Protein AF-A0A8T5GNG1-F1 (afdb_monomer_lite)

Radius of gyration: 28.02 Å; chains: 1; bounding box: 76×47×87 Å

pLDDT: mean 89.81, std 11.14, range [40.69, 98.62]

Foldseek 3Di:
DDPPPCPPPWAEEEEEDQCQDPDVLVLLQLVQRLVVTVAYEYEHEAPVLCVQVVHDRRDHSVVSQVVVCPRPSHVYYDYQPDPYNARLVVCLVPVGQEYEEAEDDDDLVSHPNSVSCVVSNYHYHYHGRHYDPDDSSVVVVVVVLVPDPLPLVLAQEEEEEPDQWQDDHLAAGDLLSLVLVLVSVVVRHAYEYFYLAADVSVCVRYVVNHQAWYWYCYNLQQWIKTAHSVRDIDTPHHNFDDPVRVVQLVVLVVVLCVVVVQEECDDPCQQWPRRRQKIKGQSHGPPPDPVCLCVPQVPCVSVVVSQVSSCVRVPPQQWDWADDDSGMIMIGGPPRANLVSVVVVCVSVVNQQANYEYEDAQCDVRGRCVSNVVRHHYDHARGSVRNSVCSVVSPD

Structure (mmCIF, N/CA/C/O backbone):
data_AF-A0A8T5GNG1-F1
#
_entry.id   AF-A0A8T5GNG1-F1
#
loop_
_atom_site.group_PDB
_atom_site.id
_atom_site.type_symbol
_atom_site.label_atom_id
_atom_site.label_alt_id
_atom_site.label_comp_id
_atom_site.label_asym_id
_atom_site.label_entity_id
_atom_site.label_seq_id
_atom_site.pdbx_PDB_ins_code
_atom_site.Cartn_x
_atom_site.Cartn_y
_atom_site.Cartn_z
_atom_site.occupancy
_atom_site.B_iso_or_equiv
_atom_site.auth_seq_id
_atom_site.auth_comp_id
_atom_site.auth_asym_id
_atom_site.auth_atom_id
_atom_site.pdbx_PDB_model_num
ATOM 1 N N . MET A 1 1 ? -49.382 -18.055 60.111 1.00 43.19 1 MET A N 1
ATOM 2 C CA . MET A 1 1 ? -48.794 -16.971 59.304 1.00 43.19 1 MET A CA 1
ATOM 3 C C . MET A 1 1 ? -47.416 -17.428 58.875 1.00 43.19 1 MET A C 1
ATOM 5 O O . MET A 1 1 ? -46.516 -17.427 59.697 1.00 43.19 1 MET A O 1
ATOM 9 N N . TYR A 1 2 ? -47.279 -17.885 57.637 1.00 41.66 2 TYR A N 1
ATOM 10 C CA . TYR A 1 2 ? -45.984 -17.965 56.970 1.00 41.66 2 TYR A CA 1
ATOM 11 C C . TYR A 1 2 ? -46.151 -17.095 55.729 1.00 41.66 2 TYR A C 1
ATOM 13 O O . TYR A 1 2 ? -46.885 -17.469 54.818 1.00 41.66 2 TYR A O 1
ATOM 21 N N . GLN A 1 3 ? -45.624 -15.872 55.786 1.00 40.69 3 GLN A N 1
ATOM 22 C CA . GLN A 1 3 ? -45.449 -15.057 54.592 1.00 40.69 3 GLN A CA 1
ATOM 23 C C . GLN A 1 3 ? -44.258 -15.657 53.851 1.00 40.69 3 GLN A C 1
ATOM 25 O O . GLN A 1 3 ? -43.125 -15.579 54.317 1.00 40.69 3 GLN A O 1
ATOM 30 N N . ASP A 1 4 ? -44.566 -16.352 52.764 1.00 43.88 4 ASP A N 1
ATOM 31 C CA . ASP A 1 4 ? -43.626 -16.677 51.705 1.00 43.88 4 ASP A CA 1
ATOM 32 C C . ASP A 1 4 ? -43.352 -15.370 50.954 1.00 43.88 4 ASP A C 1
ATOM 34 O O . ASP A 1 4 ? -44.198 -14.891 50.201 1.00 43.88 4 ASP A O 1
ATOM 38 N N . ASP A 1 5 ? -42.230 -14.732 51.280 1.00 49.31 5 ASP A N 1
ATOM 39 C CA . ASP A 1 5 ? -41.791 -13.456 50.701 1.00 49.31 5 ASP A CA 1
ATOM 40 C C . ASP A 1 5 ? -40.685 -13.706 49.659 1.00 49.31 5 ASP A C 1
ATOM 42 O O . ASP A 1 5 ? -39.670 -13.015 49.600 1.00 49.31 5 ASP A O 1
ATOM 46 N N . SER A 1 6 ? -40.855 -14.752 48.843 1.00 53.44 6 SER A N 1
ATOM 47 C CA . SER A 1 6 ? -40.030 -15.003 47.661 1.00 53.44 6 SER A CA 1
ATOM 48 C C . SER A 1 6 ? -40.644 -14.319 46.436 1.00 53.44 6 SER A C 1
ATOM 50 O O . SER A 1 6 ? -41.082 -14.950 45.478 1.00 53.44 6 SER A O 1
ATOM 52 N N . SER A 1 7 ? -40.691 -12.982 46.443 1.00 59.19 7 SER A N 1
ATOM 53 C CA . SER A 1 7 ? -40.802 -12.269 45.169 1.00 59.19 7 SER A CA 1
ATOM 54 C C . SER A 1 7 ? -39.497 -12.511 44.408 1.00 59.19 7 SER A C 1
ATOM 56 O O . SER A 1 7 ? -38.461 -11.980 44.818 1.00 59.19 7 SER A O 1
ATOM 58 N N . ASP A 1 8 ? -39.522 -13.327 43.352 1.00 66.19 8 ASP A N 1
ATOM 59 C CA . ASP A 1 8 ? -38.368 -13.535 42.472 1.00 66.19 8 ASP A CA 1
ATOM 60 C C . ASP A 1 8 ? -37.821 -12.167 42.038 1.00 66.19 8 ASP A C 1
ATOM 62 O O . ASP A 1 8 ? -38.473 -11.401 41.319 1.00 66.19 8 ASP A O 1
ATOM 66 N N . LYS A 1 9 ? -36.640 -11.813 42.557 1.00 82.88 9 LYS A N 1
ATOM 67 C CA . LYS A 1 9 ? -35.984 -10.545 42.244 1.00 82.88 9 LYS A CA 1
ATOM 68 C C . LYS A 1 9 ? -35.646 -10.563 40.754 1.00 82.88 9 LYS A C 1
ATOM 70 O O . LYS A 1 9 ? -34.845 -11.384 40.318 1.00 82.88 9 LYS A O 1
ATOM 75 N N . LEU A 1 10 ? -36.244 -9.648 39.992 1.00 91.31 10 LEU A N 1
ATOM 76 C CA . LEU A 1 10 ? -35.956 -9.492 38.566 1.00 91.31 10 LEU A CA 1
ATOM 77 C C . LEU A 1 10 ? -34.468 -9.190 38.364 1.00 91.31 10 LEU A C 1
ATOM 79 O O . LEU A 1 10 ? -33.957 -8.220 38.925 1.00 91.31 10 LEU A O 1
ATOM 83 N N . THR A 1 11 ? -33.806 -9.992 37.536 1.00 97.00 11 THR A N 1
ATOM 84 C CA . THR A 1 11 ? -32.397 -9.819 37.180 1.00 97.00 11 THR A CA 1
ATOM 85 C C . THR A 1 11 ? -32.273 -8.767 36.086 1.00 97.00 11 THR A C 1
ATOM 87 O O . THR A 1 11 ? -32.852 -8.889 35.003 1.00 97.00 11 THR A O 1
ATOM 90 N N . THR A 1 12 ? -31.503 -7.722 36.354 1.00 97.62 12 THR A N 1
ATOM 91 C CA . THR A 1 12 ? -31.274 -6.605 35.437 1.00 97.62 12 THR A CA 1
ATOM 92 C C . THR A 1 12 ? -29.891 -6.695 34.797 1.00 97.62 12 THR A C 1
ATOM 94 O O . THR A 1 12 ? -28.875 -6.869 35.465 1.00 97.62 12 THR A O 1
ATOM 97 N N . VAL A 1 13 ? -29.847 -6.566 33.475 1.00 98.06 13 VAL A N 1
ATOM 98 C CA . VAL A 1 13 ? -28.631 -6.630 32.663 1.00 98.06 13 VAL A CA 1
ATOM 99 C C . VAL A 1 13 ? -28.397 -5.267 32.031 1.00 98.06 13 VAL A C 1
ATOM 101 O O . VAL A 1 13 ? -29.314 -4.690 31.451 1.00 98.06 13 VAL A O 1
ATOM 104 N N . ALA A 1 14 ? -27.167 -4.772 32.083 1.00 98.00 14 ALA A N 1
ATOM 105 C CA . ALA A 1 14 ? -26.735 -3.593 31.355 1.00 98.00 14 ALA A CA 1
ATOM 106 C C . ALA A 1 14 ? -25.731 -3.951 30.258 1.00 98.00 14 ALA A C 1
ATOM 108 O O . ALA A 1 14 ? -24.844 -4.781 30.449 1.00 98.00 14 ALA A O 1
ATOM 109 N N . VAL A 1 15 ? -25.829 -3.266 29.124 1.00 96.94 15 VAL A N 1
ATOM 110 C CA . VAL A 1 15 ? -24.783 -3.213 28.089 1.00 96.94 15 VAL A CA 1
ATOM 111 C C . VAL A 1 15 ? -24.506 -1.757 27.754 1.00 96.94 15 VAL A C 1
ATOM 113 O O . VAL A 1 15 ? -25.406 -0.929 27.865 1.00 96.94 15 VAL A O 1
ATOM 116 N N . SER A 1 16 ? -23.299 -1.427 27.297 1.00 95.56 16 SER A N 1
ATOM 117 C CA . SER A 1 16 ? -22.976 -0.065 26.863 1.00 95.56 16 SER A CA 1
ATOM 118 C C . SER A 1 16 ? -22.380 -0.007 25.461 1.00 95.56 16 SER A C 1
ATOM 120 O O . SER A 1 16 ? -21.770 -0.965 24.973 1.00 95.56 16 SER A O 1
ATOM 122 N N . GLY A 1 17 ? -22.562 1.127 24.783 1.00 93.75 17 GLY A N 1
ATOM 123 C CA . GLY A 1 17 ? -21.948 1.346 23.482 1.00 93.75 17 GLY A CA 1
ATOM 124 C C . GLY A 1 17 ? -22.246 2.692 22.829 1.00 93.75 17 GLY A C 1
ATOM 125 O O . GLY A 1 17 ? -23.158 3.431 23.186 1.00 93.75 17 GLY A O 1
ATOM 126 N N . TYR A 1 18 ? -21.451 2.990 21.800 1.00 93.38 18 TYR A N 1
ATOM 127 C CA . TYR A 1 18 ? -21.569 4.226 21.027 1.00 93.38 18 TYR A CA 1
ATOM 128 C C . TYR A 1 18 ? -22.695 4.174 19.997 1.00 93.38 18 TYR A C 1
ATOM 130 O O . TYR A 1 18 ? -23.260 5.208 19.679 1.00 93.38 18 TYR A O 1
ATOM 138 N N . PHE A 1 19 ? -23.002 3.004 19.427 1.00 93.69 19 PHE A N 1
ATOM 139 C CA . PHE A 1 19 ? -24.138 2.823 18.507 1.00 93.69 19 PHE A CA 1
ATOM 140 C C . PHE A 1 19 ? -24.232 3.874 17.372 1.00 93.69 19 PHE A C 1
ATOM 142 O O . PHE A 1 19 ? -25.314 4.263 16.950 1.00 93.69 19 PHE A O 1
ATOM 149 N N . ASN A 1 20 ? -23.084 4.337 16.862 1.00 90.06 20 ASN A N 1
ATOM 150 C CA . ASN A 1 20 ? -22.978 5.504 15.978 1.00 90.06 20 ASN A CA 1
ATOM 151 C C . ASN A 1 20 ? -22.206 5.159 14.682 1.00 90.06 20 ASN A C 1
ATOM 153 O O . ASN A 1 20 ? -21.011 5.463 14.602 1.00 90.06 20 ASN A O 1
ATOM 157 N N . PRO A 1 21 ? -22.821 4.492 13.674 1.00 91.81 21 PRO A N 1
ATOM 158 C CA . PRO A 1 21 ? -24.201 3.975 13.612 1.00 91.81 21 PRO A CA 1
ATOM 159 C C . PRO A 1 21 ? -24.409 2.585 14.238 1.00 91.81 21 PRO A C 1
ATOM 161 O O . PRO A 1 21 ? -23.453 1.836 14.470 1.00 91.81 21 PRO A O 1
ATOM 164 N N . ILE A 1 22 ? -25.676 2.203 14.427 1.00 91.75 22 ILE A N 1
ATOM 165 C CA . ILE A 1 22 ? -26.100 0.830 14.746 1.00 91.75 22 ILE A CA 1
ATOM 166 C C . ILE A 1 22 ? -25.855 -0.105 13.548 1.00 91.75 22 ILE A C 1
ATOM 168 O O . ILE A 1 22 ? -25.936 0.302 12.392 1.00 91.75 22 ILE A O 1
ATOM 172 N N . HIS A 1 23 ? -25.545 -1.376 13.819 1.00 88.19 23 HIS A N 1
ATOM 173 C CA . HIS A 1 23 ? -25.357 -2.422 12.812 1.00 88.19 23 HIS A CA 1
ATOM 174 C C . HIS A 1 23 ? -25.691 -3.804 13.393 1.00 88.19 23 HIS A C 1
ATOM 176 O O . HIS A 1 23 ? -25.910 -3.933 14.598 1.00 88.19 23 HIS A O 1
ATOM 182 N N . HIS A 1 24 ? -25.679 -4.853 12.561 1.00 85.69 24 HIS A N 1
ATOM 183 C CA . HIS A 1 24 ? -26.128 -6.200 12.953 1.00 85.69 24 HIS A CA 1
ATOM 184 C C . HIS A 1 24 ? -25.401 -6.765 14.189 1.00 85.69 24 HIS A C 1
ATOM 186 O O . HIS A 1 24 ? -26.030 -7.401 15.025 1.00 85.69 24 HIS A O 1
ATOM 192 N N . GLY A 1 25 ? -24.102 -6.482 14.350 1.00 85.62 25 GLY A N 1
ATOM 193 C CA . GLY A 1 25 ? -23.351 -6.847 15.561 1.00 85.62 25 GLY A CA 1
ATOM 194 C C . GLY A 1 25 ? -23.973 -6.342 16.876 1.00 85.62 25 GLY A C 1
ATOM 195 O O . GLY A 1 25 ? -24.001 -7.085 17.850 1.00 85.62 25 GLY A O 1
ATOM 196 N N . HIS A 1 26 ? -24.548 -5.133 16.905 1.00 92.12 26 HIS A N 1
ATOM 197 C CA . HIS A 1 26 ? -25.252 -4.638 18.097 1.00 92.12 26 HIS A CA 1
ATOM 198 C C . HIS A 1 26 ? -26.556 -5.404 18.349 1.00 92.12 26 HIS A C 1
ATOM 200 O O . HIS A 1 26 ? -26.882 -5.695 19.492 1.00 92.12 26 HIS A O 1
ATOM 206 N N . ILE A 1 27 ? -27.263 -5.812 17.290 1.00 92.19 27 ILE A N 1
ATOM 207 C CA . ILE A 1 27 ? -28.463 -6.653 17.422 1.00 92.19 27 ILE A CA 1
ATOM 208 C C . ILE A 1 27 ? -28.105 -8.006 18.052 1.00 92.19 27 ILE A C 1
ATOM 210 O O . ILE A 1 27 ? -28.831 -8.491 18.917 1.00 92.19 27 ILE A O 1
ATOM 214 N N . GLY A 1 28 ? -26.968 -8.590 17.657 1.00 90.50 28 GLY A N 1
ATOM 215 C CA . GLY A 1 28 ? -26.419 -9.795 18.281 1.00 90.50 28 GLY A CA 1
ATOM 216 C C . GLY A 1 28 ? -26.091 -9.591 19.762 1.00 90.50 28 GLY A C 1
ATOM 217 O O . GLY A 1 28 ? -26.516 -10.392 20.590 1.00 90.50 28 GLY A O 1
ATOM 218 N N . LEU A 1 29 ? -25.407 -8.493 20.105 1.00 92.62 29 LEU A N 1
ATOM 219 C CA . LEU A 1 29 ? -25.110 -8.118 21.494 1.00 92.62 29 LEU A CA 1
ATOM 220 C C . LEU A 1 29 ? -26.384 -8.026 22.344 1.00 92.62 29 LEU A C 1
ATOM 222 O O . LEU A 1 29 ? -26.458 -8.673 23.383 1.00 92.62 29 LEU A O 1
ATOM 226 N N . PHE A 1 30 ? -27.396 -7.283 21.892 1.00 96.12 30 PHE A N 1
ATOM 227 C CA . PHE A 1 30 ? -28.645 -7.107 22.641 1.00 96.12 30 PHE A CA 1
ATOM 228 C C . PHE A 1 30 ? -29.404 -8.423 22.810 1.00 96.12 30 PHE A C 1
ATOM 230 O O . PHE A 1 30 ? -29.872 -8.735 23.901 1.00 96.12 30 PHE A O 1
ATOM 237 N N . LYS A 1 31 ? -29.480 -9.232 21.747 1.00 95.06 31 LYS A N 1
ATOM 238 C CA . LYS A 1 31 ? -30.143 -10.539 21.782 1.00 95.06 31 LYS A CA 1
ATOM 239 C C . LYS A 1 31 ? -29.508 -11.485 22.797 1.00 95.06 31 LYS A C 1
ATOM 241 O O . LYS A 1 31 ? -30.234 -12.192 23.485 1.00 95.06 31 LYS A O 1
ATOM 246 N N . GLU A 1 32 ? -28.180 -11.544 22.851 1.00 95.06 32 GLU A N 1
ATOM 247 C CA . GLU A 1 32 ? -27.478 -12.433 23.778 1.00 95.06 32 GLU A CA 1
ATOM 248 C C . GLU A 1 32 ? -27.486 -11.880 25.208 1.00 95.06 32 GLU A C 1
ATOM 250 O O . GLU A 1 32 ? -27.726 -12.643 26.137 1.00 95.06 32 GLU A O 1
ATOM 255 N N . ALA A 1 33 ? -27.334 -10.564 25.394 1.00 96.06 33 ALA A N 1
ATOM 256 C CA . ALA A 1 33 ? -27.414 -9.936 26.714 1.00 96.06 33 ALA A CA 1
ATOM 257 C C . ALA A 1 33 ? -28.795 -10.116 27.364 1.00 96.06 33 ALA A C 1
ATOM 259 O O . ALA A 1 33 ? -28.880 -10.448 28.542 1.00 96.06 33 ALA A O 1
ATOM 260 N N . LYS A 1 34 ? -29.880 -9.995 26.588 1.00 96.56 34 LYS A N 1
ATOM 261 C CA . LYS A 1 34 ? -31.254 -10.214 27.069 1.00 96.56 34 LYS A CA 1
ATOM 262 C C . LYS A 1 34 ? -31.506 -11.640 27.581 1.00 96.56 34 LYS A C 1
ATOM 264 O O . LYS A 1 34 ? -32.462 -11.851 28.308 1.00 96.56 34 LYS A O 1
ATOM 269 N N . LYS A 1 35 ? -30.678 -12.630 27.227 1.00 96.25 35 LYS A N 1
ATOM 270 C CA . LYS A 1 35 ? -30.808 -13.998 27.765 1.00 96.25 35 LYS A CA 1
ATOM 271 C C . LYS A 1 35 ? -30.238 -14.149 29.176 1.00 96.25 35 LYS A C 1
ATOM 273 O O . LYS A 1 35 ? -30.466 -15.185 29.789 1.00 96.25 35 LYS A O 1
ATOM 278 N N . LEU A 1 36 ? -29.466 -13.171 29.652 1.00 96.31 36 LEU A N 1
ATOM 279 C CA . LEU A 1 36 ? -28.772 -13.233 30.940 1.00 96.31 36 LEU A CA 1
ATOM 280 C C . LEU A 1 36 ? -29.650 -12.762 32.110 1.00 96.31 36 LEU A C 1
ATOM 282 O O . LEU A 1 36 ? -29.272 -12.965 33.256 1.00 96.31 36 LEU A O 1
ATOM 286 N N . GLY A 1 37 ? -30.803 -12.146 31.841 1.00 95.44 37 GLY A N 1
ATOM 287 C CA . GLY A 1 37 ? -31.708 -11.659 32.877 1.00 95.44 37 GLY A CA 1
ATOM 288 C C . GLY A 1 37 ? -33.068 -11.241 32.328 1.00 95.44 37 GLY A C 1
ATOM 289 O O . GLY A 1 37 ? -33.338 -11.331 31.131 1.00 95.44 37 GLY A O 1
ATOM 290 N N . ASP A 1 38 ? -33.931 -10.763 33.215 1.00 97.06 38 ASP A N 1
ATOM 291 C CA . ASP A 1 38 ? -35.323 -10.437 32.914 1.00 97.06 38 ASP A CA 1
ATOM 292 C C . ASP A 1 38 ? -35.476 -9.093 32.201 1.00 97.06 38 ASP A C 1
ATOM 294 O O . ASP A 1 38 ? -36.393 -8.923 31.393 1.00 97.06 38 ASP A O 1
ATOM 298 N N . LYS A 1 39 ? -34.573 -8.138 32.459 1.00 97.44 39 LYS A N 1
ATOM 299 C CA . LYS A 1 39 ? -34.570 -6.799 31.847 1.00 97.44 39 LYS A CA 1
ATOM 300 C C . LYS A 1 39 ? -33.194 -6.428 31.304 1.00 97.44 39 LYS A C 1
ATOM 302 O O . LYS A 1 39 ? -32.193 -6.632 31.979 1.00 97.44 39 LYS A O 1
ATOM 307 N N . LEU A 1 40 ? -33.156 -5.834 30.116 1.00 98.31 40 LEU A N 1
ATOM 308 C CA . LEU A 1 40 ? -31.976 -5.282 29.466 1.00 98.31 40 LEU A CA 1
ATOM 309 C C . LEU A 1 40 ? -32.079 -3.753 29.399 1.00 98.31 40 LEU A C 1
ATOM 311 O O . LEU A 1 40 ? -32.907 -3.212 28.662 1.00 98.31 40 LEU A O 1
ATOM 315 N N . CYS A 1 41 ? -31.182 -3.082 30.118 1.00 98.31 41 CYS A N 1
ATOM 316 C CA . CYS A 1 41 ? -30.912 -1.655 30.007 1.00 98.31 41 CYS A CA 1
ATOM 317 C C . CYS A 1 41 ? -29.718 -1.427 29.064 1.00 98.31 41 CYS A C 1
ATOM 319 O O . CYS A 1 41 ? -28.645 -2.010 29.238 1.00 98.31 41 CYS A O 1
ATOM 321 N N . VAL A 1 42 ? -29.875 -0.582 28.049 1.00 98.44 42 VAL A N 1
ATOM 322 C CA . VAL A 1 42 ? -28.785 -0.210 27.139 1.00 98.44 42 VAL A CA 1
ATOM 323 C C . VAL A 1 42 ? -28.303 1.200 27.451 1.00 98.44 42 VAL A C 1
ATOM 325 O O . VAL A 1 42 ? -29.034 2.173 27.287 1.00 98.44 42 VAL A O 1
ATOM 328 N N . ILE A 1 43 ? -27.035 1.320 27.830 1.00 98.38 43 ILE A N 1
ATOM 329 C CA . ILE A 1 43 ? -26.374 2.602 28.039 1.00 98.38 43 ILE A CA 1
ATOM 330 C C . ILE A 1 43 ? -25.770 3.090 26.720 1.00 98.38 43 ILE A C 1
ATOM 332 O O . ILE A 1 43 ? -24.931 2.431 26.100 1.00 98.38 43 ILE A O 1
ATOM 336 N N . ILE A 1 44 ? -26.185 4.271 26.290 1.00 97.75 44 ILE A N 1
ATOM 337 C CA . ILE A 1 44 ? -25.768 4.902 25.045 1.00 97.75 44 ILE A CA 1
ATOM 338 C C . ILE A 1 44 ? -24.732 5.961 25.378 1.00 97.75 44 ILE A C 1
ATOM 340 O O . ILE A 1 44 ? -25.031 6.928 26.075 1.00 97.75 44 ILE A O 1
ATOM 344 N N . ASN A 1 45 ? -23.515 5.807 24.855 1.00 96.44 45 ASN A N 1
ATOM 345 C CA . ASN A 1 45 ? -22.490 6.830 25.035 1.00 96.44 45 ASN A CA 1
ATOM 346 C C . ASN A 1 45 ? -22.960 8.171 24.452 1.00 96.44 45 ASN A C 1
ATOM 348 O O . ASN A 1 45 ? -23.438 8.210 23.313 1.00 96.44 45 ASN A O 1
ATOM 352 N N . SER A 1 46 ? -22.779 9.264 25.188 1.00 96.56 46 SER A N 1
ATOM 353 C CA . SER A 1 46 ? -23.210 10.600 24.761 1.00 96.56 46 SER A CA 1
ATOM 354 C C . SER A 1 46 ? -22.408 11.122 23.561 1.00 96.56 46 SER A C 1
ATOM 356 O O . SER A 1 46 ? -21.341 10.607 23.211 1.00 96.56 46 SER A O 1
ATOM 358 N N . ASP A 1 47 ? -22.904 12.163 22.901 1.00 94.62 47 ASP A N 1
ATOM 359 C CA . ASP A 1 47 ? -22.202 12.856 21.815 1.00 94.62 47 ASP A CA 1
ATOM 360 C C . ASP A 1 47 ? -20.884 13.492 22.286 1.00 94.62 47 ASP A C 1
ATOM 362 O O . ASP A 1 47 ? -19.905 13.577 21.532 1.00 94.62 47 ASP A O 1
ATOM 366 N N . MET A 1 48 ? -20.820 13.877 23.560 1.00 94.31 48 MET A N 1
ATOM 367 C CA . MET A 1 48 ? -19.581 14.295 24.208 1.00 94.31 48 MET A CA 1
ATOM 368 C C . MET A 1 48 ? -18.573 13.141 24.247 1.00 94.31 48 MET A C 1
ATOM 370 O O . MET A 1 48 ? -17.431 13.308 23.822 1.00 94.31 48 MET A O 1
ATOM 374 N N . GLN A 1 49 ? -18.994 11.941 24.650 1.00 93.94 49 GLN A N 1
ATOM 375 C CA . GLN A 1 49 ? -18.121 10.764 24.650 1.00 93.94 49 GLN A CA 1
ATOM 376 C C . GLN A 1 49 ? -17.703 10.347 23.233 1.00 93.94 49 GLN A C 1
ATOM 378 O O . GLN A 1 49 ? -16.551 9.961 23.016 1.00 93.94 49 GLN A O 1
ATOM 383 N N . VAL A 1 50 ? -18.596 10.463 22.239 1.00 89.94 50 VAL A N 1
ATOM 384 C CA . VAL A 1 50 ? -18.257 10.277 20.811 1.00 89.94 50 VAL A CA 1
ATOM 385 C C . VAL A 1 50 ? -17.098 11.199 20.413 1.00 89.94 50 VAL A C 1
ATOM 387 O O . VAL A 1 50 ? -16.158 10.746 19.749 1.00 89.94 50 VAL A O 1
ATOM 390 N N . SER A 1 51 ? -17.144 12.455 20.867 1.00 88.88 51 SER A N 1
ATOM 391 C CA . SER A 1 51 ? -16.119 13.473 20.614 1.00 88.88 51 SER A CA 1
ATOM 392 C C . SER A 1 51 ? -14.802 13.160 21.332 1.00 88.88 51 SER A C 1
ATOM 394 O O . SER A 1 51 ? -13.752 13.193 20.694 1.00 88.88 51 SER A O 1
ATOM 396 N N . ILE A 1 52 ? -14.846 12.762 22.610 1.00 88.12 52 ILE A N 1
ATOM 397 C CA . ILE A 1 52 ? -13.666 12.336 23.393 1.00 88.12 52 ILE A CA 1
ATOM 398 C C . ILE A 1 52 ? -12.952 11.158 22.717 1.00 88.12 52 ILE A C 1
ATOM 400 O O . ILE A 1 52 ? -11.728 11.140 22.605 1.00 88.12 52 ILE A O 1
ATOM 404 N N . LYS A 1 53 ? -13.711 10.187 22.197 1.00 84.56 53 LYS A N 1
ATOM 405 C CA . LYS A 1 53 ? -13.166 9.039 21.458 1.00 84.56 53 LYS A CA 1
ATOM 406 C C . LYS A 1 53 ? -12.541 9.423 20.107 1.00 84.56 53 LYS A C 1
ATOM 408 O O . LYS A 1 53 ? -11.870 8.594 19.491 1.00 84.56 53 LYS A O 1
ATOM 413 N N . GLY A 1 54 ? -12.793 10.632 19.603 1.00 82.12 54 GLY A N 1
ATOM 414 C CA . GLY A 1 54 ? -12.398 11.054 18.258 1.00 82.12 54 GLY A CA 1
ATOM 415 C C . GLY A 1 54 ? -13.152 10.308 17.151 1.00 82.12 54 GLY A C 1
ATOM 416 O O . GLY A 1 54 ? -12.660 10.194 16.027 1.00 82.12 54 GLY A O 1
ATOM 417 N N . SER A 1 55 ? -14.329 9.750 17.456 1.00 78.56 55 SER A N 1
ATOM 418 C CA . SER A 1 55 ? -15.171 9.108 16.446 1.00 78.56 55 SER A CA 1
ATOM 419 C C . SER A 1 55 ? -15.968 10.167 15.690 1.00 78.56 55 SER A C 1
ATOM 421 O O . SER A 1 55 ? -16.428 11.147 16.263 1.00 78.56 55 SER A O 1
ATOM 423 N N . GLN A 1 56 ? -16.187 9.955 14.393 1.00 80.06 56 GLN A N 1
ATOM 424 C CA . GLN A 1 56 ? -17.038 10.844 13.603 1.00 80.06 56 GLN A CA 1
ATOM 425 C C . GLN A 1 56 ? -18.479 10.802 14.134 1.00 80.06 56 GLN A C 1
ATOM 427 O O . GLN A 1 56 ? -19.061 9.719 14.233 1.00 80.06 56 GLN A O 1
ATOM 432 N N . LYS A 1 57 ? -19.057 11.969 14.445 1.00 85.44 57 LYS A N 1
ATOM 433 C CA 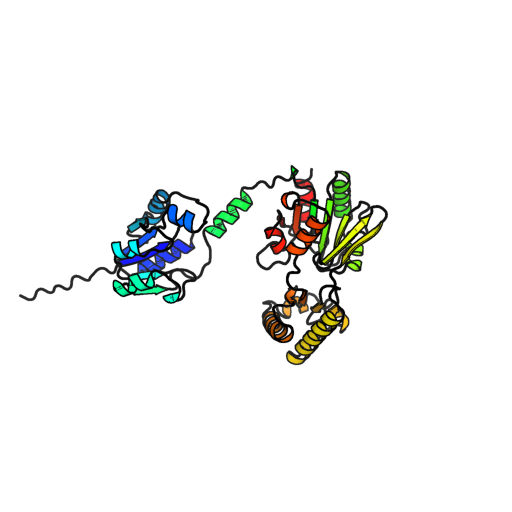. LYS A 1 57 ? -20.486 12.099 14.756 1.00 85.44 57 LYS A CA 1
ATOM 434 C C . LYS A 1 57 ? -21.298 11.713 13.517 1.00 85.44 57 LYS A C 1
ATOM 436 O O . LYS A 1 57 ? -21.034 12.220 12.427 1.00 85.44 57 LYS A O 1
ATOM 441 N N . PHE A 1 58 ? -22.221 10.769 13.679 1.00 87.44 58 PHE A N 1
ATOM 442 C CA . PHE A 1 58 ? -23.097 10.297 12.605 1.00 87.44 58 PHE A CA 1
ATOM 443 C C . PHE A 1 58 ? -24.565 10.582 12.922 1.00 87.44 58 PHE A C 1
ATOM 445 O O . PHE A 1 58 ? -25.285 11.019 12.034 1.00 87.44 58 PHE A O 1
ATOM 452 N N . MET A 1 59 ? -24.982 10.378 14.171 1.00 89.81 59 MET A N 1
ATOM 453 C CA . MET A 1 59 ? -26.366 10.538 14.614 1.00 89.81 59 MET A CA 1
ATOM 454 C C . MET A 1 59 ? -26.409 11.132 16.022 1.00 89.81 59 MET A C 1
ATOM 456 O O . MET A 1 59 ? -25.561 10.790 16.851 1.00 89.81 59 MET A O 1
ATOM 460 N N . ASP A 1 60 ? -27.385 12.008 16.268 1.00 95.25 60 ASP A N 1
ATOM 461 C CA . ASP A 1 60 ? -27.616 12.621 17.580 1.00 95.25 60 ASP A CA 1
ATOM 462 C C . ASP A 1 60 ? -27.905 11.557 18.646 1.00 95.25 60 ASP A C 1
ATOM 464 O O . ASP A 1 60 ? -28.535 10.536 18.368 1.00 95.25 60 ASP A O 1
ATOM 468 N N . GLU A 1 61 ? -27.440 11.771 19.873 1.00 96.88 61 GLU A N 1
ATOM 469 C CA . GLU A 1 61 ? -27.633 10.825 20.977 1.00 96.88 61 GLU A CA 1
ATOM 470 C C . GLU A 1 61 ? -29.103 10.512 21.286 1.00 96.88 61 GLU A C 1
ATOM 472 O O . GLU A 1 61 ? -29.415 9.360 21.595 1.00 96.88 61 GLU A O 1
ATOM 477 N N . ASN A 1 62 ? -30.018 11.476 21.132 1.00 97.12 62 ASN A N 1
ATOM 478 C CA . ASN A 1 62 ? -31.446 11.245 21.368 1.00 97.12 62 ASN A CA 1
ATOM 479 C C . ASN A 1 62 ? -32.076 10.413 20.249 1.00 97.12 62 ASN A C 1
ATOM 481 O O . ASN A 1 62 ? -32.945 9.578 20.498 1.00 97.12 62 ASN A O 1
ATOM 485 N N . GLU A 1 63 ? -31.604 10.592 19.016 1.00 96.81 63 GLU A N 1
ATOM 486 C CA . GLU A 1 63 ? -32.022 9.771 17.882 1.00 96.81 63 GLU A CA 1
ATOM 487 C C . GLU A 1 63 ? -31.476 8.342 18.016 1.00 96.81 63 GLU A C 1
ATOM 489 O O . GLU A 1 63 ? -32.222 7.373 17.863 1.00 96.81 63 GLU A O 1
ATOM 494 N N . ARG A 1 64 ? -30.204 8.193 18.421 1.00 97.00 64 ARG A N 1
ATOM 495 C CA . ARG A 1 64 ? -29.621 6.886 18.769 1.00 97.00 64 ARG A CA 1
ATOM 496 C C . ARG A 1 64 ? -30.440 6.201 19.859 1.00 97.00 64 ARG A C 1
ATOM 498 O O . ARG A 1 64 ? -30.736 5.016 19.721 1.00 97.00 64 ARG A O 1
ATOM 505 N N . LYS A 1 65 ? -30.847 6.941 20.896 1.00 97.94 65 LYS A N 1
ATOM 506 C CA . LYS A 1 65 ? -31.724 6.449 21.963 1.00 97.94 65 LYS A CA 1
ATOM 507 C C . LYS A 1 65 ? -33.049 5.926 21.434 1.00 97.94 65 LYS A C 1
ATOM 509 O O . LYS A 1 65 ? -33.334 4.750 21.641 1.00 97.94 65 LYS A O 1
ATOM 514 N N . ALA A 1 66 ? -33.790 6.734 20.684 1.00 97.38 66 ALA A N 1
ATOM 515 C CA . ALA A 1 66 ? -35.084 6.329 20.140 1.00 97.38 66 ALA A CA 1
ATOM 516 C C . ALA A 1 66 ? -34.995 5.043 19.290 1.00 97.38 66 ALA A C 1
ATOM 518 O O . ALA A 1 66 ? -35.860 4.166 19.374 1.00 97.38 66 ALA A O 1
ATOM 519 N N . ILE A 1 67 ? -33.927 4.892 18.496 1.00 97.56 67 ILE A N 1
ATOM 520 C CA . ILE A 1 67 ? -33.715 3.683 17.690 1.00 97.56 67 ILE A CA 1
ATOM 521 C C . ILE A 1 67 ? -33.389 2.479 18.575 1.00 97.56 67 ILE A C 1
ATOM 523 O O . ILE A 1 67 ? -33.961 1.411 18.364 1.00 97.56 67 ILE A O 1
ATOM 527 N N . VAL A 1 68 ? -32.480 2.625 19.545 1.00 97.88 68 VAL A N 1
ATOM 528 C CA . VAL A 1 68 ? -32.099 1.533 20.455 1.00 97.88 68 VAL A CA 1
ATOM 529 C C . VAL A 1 68 ? -33.297 1.054 21.276 1.00 97.88 68 VAL A C 1
ATOM 531 O O . VAL A 1 68 ? -33.519 -0.152 21.343 1.00 97.88 68 VAL A O 1
ATOM 534 N N . GLU A 1 69 ? -34.096 1.970 21.829 1.00 97.06 69 GLU A N 1
ATOM 535 C CA . GLU A 1 69 ? -35.315 1.646 22.591 1.00 97.06 69 GLU A CA 1
ATOM 536 C C . GLU A 1 69 ? -36.357 0.900 21.750 1.00 97.06 69 GLU A C 1
ATOM 538 O O . GLU A 1 69 ? -37.118 0.091 22.269 1.00 97.06 69 GLU A O 1
ATOM 543 N N . SER A 1 70 ? -36.375 1.120 20.433 1.00 97.50 70 SER A N 1
ATOM 544 C CA . SER A 1 70 ? -37.298 0.436 19.520 1.00 97.50 70 SER A CA 1
ATOM 545 C C . SER A 1 70 ? -36.870 -1.001 19.182 1.00 97.50 70 SER A C 1
ATOM 547 O O . SER A 1 70 ? -37.609 -1.740 18.522 1.00 97.50 70 SER A O 1
ATOM 549 N N . ILE A 1 71 ? -35.667 -1.429 19.581 1.00 97.69 71 ILE A N 1
ATOM 550 C CA . ILE A 1 71 ? -35.178 -2.780 19.301 1.00 97.69 71 ILE A CA 1
ATOM 551 C C . ILE A 1 71 ? -35.813 -3.756 20.287 1.00 97.69 71 ILE A C 1
ATOM 553 O O . ILE A 1 71 ? -35.575 -3.686 21.483 1.00 97.69 71 ILE A O 1
ATOM 557 N N . ARG A 1 72 ? -36.516 -4.766 19.760 1.00 97.06 72 ARG A N 1
ATOM 558 C CA . ARG A 1 72 ? -37.310 -5.767 20.507 1.00 97.06 72 ARG A CA 1
ATOM 559 C C . ARG A 1 72 ? -36.663 -6.470 21.715 1.00 97.06 72 ARG A C 1
ATOM 561 O O . ARG A 1 72 ? -37.359 -7.208 22.402 1.00 97.06 72 ARG A O 1
ATOM 568 N N . TYR A 1 73 ? -35.343 -6.396 21.870 1.00 97.25 73 TYR A N 1
ATOM 569 C CA . TYR A 1 73 ? -34.595 -7.038 22.957 1.00 97.25 73 TYR A CA 1
ATOM 570 C C . TYR A 1 73 ? -34.293 -6.081 24.114 1.00 97.25 73 TYR A C 1
ATOM 572 O O . TYR A 1 73 ? -33.869 -6.542 25.166 1.00 97.25 73 TYR A O 1
ATOM 580 N N . VAL A 1 74 ? -34.457 -4.778 23.891 1.00 98.12 74 VAL A N 1
ATOM 581 C CA . VAL A 1 74 ? -34.127 -3.700 24.820 1.00 98.12 74 VAL A CA 1
ATOM 582 C C . VAL A 1 74 ? -35.394 -3.318 25.575 1.00 98.12 74 VAL A C 1
ATOM 584 O O . VAL A 1 74 ? -36.407 -3.027 24.946 1.00 98.12 74 VAL A O 1
ATOM 587 N N . ASP A 1 75 ? -35.346 -3.336 26.906 1.00 98.31 75 ASP A N 1
ATOM 588 C CA . ASP A 1 75 ? -36.473 -2.894 27.739 1.00 98.31 75 ASP A CA 1
ATOM 589 C C . ASP A 1 75 ? -36.363 -1.405 28.079 1.00 98.31 75 ASP A C 1
ATOM 591 O O . ASP A 1 75 ? -37.375 -0.729 28.238 1.00 98.31 75 ASP A O 1
ATOM 595 N N . GLU A 1 76 ? -35.136 -0.893 28.180 1.00 97.62 76 GLU A N 1
ATOM 596 C CA . GLU A 1 76 ? -34.848 0.508 28.476 1.00 97.62 76 GLU A CA 1
ATOM 597 C C . GLU A 1 76 ? -33.540 0.931 27.803 1.00 97.62 76 GLU A C 1
ATOM 599 O O . GLU A 1 76 ? -32.587 0.149 27.746 1.00 97.62 76 GLU A O 1
ATOM 604 N N . ALA A 1 77 ? -33.457 2.176 27.330 1.00 98.12 77 ALA A N 1
ATOM 605 C CA . ALA A 1 77 ? -32.179 2.771 26.969 1.00 98.12 77 ALA A CA 1
ATOM 606 C C . ALA A 1 77 ? -31.981 4.130 27.640 1.00 98.12 77 ALA A C 1
ATOM 608 O O . ALA A 1 77 ? -32.887 4.959 27.736 1.00 98.12 77 ALA A O 1
ATOM 609 N N . ILE A 1 78 ? -30.755 4.387 28.075 1.00 97.94 78 ILE A N 1
ATOM 610 C CA . ILE A 1 78 ? -30.383 5.625 28.753 1.00 97.94 78 ILE A CA 1
ATOM 611 C C . ILE A 1 78 ? -29.152 6.231 28.097 1.00 97.94 78 ILE A C 1
ATOM 613 O O . ILE A 1 78 ? -28.283 5.517 27.604 1.00 97.94 78 ILE A O 1
ATOM 617 N N . ILE A 1 79 ? -29.073 7.558 28.082 1.00 98.25 79 ILE A N 1
ATOM 618 C CA . ILE A 1 79 ? -27.863 8.261 27.653 1.00 98.25 79 ILE A CA 1
ATOM 619 C C . ILE A 1 79 ? -26.918 8.319 28.855 1.00 98.25 79 ILE A C 1
ATOM 621 O O . ILE A 1 79 ? -27.345 8.621 29.969 1.00 98.25 79 ILE A O 1
ATOM 625 N N . SER A 1 80 ? -25.649 7.989 28.629 1.00 98.00 80 SER A N 1
ATOM 626 C CA . SER A 1 80 ? -24.608 8.014 29.655 1.00 98.00 80 SER A CA 1
ATOM 627 C C . SER A 1 80 ? -24.429 9.425 30.216 1.00 98.00 80 SER A C 1
ATOM 629 O O . SER A 1 80 ? -24.337 10.397 29.463 1.00 98.00 80 SER A O 1
ATOM 631 N N . ILE A 1 81 ? -24.339 9.516 31.543 1.00 97.31 81 ILE A N 1
ATOM 632 C CA . ILE A 1 81 ? -24.085 10.763 32.283 1.00 97.31 81 ILE A CA 1
ATOM 633 C C . ILE A 1 81 ? -22.585 11.012 32.517 1.00 97.31 81 ILE A C 1
ATOM 635 O O . ILE A 1 81 ? -22.206 11.899 33.281 1.00 97.31 81 ILE A O 1
ATOM 639 N N . ASP A 1 82 ? -21.721 10.188 31.923 1.00 96.38 82 ASP A N 1
ATOM 640 C CA . ASP A 1 82 ? -20.289 10.201 32.192 1.00 96.38 82 ASP A CA 1
ATOM 641 C C . ASP A 1 82 ? -19.562 11.359 31.477 1.00 96.38 82 ASP A C 1
ATOM 643 O O . ASP A 1 82 ? -19.710 11.582 30.276 1.00 96.38 82 ASP A O 1
ATOM 647 N N . GLU A 1 83 ? -18.732 12.044 32.275 1.00 93.94 83 GLU A N 1
ATOM 648 C CA . GLU A 1 83 ? -17.702 13.066 31.977 1.00 93.94 83 GLU A CA 1
ATOM 649 C C . GLU A 1 83 ? -16.595 12.648 30.993 1.00 93.94 83 GLU A C 1
ATOM 651 O O . GLU A 1 83 ? -15.873 13.475 30.435 1.00 93.94 83 GLU A O 1
ATOM 656 N N . ASP A 1 84 ? -16.382 11.339 30.867 1.00 90.69 84 ASP A N 1
ATOM 657 C CA . ASP A 1 84 ? -15.161 10.735 30.341 1.00 90.69 84 ASP A CA 1
ATOM 658 C C . ASP A 1 84 ? -15.462 9.530 29.433 1.00 90.69 84 ASP A C 1
ATOM 660 O O . ASP A 1 84 ? -16.594 9.303 29.023 1.00 90.69 84 ASP A O 1
ATOM 664 N N . GLY A 1 85 ? -14.445 8.753 29.052 1.00 86.88 85 GLY A N 1
ATOM 665 C CA . GLY A 1 85 ? -14.622 7.581 28.186 1.00 86.88 85 GLY A CA 1
ATOM 666 C C . GLY A 1 85 ? -15.228 6.339 28.861 1.00 86.88 85 GLY A C 1
ATOM 667 O O . GLY A 1 85 ? -15.358 5.318 28.181 1.00 86.88 85 GLY A O 1
ATOM 668 N N . THR A 1 86 ? -15.540 6.396 30.159 1.00 92.56 86 THR A N 1
ATOM 669 C CA . THR A 1 86 ? -16.014 5.270 30.982 1.00 92.56 86 THR A CA 1
ATOM 670 C C . THR A 1 86 ? -17.531 5.288 31.144 1.00 92.56 86 THR A C 1
ATOM 672 O O . THR A 1 86 ? -18.205 6.186 30.640 1.00 92.56 86 THR A O 1
ATOM 675 N N . GLN A 1 87 ? -18.088 4.268 31.797 1.00 95.44 87 GLN A N 1
ATOM 676 C CA . GLN A 1 87 ? -19.508 4.169 32.160 1.00 95.44 87 GLN A CA 1
ATOM 677 C C . GLN A 1 87 ? -19.730 4.089 33.678 1.00 95.44 87 GLN A C 1
ATOM 679 O O . GLN A 1 87 ? -20.772 3.614 34.130 1.00 95.44 87 GLN A O 1
ATOM 684 N N . CYS A 1 88 ? -18.738 4.505 34.466 1.00 95.00 88 CYS A N 1
ATOM 685 C CA . CYS A 1 88 ? -18.718 4.346 35.916 1.00 95.00 88 CYS A CA 1
ATOM 686 C C . CYS A 1 88 ? -19.903 5.044 36.597 1.00 95.00 88 CYS A C 1
ATOM 688 O O . CYS A 1 88 ? -20.676 4.382 37.287 1.00 95.00 88 CYS A O 1
ATOM 690 N N . LYS A 1 89 ? -20.111 6.345 36.348 1.00 96.38 89 LYS A N 1
ATOM 691 C CA . LYS A 1 89 ? -21.190 7.121 36.983 1.00 96.38 89 LYS A CA 1
ATOM 692 C C . LYS A 1 89 ? -22.560 6.595 36.572 1.00 96.38 89 LYS A C 1
ATOM 694 O O . LYS A 1 89 ? -23.478 6.524 37.387 1.00 96.38 89 LYS A O 1
ATOM 699 N N . THR A 1 90 ? -22.706 6.205 35.305 1.00 97.50 90 THR A N 1
ATOM 700 C CA . THR A 1 90 ? -23.974 5.649 34.827 1.00 97.50 90 THR A CA 1
ATOM 701 C C . THR A 1 90 ? -24.270 4.297 35.482 1.00 97.50 90 THR A C 1
ATOM 703 O O . THR A 1 90 ? -25.389 4.086 35.940 1.00 97.50 90 THR A O 1
ATOM 706 N N . LEU A 1 91 ? -23.282 3.402 35.602 1.00 97.00 91 LEU A N 1
ATOM 707 C CA . LEU A 1 91 ? -23.448 2.113 36.285 1.00 97.00 91 LEU A CA 1
ATOM 708 C C . LEU A 1 91 ? -23.753 2.275 37.781 1.00 97.00 91 LEU A C 1
ATOM 710 O O . LEU A 1 91 ? -24.597 1.549 38.300 1.00 97.00 91 LEU A O 1
ATOM 714 N N . GLU A 1 92 ? -23.142 3.249 38.461 1.00 95.75 92 GLU A N 1
ATOM 715 C CA . GLU A 1 92 ? -23.472 3.592 39.855 1.00 95.75 92 GLU A CA 1
ATOM 716 C C . GLU A 1 92 ? -24.915 4.084 40.020 1.00 95.75 92 GLU A C 1
ATOM 718 O O . GLU A 1 92 ? -25.535 3.844 41.058 1.00 95.75 92 GLU A O 1
ATOM 723 N N . MET A 1 93 ? -25.455 4.770 39.009 1.00 96.00 93 MET A N 1
ATOM 724 C CA . MET A 1 93 ? -26.830 5.263 39.009 1.00 96.00 93 MET A CA 1
ATOM 725 C C . MET A 1 93 ? -27.840 4.125 38.824 1.00 96.00 93 MET A C 1
ATOM 727 O O . MET A 1 93 ? -28.821 4.067 39.565 1.00 96.00 93 MET A O 1
ATOM 731 N N . ILE A 1 94 ? -27.615 3.230 37.854 1.00 95.75 94 ILE A N 1
ATOM 732 C CA . ILE A 1 94 ? -28.588 2.175 37.516 1.00 95.75 94 ILE A CA 1
ATOM 733 C C . ILE A 1 94 ? -28.423 0.875 38.307 1.00 95.75 94 ILE A C 1
ATOM 735 O O . ILE A 1 94 ? -29.403 0.157 38.472 1.00 95.75 94 ILE A O 1
ATOM 739 N N . LYS A 1 95 ? -27.213 0.573 38.797 1.00 95.69 95 LYS A N 1
ATOM 740 C CA . LYS A 1 95 ? -26.873 -0.617 39.603 1.00 95.69 95 LYS A CA 1
ATOM 741 C C . LYS A 1 95 ? -27.495 -1.927 39.080 1.00 95.69 95 LYS A C 1
ATOM 743 O O . LYS A 1 95 ? -28.255 -2.563 39.813 1.00 95.69 95 LYS A O 1
ATOM 748 N N . PRO A 1 96 ? -27.205 -2.325 37.828 1.00 97.06 96 PRO A N 1
ATOM 749 C CA . PRO A 1 96 ? -27.687 -3.587 37.281 1.00 97.06 96 PRO A CA 1
ATOM 750 C C . PRO A 1 96 ? -27.095 -4.769 38.056 1.00 97.06 96 PRO A C 1
ATOM 752 O O . PRO A 1 96 ? -26.021 -4.649 38.639 1.00 97.06 96 PRO A O 1
ATOM 755 N N . ASP A 1 97 ? -27.739 -5.931 38.006 1.00 97.69 97 ASP A N 1
ATOM 756 C CA . ASP A 1 97 ? -27.158 -7.160 38.557 1.00 97.69 97 ASP A CA 1
ATOM 757 C C . ASP A 1 97 ? -25.996 -7.661 37.672 1.00 97.69 97 ASP A C 1
ATOM 759 O O . ASP A 1 97 ? -25.005 -8.181 38.182 1.00 97.69 97 ASP A O 1
ATOM 763 N N . ILE A 1 98 ? -26.083 -7.455 36.348 1.00 97.06 98 ILE A N 1
ATOM 764 C CA . ILE A 1 98 ? -25.081 -7.901 35.366 1.00 97.06 98 ILE A CA 1
ATOM 765 C C . ILE A 1 98 ? -24.661 -6.750 34.443 1.00 97.06 98 ILE A C 1
ATOM 767 O O . ILE A 1 98 ? -25.507 -6.082 33.854 1.00 97.06 98 ILE A O 1
ATOM 771 N N . PHE A 1 99 ? -23.359 -6.576 34.209 1.00 96.31 99 PHE A N 1
ATOM 772 C CA . PHE A 1 99 ? -22.807 -5.741 33.141 1.00 96.31 99 PHE A CA 1
ATOM 773 C C . PHE A 1 99 ? -22.179 -6.605 32.034 1.00 96.31 99 PHE A C 1
ATOM 775 O O . PHE A 1 99 ? -21.061 -7.121 32.141 1.00 96.31 99 PHE A O 1
ATOM 782 N N . ALA A 1 100 ? -22.919 -6.767 30.939 1.00 94.06 100 ALA A N 1
ATOM 783 C CA . ALA A 1 100 ? -22.547 -7.589 29.798 1.00 94.06 100 ALA A CA 1
ATOM 784 C C . ALA A 1 100 ? -21.694 -6.803 28.782 1.00 94.06 100 ALA A C 1
ATOM 786 O O . ALA A 1 100 ? -22.092 -5.775 28.234 1.00 94.06 100 ALA A O 1
ATOM 787 N N . ASN A 1 101 ? -20.508 -7.328 28.483 1.00 88.31 101 ASN A N 1
ATOM 788 C CA . ASN A 1 101 ? -19.506 -6.723 27.615 1.00 88.31 101 ASN A CA 1
ATOM 789 C C . ASN A 1 101 ? -19.341 -7.528 26.318 1.00 88.31 101 ASN A C 1
ATOM 791 O O . ASN A 1 101 ? -19.020 -8.720 26.327 1.00 88.31 101 ASN A O 1
ATOM 795 N N . GLY A 1 102 ? -19.521 -6.855 25.179 1.00 79.06 102 GLY A N 1
ATOM 796 C CA . GLY A 1 102 ? -19.280 -7.432 23.854 1.00 79.06 102 GLY A CA 1
ATOM 797 C C . GLY A 1 102 ? -17.887 -7.142 23.280 1.00 79.06 102 GLY A C 1
ATOM 798 O O . GLY A 1 102 ? -17.148 -6.279 23.758 1.00 79.06 102 GLY A O 1
ATOM 799 N N . GLY A 1 103 ? -17.549 -7.820 22.179 1.00 69.31 103 GLY A N 1
ATOM 800 C CA . GLY A 1 103 ? -16.358 -7.523 21.372 1.00 69.31 103 GLY A CA 1
ATOM 801 C C . GLY A 1 103 ? -15.030 -8.065 21.926 1.00 69.31 103 GLY A C 1
ATOM 802 O O . GLY A 1 103 ? -14.952 -9.222 22.320 1.00 69.31 103 GLY A O 1
ATOM 803 N N . ASP A 1 104 ? -13.968 -7.243 21.878 1.00 59.47 104 ASP A N 1
ATOM 804 C CA . ASP A 1 104 ? -12.567 -7.656 22.133 1.00 59.47 104 ASP A CA 1
ATOM 805 C C . ASP A 1 104 ? -12.138 -7.557 23.608 1.00 59.47 104 ASP A C 1
ATOM 807 O O . ASP A 1 104 ? -10.978 -7.820 23.917 1.00 59.47 104 ASP A O 1
ATOM 811 N N . ARG A 1 105 ? -13.035 -7.133 24.506 1.00 66.00 105 ARG A N 1
ATOM 812 C CA . ARG A 1 105 ? -12.757 -7.025 25.946 1.00 66.00 105 ARG A CA 1
ATOM 813 C C . ARG A 1 105 ? -12.781 -8.426 26.542 1.00 66.00 105 ARG A C 1
ATOM 815 O O . ARG A 1 105 ? -13.800 -9.108 26.421 1.00 66.00 105 ARG A O 1
ATOM 822 N N . LYS A 1 106 ? -11.659 -8.873 27.108 1.00 60.84 106 LYS A N 1
ATOM 823 C CA . LYS A 1 106 ? -11.478 -10.281 27.495 1.00 60.84 106 LYS A CA 1
ATOM 824 C C . LYS A 1 106 ? -11.399 -10.488 28.997 1.00 60.84 106 LYS A C 1
ATOM 826 O O . LYS A 1 106 ? -11.619 -11.614 29.434 1.00 60.84 106 LYS A O 1
ATOM 831 N N . ASN A 1 107 ? -11.081 -9.454 29.770 1.00 66.75 107 ASN A N 1
ATOM 832 C CA . ASN A 1 107 ? -10.953 -9.566 31.217 1.00 66.75 107 ASN A CA 1
ATOM 833 C C . ASN A 1 107 ? -11.303 -8.240 31.938 1.00 66.75 107 ASN A C 1
ATOM 835 O O . ASN A 1 107 ? -11.399 -7.194 31.294 1.00 66.75 107 ASN A O 1
ATOM 839 N N . PRO A 1 108 ? -11.503 -8.280 33.270 1.00 62.94 108 PRO A N 1
ATOM 840 C CA . PRO A 1 108 ? -11.753 -7.096 34.096 1.00 62.94 108 PRO A CA 1
ATOM 841 C C . PRO A 1 108 ? -10.642 -6.035 34.083 1.00 62.94 108 PRO A C 1
ATOM 843 O O . PRO A 1 108 ? -10.953 -4.855 34.225 1.00 62.94 108 PRO A O 1
ATOM 846 N N . ASP A 1 109 ? -9.379 -6.426 33.881 1.00 67.19 109 ASP A N 1
ATOM 847 C CA . ASP A 1 109 ? -8.242 -5.491 33.827 1.00 67.19 109 ASP A CA 1
ATOM 848 C C . ASP A 1 109 ? -8.289 -4.598 32.571 1.00 67.19 109 ASP A C 1
ATOM 850 O O . ASP A 1 109 ? -7.685 -3.526 32.535 1.00 67.19 109 ASP A O 1
ATOM 854 N N . ASP A 1 110 ? -9.048 -5.010 31.548 1.00 63.03 110 ASP A N 1
ATOM 855 C CA . ASP A 1 110 ? -9.241 -4.265 30.302 1.00 63.03 110 ASP A CA 1
ATOM 856 C C . ASP A 1 110 ? -10.297 -3.143 30.415 1.00 63.03 110 ASP A C 1
ATOM 858 O O . ASP A 1 110 ? -10.466 -2.377 29.456 1.00 63.03 110 ASP A O 1
ATOM 862 N N . ILE A 1 111 ? -11.056 -3.055 31.522 1.00 75.06 111 ILE A N 1
ATOM 863 C CA . ILE A 1 111 ? -12.191 -2.127 31.649 1.00 75.06 111 ILE A CA 1
ATOM 864 C C . ILE A 1 111 ? -12.132 -1.244 32.911 1.00 75.06 111 ILE A C 1
ATOM 866 O O . ILE A 1 111 ? -12.087 -1.759 34.032 1.00 75.06 111 ILE A O 1
ATOM 870 N N . PRO A 1 112 ? -12.192 0.096 32.759 1.00 83.06 112 PRO A N 1
ATOM 871 C CA . PRO A 1 112 ? -12.248 1.037 33.884 1.00 83.06 112 PRO A CA 1
ATOM 872 C C . PRO A 1 112 ? -13.409 0.787 34.859 1.00 83.06 112 PRO A C 1
ATOM 874 O O . PRO A 1 112 ? -13.299 1.087 36.045 1.00 83.06 112 PRO A O 1
ATOM 877 N N . GLU A 1 113 ? -14.510 0.209 34.374 1.00 89.00 113 GLU A N 1
ATOM 878 C CA . GLU A 1 113 ? -15.733 -0.040 35.141 1.00 89.00 113 GLU A CA 1
ATOM 879 C C . GLU A 1 113 ? -15.603 -1.167 36.185 1.00 89.00 113 GLU A C 1
ATOM 881 O O . GLU A 1 113 ? -16.486 -1.324 37.030 1.00 89.00 113 GLU A O 1
ATOM 886 N N . SER A 1 114 ? -14.516 -1.947 36.165 1.00 88.12 114 SER A N 1
ATOM 887 C CA . SER A 1 114 ? -14.320 -3.113 37.043 1.00 88.12 114 SER A CA 1
ATOM 888 C C . SER A 1 114 ? -14.382 -2.783 38.538 1.00 88.12 114 SER A C 1
ATOM 890 O O . SER A 1 114 ? -14.953 -3.545 39.324 1.00 88.12 114 SER A O 1
ATOM 892 N N . THR A 1 115 ? -13.845 -1.625 38.932 1.00 89.75 115 THR A N 1
ATOM 893 C CA . THR A 1 115 ? -13.852 -1.167 40.331 1.00 89.75 115 THR A CA 1
ATOM 894 C C . THR A 1 115 ? -15.275 -0.877 40.803 1.00 89.75 115 THR A C 1
ATOM 896 O O . THR A 1 115 ? -15.689 -1.384 41.845 1.00 89.75 115 THR A O 1
ATOM 899 N N . VAL A 1 116 ? -16.045 -0.135 40.002 1.00 92.44 116 VAL A N 1
ATOM 900 C CA . VAL A 1 116 ? -17.452 0.195 40.278 1.00 92.44 116 VAL A CA 1
ATOM 901 C C . VAL A 1 116 ? -18.302 -1.069 40.329 1.00 92.44 116 VAL A C 1
ATOM 903 O O . VAL A 1 116 ? -19.082 -1.255 41.262 1.00 92.44 116 VAL A O 1
ATOM 906 N N . CYS A 1 117 ? -18.105 -1.981 39.373 1.00 92.75 117 CYS A N 1
ATOM 907 C CA . CYS A 1 117 ? -18.841 -3.240 39.344 1.00 92.75 117 CYS A CA 1
ATOM 908 C C . CYS A 1 117 ? -18.592 -4.059 40.616 1.00 92.75 117 CYS A C 1
ATOM 910 O O . CYS A 1 117 ? -19.536 -4.523 41.248 1.00 92.75 117 CYS A O 1
ATOM 912 N N . THR A 1 118 ? -17.337 -4.151 41.062 1.00 91.69 118 THR A N 1
ATOM 913 C CA . THR A 1 118 ? -16.979 -4.873 42.293 1.00 91.69 118 THR A CA 1
ATOM 914 C C . THR A 1 118 ? -17.585 -4.221 43.538 1.00 91.69 118 THR A C 1
ATOM 916 O O . THR A 1 118 ? -18.144 -4.914 44.385 1.00 91.69 118 THR A O 1
ATOM 919 N N . GLN A 1 119 ? -17.512 -2.890 43.651 1.00 91.94 119 GLN A N 1
ATOM 920 C CA . GLN A 1 119 ? -18.052 -2.142 44.794 1.00 91.94 119 GLN A CA 1
ATOM 921 C C . GLN A 1 119 ? -19.574 -2.270 44.929 1.00 91.94 119 GLN A C 1
ATOM 923 O O . GLN A 1 119 ? -20.095 -2.238 46.044 1.00 91.94 119 GLN A O 1
ATOM 928 N N . HIS A 1 120 ? -20.279 -2.430 43.809 1.00 92.81 120 HIS A N 1
ATOM 929 C CA . HIS A 1 120 ? -21.737 -2.524 43.774 1.00 92.81 120 HIS A CA 1
ATOM 930 C C . HIS A 1 120 ? -22.277 -3.946 43.588 1.00 92.81 120 HIS A C 1
ATOM 932 O O . HIS A 1 120 ? -23.491 -4.115 43.522 1.00 92.81 120 HIS A O 1
ATOM 938 N N . GLY A 1 121 ? -21.410 -4.963 43.551 1.00 93.38 121 GLY A N 1
ATOM 939 C CA . GLY A 1 121 ? -21.823 -6.358 43.373 1.00 93.38 121 GLY A CA 1
ATOM 940 C C . GLY A 1 121 ? -22.407 -6.659 41.988 1.00 93.38 121 GLY A C 1
ATOM 941 O O . GLY A 1 121 ? -23.254 -7.536 41.872 1.00 93.38 121 GLY A O 1
ATOM 942 N N . ILE A 1 122 ? -21.972 -5.926 40.961 1.00 96.19 122 ILE A N 1
ATOM 943 C CA . ILE A 1 122 ? -22.386 -6.100 39.565 1.00 96.19 122 ILE A CA 1
ATOM 944 C C . ILE A 1 122 ? -21.516 -7.189 38.930 1.00 96.19 122 ILE A C 1
ATOM 946 O O . ILE A 1 122 ? -20.292 -7.044 38.837 1.00 96.19 122 ILE A O 1
ATOM 950 N N . GLU A 1 123 ? -22.132 -8.270 38.459 1.00 95.31 123 GLU A N 1
ATOM 951 C CA . GLU A 1 123 ? -21.422 -9.346 37.768 1.00 95.31 123 GLU A CA 1
ATOM 952 C C . GLU A 1 123 ? -21.027 -8.911 36.351 1.00 95.31 123 GLU A C 1
ATOM 954 O O . GLU A 1 123 ? -21.854 -8.450 35.567 1.00 95.31 123 GLU A O 1
ATOM 959 N N . MET A 1 124 ? -19.758 -9.076 35.978 1.00 92.50 124 MET A N 1
ATOM 960 C CA . MET A 1 124 ? -19.287 -8.749 34.630 1.00 92.50 124 MET A CA 1
ATOM 961 C C . MET A 1 124 ? -19.186 -10.003 33.768 1.00 92.50 124 MET A C 1
ATOM 963 O O . MET A 1 124 ? -18.432 -10.921 34.086 1.00 92.50 124 MET A O 1
ATOM 967 N N . ILE A 1 125 ? -19.881 -10.006 32.630 1.00 91.44 125 ILE A N 1
ATOM 968 C CA . ILE A 1 125 ? -19.857 -11.117 31.669 1.00 91.44 125 ILE A CA 1
ATOM 969 C C . ILE A 1 125 ? -19.274 -10.626 30.344 1.00 91.44 125 ILE A C 1
ATOM 971 O O . ILE A 1 125 ? -19.710 -9.611 29.806 1.00 91.44 125 ILE A O 1
ATOM 975 N N . PHE A 1 126 ? -18.297 -11.348 29.794 1.00 88.94 126 PHE A N 1
ATOM 976 C CA . PHE A 1 126 ? -17.582 -10.975 28.567 1.00 88.94 126 PHE A CA 1
ATOM 977 C C . PHE A 1 126 ? -17.927 -11.891 27.387 1.00 88.94 126 PHE A C 1
ATOM 979 O O . PHE A 1 126 ? -18.434 -12.997 27.557 1.00 88.94 126 PHE A O 1
ATOM 986 N N . GLY A 1 127 ? -17.606 -11.445 26.169 1.00 82.94 127 GLY A N 1
ATOM 987 C CA . GLY A 1 127 ? -17.774 -12.245 24.950 1.00 82.94 127 GLY A CA 1
ATOM 988 C C . GLY A 1 127 ? -19.210 -12.302 24.419 1.00 82.94 127 GLY A C 1
ATOM 989 O O . GLY A 1 127 ? -19.535 -13.167 23.605 1.00 82.94 127 GLY A O 1
ATOM 990 N N . ILE A 1 128 ? -20.071 -11.378 24.848 1.00 86.00 128 ILE A N 1
ATOM 991 C CA . ILE A 1 128 ? -21.478 -11.345 24.439 1.00 86.00 128 ILE A CA 1
ATOM 992 C C . ILE A 1 128 ? -21.623 -10.806 23.005 1.00 86.00 128 ILE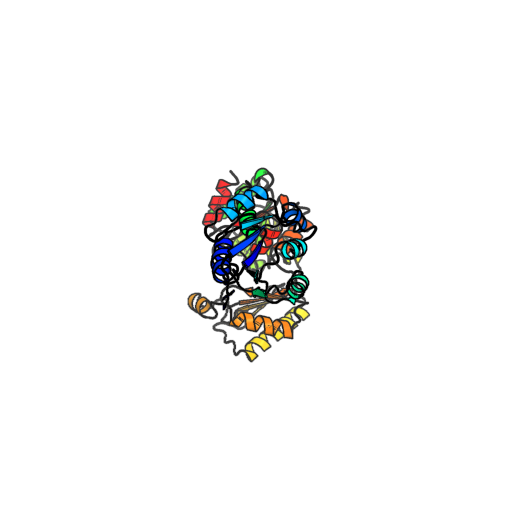 A C 1
ATOM 994 O O . ILE A 1 128 ? -20.982 -9.828 22.617 1.00 86.00 128 ILE A O 1
ATOM 998 N N . GLY A 1 129 ? -22.491 -11.438 22.207 1.00 71.75 129 GLY A N 1
ATOM 999 C CA . GLY A 1 129 ? -22.845 -10.986 20.853 1.00 71.75 129 GLY A CA 1
ATOM 1000 C C . GLY A 1 129 ? -22.026 -11.586 19.704 1.00 71.75 129 GLY A C 1
ATOM 1001 O O . GLY A 1 129 ? -22.238 -11.199 18.554 1.00 71.75 129 GLY A O 1
ATOM 1002 N N . GLY A 1 130 ? -21.136 -12.545 19.985 1.00 65.88 130 GLY A N 1
ATOM 1003 C CA . GLY A 1 130 ? -20.238 -13.130 18.985 1.00 65.88 130 GLY A CA 1
ATOM 1004 C C . GLY A 1 130 ? -19.128 -12.158 18.565 1.00 65.88 130 GLY A C 1
ATOM 1005 O O . GLY A 1 130 ? -19.220 -10.951 18.775 1.00 65.88 130 GLY A O 1
ATOM 1006 N N . GLY A 1 131 ? -18.026 -12.677 18.015 1.00 62.44 131 GLY A N 1
ATOM 1007 C CA . GLY A 1 131 ? -16.858 -11.863 17.648 1.00 62.44 131 GLY A CA 1
ATOM 1008 C C . GLY A 1 131 ? -17.180 -10.679 16.717 1.00 62.44 131 GLY A C 1
ATOM 1009 O O . GLY A 1 131 ? -18.242 -10.608 16.098 1.00 62.44 131 GLY A O 1
ATOM 1010 N N . LYS A 1 132 ? -16.242 -9.730 16.582 1.00 59.09 132 LYS A N 1
ATOM 1011 C CA . LYS A 1 132 ? -16.442 -8.516 15.770 1.00 59.09 132 LYS A CA 1
ATOM 1012 C C . LYS A 1 132 ? -16.535 -8.814 14.268 1.00 59.09 132 LYS A C 1
ATOM 1014 O O . LYS A 1 132 ? -15.544 -8.744 13.549 1.00 59.09 132 LYS A O 1
ATOM 1019 N N . MET A 1 133 ? -17.749 -9.060 13.781 1.00 60.97 133 MET A N 1
ATOM 1020 C CA . MET A 1 133 ? -18.040 -9.160 12.344 1.00 60.97 133 MET A CA 1
ATOM 1021 C C . MET A 1 133 ? -18.086 -7.788 11.646 1.00 60.97 133 MET A C 1
ATOM 1023 O O . MET A 1 133 ? -17.775 -7.686 10.463 1.00 60.97 133 MET A O 1
ATOM 1027 N N . GLN A 1 134 ? -18.455 -6.716 12.359 1.00 68.19 134 GLN A N 1
ATOM 1028 C CA . GLN A 1 134 ? -18.596 -5.363 11.802 1.00 68.19 134 GLN A CA 1
ATOM 1029 C C . GLN A 1 134 ? -18.382 -4.290 12.881 1.00 68.19 134 GLN A C 1
ATOM 1031 O O . GLN A 1 134 ? -18.599 -4.553 14.062 1.00 68.19 134 GLN A O 1
ATOM 1036 N N . SER A 1 135 ? -17.965 -3.080 12.481 1.00 77.88 135 SER A N 1
ATOM 1037 C CA . SER A 1 135 ? -17.874 -1.915 13.375 1.00 77.88 135 SER A CA 1
ATOM 1038 C C . SER A 1 135 ? -18.429 -0.639 12.738 1.00 77.88 135 SER A C 1
ATOM 1040 O O . SER A 1 135 ? -18.322 -0.432 11.525 1.00 77.88 135 SER A O 1
ATOM 1042 N N . SER A 1 136 ? -18.966 0.257 13.567 1.00 80.25 136 SER A N 1
ATOM 1043 C CA . SER A 1 136 ? -19.488 1.567 13.157 1.00 80.25 136 SER A CA 1
ATOM 1044 C C . SER A 1 136 ? -18.443 2.435 12.445 1.00 80.25 136 SER A C 1
ATOM 1046 O O . SER A 1 136 ? -18.714 3.004 11.391 1.00 80.25 136 SER A O 1
ATOM 1048 N N . SER A 1 137 ? -17.205 2.480 12.949 1.00 76.50 137 SER A N 1
ATOM 1049 C CA . SER A 1 137 ? -16.117 3.246 12.321 1.00 76.50 137 SER A CA 1
ATOM 1050 C C . SER A 1 137 ? -15.746 2.713 10.934 1.00 76.50 137 SER A C 1
ATOM 1052 O O . SER A 1 137 ? -15.357 3.486 10.058 1.00 76.50 137 SER A O 1
ATOM 1054 N N . TRP A 1 138 ? -15.872 1.400 10.712 1.00 73.38 138 TRP A N 1
ATOM 1055 C CA . TRP A 1 138 ? -15.679 0.804 9.390 1.00 73.38 138 TRP A CA 1
ATOM 1056 C C . TRP A 1 138 ? -16.779 1.230 8.409 1.00 73.38 138 TRP A C 1
ATOM 1058 O O . TRP A 1 138 ? -16.456 1.624 7.290 1.00 73.38 138 TRP A O 1
ATOM 1068 N N . LEU A 1 139 ? -18.045 1.234 8.844 1.00 77.62 139 LEU A N 1
ATOM 1069 C CA . LEU A 1 139 ? -19.175 1.723 8.044 1.00 77.62 139 LEU A CA 1
ATOM 1070 C C . LEU A 1 139 ? -18.994 3.186 7.635 1.00 77.62 139 LEU A C 1
ATOM 1072 O O . LEU A 1 139 ? -19.078 3.510 6.453 1.00 77.62 139 LEU A O 1
ATOM 1076 N N . LEU A 1 140 ? -18.664 4.055 8.592 1.00 76.94 140 LEU A N 1
ATOM 1077 C CA . LEU A 1 140 ? -18.465 5.481 8.323 1.00 76.94 140 LEU A CA 1
ATOM 1078 C C . LEU A 1 140 ? -17.292 5.731 7.374 1.00 76.94 140 LEU A C 1
ATOM 1080 O O . LEU A 1 140 ? -17.395 6.558 6.471 1.00 76.94 140 LEU A O 1
ATOM 1084 N N . ARG A 1 141 ? -16.195 4.974 7.508 1.00 70.50 141 ARG A N 1
ATOM 1085 C CA . ARG A 1 141 ? -15.076 5.037 6.555 1.00 70.50 141 ARG A CA 1
ATOM 1086 C C . ARG A 1 141 ? -15.465 4.581 5.152 1.00 70.50 141 ARG A C 1
ATOM 1088 O O . ARG A 1 141 ? -14.935 5.136 4.195 1.00 70.50 141 ARG A O 1
ATOM 1095 N N . LYS A 1 142 ? -16.342 3.581 5.024 1.00 65.00 142 LYS A N 1
ATOM 1096 C CA . LYS A 1 142 ? -16.834 3.105 3.725 1.00 65.00 142 LYS A CA 1
ATOM 1097 C C . LYS A 1 142 ? -17.660 4.191 3.030 1.00 65.00 142 LYS A C 1
ATOM 1099 O O . LYS A 1 142 ? -17.331 4.542 1.905 1.00 65.00 142 LYS A O 1
ATOM 1104 N N . VAL A 1 143 ? -18.613 4.800 3.741 1.00 63.78 143 VAL A N 1
ATOM 1105 C CA . VAL A 1 143 ? -19.439 5.899 3.208 1.00 63.78 143 VAL A CA 1
ATOM 1106 C C . VAL A 1 143 ? -18.576 7.092 2.803 1.00 63.78 143 VAL A C 1
ATOM 1108 O O . VAL A 1 143 ? -18.738 7.604 1.709 1.00 63.78 143 VAL A O 1
ATOM 1111 N N . LYS A 1 144 ? -17.586 7.484 3.616 1.00 56.81 144 LYS A N 1
ATOM 1112 C CA . LYS A 1 144 ? -16.672 8.591 3.275 1.00 56.81 144 LYS A CA 1
ATOM 1113 C C . LYS A 1 144 ? -15.857 8.335 2.002 1.00 56.81 144 LYS A C 1
ATOM 1115 O O . LYS A 1 144 ? -15.525 9.277 1.296 1.00 56.81 144 LYS A O 1
ATOM 1120 N N . LYS A 1 145 ? -15.530 7.067 1.732 1.00 51.72 145 LYS A N 1
ATOM 1121 C CA . LYS A 1 145 ? -14.831 6.629 0.516 1.00 51.72 145 LYS A CA 1
ATOM 1122 C C . LYS A 1 145 ? -15.760 6.613 -0.707 1.00 51.72 145 LYS A C 1
ATOM 1124 O O . LYS A 1 145 ? -15.278 6.766 -1.819 1.00 51.72 145 LYS A O 1
ATOM 1129 N N . GLU A 1 146 ? -17.061 6.420 -0.494 1.00 50.78 146 GLU A N 1
ATOM 1130 C CA . GLU A 1 146 ? -18.099 6.418 -1.536 1.00 50.78 146 GLU A CA 1
ATOM 1131 C C . GLU A 1 146 ? -18.665 7.828 -1.812 1.00 50.78 146 GLU A C 1
ATOM 1133 O O . GLU A 1 146 ? -19.101 8.091 -2.925 1.00 50.78 146 GLU A O 1
ATOM 1138 N N . SER A 1 147 ? -18.625 8.750 -0.837 1.00 44.88 147 SER A N 1
ATOM 1139 C CA . SER A 1 147 ? -19.167 10.117 -0.936 1.00 44.88 147 SER A CA 1
ATOM 1140 C C . SER A 1 147 ? -18.140 11.188 -1.321 1.00 44.88 147 SER A C 1
ATOM 1142 O O . SER A 1 147 ? -18.511 12.344 -1.511 1.00 44.88 147 SER A O 1
ATOM 1144 N N . SER A 1 148 ? -16.849 10.857 -1.388 1.00 45.53 148 SER A N 1
ATOM 1145 C CA . SER A 1 148 ? -15.863 11.724 -2.030 1.00 45.53 148 SER A CA 1
ATOM 1146 C C . SER A 1 148 ? -15.825 11.378 -3.514 1.00 45.53 148 SER A C 1
ATOM 1148 O O . SER A 1 148 ? -15.150 10.419 -3.896 1.00 45.53 148 SER A O 1
ATOM 1150 N N . GLU A 1 149 ? -16.499 12.152 -4.366 1.00 52.88 149 GLU A N 1
ATOM 1151 C CA . GLU A 1 149 ? -16.024 12.264 -5.745 1.00 52.88 149 GLU A CA 1
ATOM 1152 C C . GLU A 1 149 ? -14.570 12.724 -5.638 1.00 52.88 149 GLU A C 1
ATOM 1154 O O . GLU A 1 149 ? -14.281 13.841 -5.202 1.00 52.88 149 GLU A O 1
ATOM 1159 N N . THR A 1 150 ? -13.629 11.816 -5.900 1.00 59.47 150 THR A N 1
ATOM 1160 C CA . THR A 1 150 ? -12.221 12.187 -5.971 1.00 59.47 150 THR A CA 1
ATOM 1161 C C . THR A 1 150 ? -12.136 13.307 -6.996 1.00 59.47 150 THR A C 1
ATOM 1163 O O . THR A 1 150 ? -12.511 13.110 -8.150 1.00 59.47 150 THR A O 1
ATOM 1166 N N . ASN A 1 151 ? -11.692 14.495 -6.582 1.00 67.75 151 ASN A N 1
ATOM 1167 C CA . ASN A 1 151 ? -11.515 15.600 -7.511 1.00 67.75 151 ASN A CA 1
ATOM 1168 C C . ASN A 1 151 ? -10.327 15.280 -8.431 1.00 67.75 151 ASN A C 1
ATOM 1170 O O . ASN A 1 151 ? -9.180 15.642 -8.154 1.00 67.75 151 ASN A O 1
ATOM 1174 N N . TYR A 1 152 ? -10.611 14.566 -9.518 1.00 75.94 152 TYR A N 1
ATOM 1175 C CA . TYR A 1 152 ? -9.618 14.116 -10.484 1.00 75.94 152 TYR A CA 1
ATOM 1176 C C . TYR A 1 152 ? -8.929 15.280 -11.209 1.00 75.94 152 TYR A C 1
ATOM 1178 O O . TYR A 1 152 ? -7.825 15.101 -11.714 1.00 75.94 152 TYR A O 1
ATOM 1186 N N . GLN A 1 153 ? -9.504 16.491 -11.187 1.00 74.94 153 GLN A N 1
ATOM 1187 C CA . GLN A 1 153 ? -8.912 17.678 -11.818 1.00 74.94 153 GLN A CA 1
ATOM 1188 C C . GLN A 1 153 ? -7.579 18.093 -11.175 1.00 74.94 153 GLN A C 1
ATOM 1190 O O . GLN A 1 153 ? -6.690 18.589 -11.867 1.00 74.94 153 GLN A O 1
ATOM 1195 N N . ASN A 1 154 ? -7.408 17.860 -9.867 1.00 85.62 154 ASN A N 1
ATOM 1196 C CA . ASN A 1 154 ? -6.152 18.161 -9.167 1.00 85.62 154 ASN A CA 1
ATOM 1197 C C . ASN A 1 154 ? -5.117 17.023 -9.271 1.00 85.62 154 ASN A C 1
ATOM 1199 O O . ASN A 1 154 ? -3.978 17.162 -8.826 1.00 85.62 154 ASN A O 1
ATOM 1203 N N . LYS A 1 155 ? -5.490 15.872 -9.843 1.00 92.50 155 LYS A N 1
ATOM 1204 C CA . LYS A 1 155 ? -4.579 14.736 -9.988 1.00 92.50 155 LYS A CA 1
ATOM 1205 C C . LYS A 1 155 ? -3.700 14.960 -11.209 1.00 92.50 155 LYS A C 1
ATOM 1207 O O . LYS A 1 155 ? -4.190 14.936 -12.330 1.00 92.50 155 LYS A O 1
ATOM 1212 N N . LYS A 1 156 ? -2.408 15.208 -10.994 1.00 94.25 156 LYS A N 1
ATOM 1213 C CA . LYS A 1 156 ? -1.420 15.463 -12.062 1.00 94.25 156 LYS A CA 1
ATOM 1214 C C . LYS A 1 156 ? -0.386 14.355 -12.199 1.00 94.25 156 LYS A C 1
ATOM 1216 O O . LYS A 1 156 ? 0.271 14.253 -13.230 1.00 94.25 156 LYS A O 1
ATOM 1221 N N . VAL A 1 157 ? -0.266 13.512 -11.178 1.00 97.88 157 VAL A N 1
ATOM 1222 C CA . VAL A 1 157 ? 0.712 12.430 -11.130 1.00 97.88 157 VAL A CA 1
ATOM 1223 C C . VAL A 1 157 ? -0.019 11.119 -10.901 1.00 97.88 157 VAL A C 1
ATOM 1225 O O . VAL A 1 157 ? -0.738 10.954 -9.915 1.00 97.88 157 VAL A O 1
ATOM 1228 N N . ILE A 1 158 ? 0.164 10.182 -11.819 1.00 98.25 158 ILE A N 1
ATOM 1229 C CA . ILE A 1 158 ? -0.423 8.852 -11.758 1.00 98.25 158 ILE A CA 1
ATOM 1230 C C . ILE A 1 158 ? 0.687 7.881 -11.376 1.00 98.25 158 ILE A C 1
ATOM 1232 O O . ILE A 1 158 ? 1.690 7.751 -12.076 1.00 98.25 158 ILE A O 1
ATOM 1236 N N . VAL A 1 159 ? 0.512 7.202 -10.246 1.00 98.62 159 VAL A N 1
ATOM 1237 C CA . VAL A 1 159 ? 1.390 6.104 -9.837 1.00 98.62 159 VAL A CA 1
ATOM 1238 C C . VAL A 1 159 ? 0.626 4.801 -10.025 1.00 98.62 159 VAL A C 1
ATOM 1240 O O . VAL A 1 159 ? -0.492 4.679 -9.544 1.00 98.62 159 VAL A O 1
ATOM 1243 N N . ALA A 1 160 ? 1.199 3.808 -10.690 1.00 98.12 160 ALA A N 1
ATOM 1244 C CA . ALA A 1 160 ? 0.521 2.534 -10.913 1.00 98.12 160 ALA A CA 1
ATOM 1245 C C . ALA A 1 160 ? 1.380 1.356 -10.458 1.00 98.12 160 ALA A C 1
ATOM 1247 O O . ALA A 1 160 ? 2.590 1.331 -10.707 1.00 98.12 160 ALA A O 1
ATOM 1248 N N . ASP A 1 161 ? 0.753 0.365 -9.818 1.00 97.38 161 ASP A N 1
ATOM 1249 C CA . ASP A 1 161 ? 1.316 -0.983 -9.818 1.00 97.38 161 ASP A CA 1
ATOM 1250 C C . ASP A 1 161 ? 1.469 -1.500 -11.253 1.00 97.38 161 ASP A C 1
ATOM 1252 O O . ASP A 1 161 ? 0.827 -1.008 -12.179 1.00 97.38 161 ASP A O 1
ATOM 1256 N N . VAL A 1 162 ? 2.325 -2.498 -11.446 1.00 94.75 162 VAL A N 1
ATOM 1257 C CA . VAL A 1 162 ? 2.575 -3.080 -12.763 1.00 94.75 162 VAL A CA 1
ATOM 1258 C C . VAL A 1 162 ? 1.841 -4.394 -12.960 1.00 94.75 162 VAL A C 1
ATOM 1260 O O . VAL A 1 162 ? 0.998 -4.470 -13.854 1.00 94.75 162 VAL A O 1
ATOM 1263 N N . ASP A 1 163 ? 2.139 -5.410 -12.156 1.00 89.62 163 ASP A N 1
ATOM 1264 C CA . ASP A 1 163 ? 1.555 -6.742 -12.327 1.00 89.62 163 ASP A CA 1
ATOM 1265 C C . ASP A 1 163 ? 0.047 -6.714 -12.026 1.00 89.62 163 ASP A C 1
ATOM 1267 O O . ASP A 1 163 ? -0.378 -6.155 -11.022 1.00 89.62 163 ASP A O 1
ATOM 1271 N N . GLU A 1 164 ? -0.764 -7.282 -12.921 1.00 89.38 164 GLU A N 1
ATOM 1272 C CA . GLU A 1 164 ? -2.241 -7.293 -12.874 1.00 89.38 164 GLU A CA 1
ATOM 1273 C C . GLU A 1 164 ? -2.913 -5.901 -12.855 1.00 89.38 164 GLU A C 1
ATOM 1275 O O . GLU A 1 164 ? -4.135 -5.792 -12.759 1.00 89.38 164 GLU A O 1
ATOM 1280 N N . THR A 1 165 ? -2.131 -4.829 -13.026 1.00 94.94 165 THR A N 1
ATOM 1281 C CA . THR A 1 165 ? -2.605 -3.436 -13.040 1.00 94.94 165 THR A CA 1
ATOM 1282 C C . THR A 1 165 ? -2.310 -2.749 -14.370 1.00 94.94 165 THR A C 1
ATOM 1284 O O . THR A 1 165 ? -3.227 -2.237 -15.000 1.00 94.94 165 THR A O 1
ATOM 1287 N N . ILE A 1 166 ? -1.061 -2.739 -14.837 1.00 96.44 166 ILE A N 1
ATOM 1288 C CA . ILE A 1 166 ? -0.673 -2.179 -16.149 1.00 96.44 166 ILE A CA 1
ATOM 1289 C C . ILE A 1 166 ? -0.382 -3.294 -17.153 1.00 96.44 166 ILE A C 1
ATOM 1291 O O . ILE A 1 166 ? -0.674 -3.153 -18.340 1.00 96.44 166 ILE A O 1
ATOM 1295 N N . CYS A 1 167 ? 0.181 -4.403 -16.675 1.00 90.69 167 CYS A N 1
ATOM 1296 C CA . CYS A 1 167 ? 0.545 -5.573 -17.465 1.00 90.69 167 CYS A CA 1
ATOM 1297 C C . CYS A 1 167 ? -0.110 -6.823 -16.878 1.00 90.69 167 CYS A C 1
ATOM 1299 O O . CYS A 1 167 ? -0.322 -6.906 -15.669 1.00 90.69 167 CYS A O 1
ATOM 1301 N N . GLU A 1 168 ? -0.372 -7.825 -17.712 1.00 84.75 168 GLU A N 1
ATOM 1302 C CA . GLU A 1 168 ? -0.584 -9.184 -17.202 1.00 84.75 168 GLU A CA 1
ATOM 1303 C C . GLU A 1 168 ? 0.706 -9.671 -16.521 1.00 84.75 168 GLU A C 1
ATOM 1305 O O . GLU A 1 168 ? 1.802 -9.213 -16.868 1.00 84.75 168 GLU A O 1
ATOM 1310 N N . SER A 1 169 ? 0.603 -10.569 -15.537 1.00 75.00 169 SER A N 1
ATOM 1311 C CA . SER A 1 169 ? 1.755 -10.978 -14.725 1.00 75.00 169 SER A CA 1
ATOM 1312 C C . SER A 1 169 ? 2.967 -11.400 -15.566 1.00 75.00 169 SER A C 1
ATOM 1314 O O . SER A 1 169 ? 2.900 -12.328 -16.376 1.00 75.00 169 SER A O 1
ATOM 1316 N N . CYS A 1 170 ? 4.105 -10.733 -15.333 1.00 67.69 170 CYS A N 1
ATOM 1317 C CA . CYS A 1 170 ? 5.368 -10.946 -16.058 1.00 67.69 170 CYS A CA 1
ATOM 1318 C C . CYS A 1 170 ? 5.299 -10.751 -17.593 1.00 67.69 170 CYS A C 1
ATOM 1320 O O . CYS A 1 170 ? 6.205 -11.199 -18.298 1.00 67.69 170 CYS A O 1
ATOM 1322 N N . GLN A 1 171 ? 4.261 -10.098 -18.123 1.00 85.00 171 GLN A N 1
ATOM 1323 C CA . GLN A 1 171 ? 4.139 -9.750 -19.542 1.00 85.00 171 GLN A CA 1
ATOM 1324 C C . GLN A 1 171 ? 4.531 -8.291 -19.802 1.00 85.00 171 GLN A C 1
ATOM 1326 O O . GLN A 1 171 ? 4.581 -7.459 -18.899 1.00 85.00 171 GLN A O 1
ATOM 1331 N N . GLN A 1 172 ? 4.813 -7.962 -21.063 1.00 93.25 172 GLN A N 1
ATOM 1332 C CA . GLN A 1 172 ? 5.026 -6.572 -21.468 1.00 93.25 172 GLN A CA 1
ATOM 1333 C C . GLN A 1 172 ? 3.709 -5.792 -21.510 1.00 93.25 172 GLN A C 1
ATOM 1335 O O . GLN A 1 172 ? 2.643 -6.360 -21.751 1.00 93.25 172 GLN A O 1
ATOM 1340 N N . ILE A 1 173 ? 3.809 -4.468 -21.395 1.00 95.50 173 ILE A N 1
ATOM 1341 C CA . ILE A 1 173 ? 2.680 -3.560 -21.593 1.00 95.50 173 ILE A CA 1
ATOM 1342 C C . ILE A 1 173 ? 2.045 -3.770 -22.977 1.00 95.50 173 ILE A C 1
ATOM 1344 O O . ILE A 1 173 ? 2.741 -3.980 -23.983 1.00 95.50 173 ILE A O 1
ATOM 1348 N N . SER A 1 174 ? 0.713 -3.722 -23.038 1.00 95.69 174 SER A N 1
ATOM 1349 C CA . SER A 1 174 ? -0.020 -3.812 -24.302 1.00 95.69 174 SER A CA 1
ATOM 1350 C C . SER A 1 174 ? 0.126 -2.523 -25.118 1.00 95.69 174 SER A C 1
ATOM 1352 O O . SER A 1 174 ? 0.383 -1.444 -24.582 1.00 95.69 174 SER A O 1
ATOM 1354 N N . VAL A 1 175 ? -0.061 -2.620 -26.438 1.00 96.12 175 VAL A N 1
ATOM 1355 C CA . VAL A 1 175 ? -0.012 -1.449 -27.334 1.00 96.12 175 VAL A CA 1
ATOM 1356 C C . VAL A 1 175 ? -1.096 -0.428 -26.973 1.00 96.12 175 VAL A C 1
ATOM 1358 O O . VAL A 1 175 ? -0.841 0.771 -27.004 1.00 96.12 175 VAL A O 1
ATOM 1361 N N . GLU A 1 176 ? -2.298 -0.885 -26.621 1.00 96.75 176 GLU A N 1
ATOM 1362 C CA . GLU A 1 176 ? -3.422 -0.009 -26.268 1.00 96.75 176 GLU A CA 1
ATOM 1363 C C . GLU A 1 176 ? -3.166 0.759 -24.970 1.00 96.75 176 GLU A C 1
ATOM 1365 O O . GLU A 1 176 ? -3.361 1.974 -24.927 1.00 96.75 176 GLU A O 1
ATOM 1370 N N . MET A 1 177 ? -2.663 0.072 -23.939 1.00 97.56 177 MET A N 1
ATOM 1371 C CA . MET A 1 177 ? -2.295 0.708 -22.677 1.00 97.56 177 MET A CA 1
ATOM 1372 C C . MET A 1 177 ? -1.175 1.731 -22.888 1.00 97.56 177 MET A C 1
ATOM 1374 O O . MET A 1 177 ? -1.297 2.871 -22.446 1.00 97.56 177 MET A O 1
ATOM 1378 N N . ALA A 1 178 ? -0.119 1.361 -23.622 1.00 97.19 178 ALA A N 1
ATOM 1379 C CA . ALA A 1 178 ? 0.987 2.267 -23.921 1.00 97.19 178 ALA A CA 1
ATOM 1380 C C . ALA A 1 178 ? 0.519 3.523 -24.678 1.00 97.19 178 ALA A C 1
ATOM 1382 O O . ALA A 1 178 ? 0.883 4.634 -24.302 1.00 97.19 178 ALA A O 1
ATOM 1383 N N . LYS A 1 179 ? -0.353 3.368 -25.687 1.00 96.94 179 LYS A N 1
ATOM 1384 C CA . LYS A 1 179 ? -0.960 4.500 -26.409 1.00 96.94 179 LYS A CA 1
ATOM 1385 C C . LYS A 1 179 ? -1.732 5.433 -25.477 1.00 96.94 179 LYS A C 1
ATOM 1387 O O . LYS A 1 179 ? -1.561 6.646 -25.570 1.00 96.94 179 LYS A O 1
ATOM 1392 N N . LYS A 1 180 ? -2.560 4.888 -24.577 1.00 97.31 180 LYS A N 1
ATOM 1393 C CA . LYS A 1 180 ? -3.313 5.707 -23.617 1.00 97.31 180 LYS A CA 1
ATOM 1394 C C . LYS A 1 180 ? -2.380 6.458 -22.669 1.00 97.31 180 LYS A C 1
ATOM 1396 O O . LYS A 1 180 ? -2.599 7.640 -22.435 1.00 97.31 180 LYS A O 1
ATOM 1401 N N . ILE A 1 181 ? -1.347 5.798 -22.150 1.00 97.44 181 ILE A N 1
ATOM 1402 C CA . ILE A 1 181 ? -0.383 6.419 -21.235 1.00 97.44 181 ILE A CA 1
ATOM 1403 C C . ILE A 1 181 ? 0.408 7.527 -21.937 1.00 97.44 181 ILE A C 1
ATOM 1405 O O . ILE A 1 181 ? 0.447 8.632 -21.407 1.00 97.44 181 ILE A O 1
ATOM 1409 N N . ASN A 1 182 ? 0.954 7.283 -23.135 1.00 96.44 182 ASN A N 1
ATOM 1410 C CA . ASN A 1 182 ? 1.651 8.319 -23.911 1.00 96.44 182 ASN A CA 1
ATOM 1411 C C . ASN A 1 182 ? 0.739 9.538 -24.141 1.00 96.44 182 ASN A C 1
ATOM 1413 O O . ASN A 1 182 ? 1.131 10.658 -23.840 1.00 96.44 182 ASN A O 1
ATOM 1417 N N . SER A 1 183 ? -0.519 9.319 -24.547 1.00 96.31 183 SER A N 1
ATOM 1418 C CA . SER A 1 183 ? -1.489 10.407 -24.743 1.00 96.31 183 SER A CA 1
ATOM 1419 C C . SER A 1 183 ? -1.772 11.209 -23.464 1.00 96.31 183 SER A C 1
ATOM 1421 O O . SER A 1 183 ? -1.993 12.418 -23.525 1.00 96.31 183 SER A O 1
ATOM 1423 N N . LEU A 1 184 ? -1.774 10.570 -22.290 1.00 96.06 184 LEU A N 1
ATOM 1424 C CA . LEU A 1 184 ? -1.901 11.286 -21.018 1.00 96.06 184 LEU A CA 1
ATOM 1425 C C . LEU A 1 184 ? -0.631 12.076 -20.688 1.00 96.06 184 LEU A C 1
ATOM 1427 O O . LEU A 1 184 ? -0.735 13.204 -20.209 1.00 96.06 184 LEU A O 1
ATOM 1431 N N . ILE A 1 185 ? 0.551 11.530 -20.969 1.00 96.19 185 ILE A N 1
ATOM 1432 C CA . ILE A 1 185 ? 1.812 12.240 -20.732 1.00 96.19 185 ILE A CA 1
ATOM 1433 C C . ILE A 1 185 ? 1.909 13.491 -21.613 1.00 96.19 185 ILE A C 1
ATOM 1435 O O . ILE A 1 185 ? 2.165 14.575 -21.093 1.00 96.19 185 ILE A O 1
ATOM 1439 N N . GLU A 1 186 ? 1.553 13.396 -22.896 1.00 95.06 186 GLU A N 1
ATOM 1440 C CA . GLU A 1 186 ? 1.465 14.544 -23.817 1.00 95.06 186 GLU A CA 1
ATOM 1441 C C . GLU A 1 186 ? 0.508 15.643 -23.315 1.00 95.06 186 GLU A C 1
ATOM 1443 O O . GLU A 1 186 ? 0.718 16.833 -23.550 1.00 95.06 186 GLU A O 1
ATOM 1448 N N . ARG A 1 187 ? -0.544 15.262 -22.578 1.00 94.25 187 ARG A N 1
ATOM 1449 C CA . ARG A 1 187 ? -1.502 16.186 -21.945 1.00 94.25 187 ARG A CA 1
ATOM 1450 C C . ARG A 1 187 ? -1.000 16.786 -20.624 1.00 94.25 187 ARG A C 1
ATOM 1452 O O . ARG A 1 187 ? -1.738 17.532 -19.977 1.00 94.25 187 ARG A O 1
ATOM 1459 N N . GLY A 1 188 ? 0.227 16.469 -20.214 1.00 93.94 188 GLY A N 1
ATOM 1460 C CA . GLY A 1 188 ? 0.892 17.014 -19.030 1.00 93.94 188 GLY A CA 1
ATOM 1461 C C . GLY A 1 188 ? 0.716 16.198 -17.747 1.00 93.94 188 GLY A C 1
ATOM 1462 O O . GLY A 1 188 ? 0.959 16.733 -16.663 1.00 93.94 188 GLY A O 1
ATOM 1463 N N . TYR A 1 189 ? 0.278 14.937 -17.829 1.00 96.25 189 TYR A N 1
ATOM 1464 C CA . TYR A 1 189 ? 0.281 14.027 -16.677 1.00 96.25 189 TYR A CA 1
ATOM 1465 C C . TYR A 1 189 ? 1.649 13.357 -16.519 1.00 96.25 189 TYR A C 1
ATOM 1467 O O . TYR A 1 189 ? 2.261 12.946 -17.495 1.00 96.25 189 TYR A O 1
ATOM 1475 N N . GLN A 1 190 ? 2.111 13.164 -15.286 1.00 97.25 190 GLN A N 1
ATOM 1476 C CA . GLN A 1 190 ? 3.306 12.352 -15.028 1.00 97.25 190 GLN A CA 1
ATOM 1477 C C . GLN A 1 190 ? 2.911 10.920 -14.680 1.00 97.25 190 GLN A C 1
ATOM 1479 O O . GLN A 1 190 ? 1.981 10.710 -13.899 1.00 97.25 190 GLN A O 1
ATOM 1484 N N . PHE A 1 191 ? 3.649 9.940 -15.202 1.00 97.88 191 PHE A N 1
ATOM 1485 C CA . PHE A 1 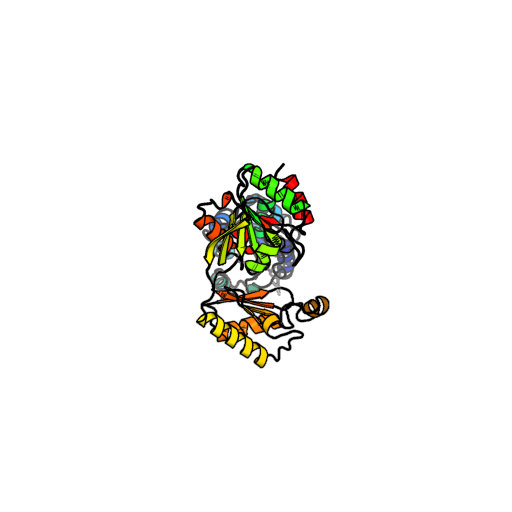191 ? 3.430 8.522 -14.913 1.00 97.88 191 PHE A CA 1
ATOM 1486 C C . PHE A 1 191 ? 4.616 7.896 -14.186 1.00 97.88 191 PHE A C 1
ATOM 1488 O O . PHE A 1 191 ? 5.750 7.939 -14.662 1.00 97.88 191 PHE A O 1
ATOM 1495 N N . ALA A 1 192 ? 4.339 7.253 -13.052 1.00 98.50 192 ALA A N 1
ATOM 1496 C CA . ALA A 1 192 ? 5.309 6.464 -12.309 1.00 98.50 192 ALA A CA 1
ATOM 1497 C C . ALA A 1 192 ? 4.833 5.021 -12.114 1.00 98.50 192 ALA A C 1
ATOM 1499 O O . ALA A 1 192 ? 3.728 4.770 -11.642 1.00 98.50 192 ALA A O 1
ATOM 1500 N N . PHE A 1 193 ? 5.696 4.059 -12.418 1.00 98.31 193 PHE A N 1
ATOM 1501 C CA . PHE A 1 193 ? 5.402 2.632 -12.307 1.00 98.31 193 PHE A CA 1
ATOM 1502 C C . PHE A 1 193 ? 6.133 2.037 -11.111 1.00 98.31 193 PHE A C 1
ATOM 1504 O O . PHE A 1 193 ? 7.363 2.065 -11.066 1.00 98.31 193 PHE A O 1
ATOM 1511 N N . ILE A 1 194 ? 5.400 1.491 -10.142 1.00 97.38 194 ILE A N 1
ATOM 1512 C CA . ILE A 1 194 ? 5.966 0.919 -8.916 1.00 97.38 194 ILE A CA 1
ATOM 1513 C C . ILE A 1 194 ? 5.711 -0.581 -8.834 1.00 97.38 194 ILE A C 1
ATOM 1515 O O . ILE A 1 194 ? 4.575 -1.027 -8.827 1.00 97.38 194 ILE A O 1
ATOM 1519 N N . SER A 1 195 ? 6.770 -1.377 -8.705 1.00 92.62 195 SER A N 1
ATOM 1520 C CA . SER A 1 195 ? 6.655 -2.836 -8.570 1.00 92.62 195 SER A CA 1
ATOM 1521 C C . SER A 1 195 ? 7.778 -3.391 -7.703 1.00 92.62 195 SER A C 1
ATOM 1523 O O . SER A 1 195 ? 8.850 -2.799 -7.608 1.00 92.62 195 SER A O 1
ATOM 1525 N N . GLY A 1 196 ? 7.550 -4.545 -7.071 1.00 87.12 196 GLY A N 1
ATOM 1526 C CA . GLY A 1 196 ? 8.583 -5.299 -6.348 1.00 87.12 196 GLY A CA 1
ATOM 1527 C C . GLY A 1 196 ? 9.635 -5.950 -7.259 1.00 87.12 196 GLY A C 1
ATOM 1528 O O . GLY A 1 196 ? 10.590 -6.556 -6.770 1.00 87.12 196 GLY A O 1
ATOM 1529 N N . THR A 1 197 ? 9.466 -5.842 -8.574 1.00 85.62 197 THR A N 1
ATOM 1530 C CA . THR A 1 197 ? 10.385 -6.359 -9.590 1.00 85.62 197 THR A CA 1
ATOM 1531 C C . THR A 1 197 ? 11.648 -5.493 -9.708 1.00 85.62 197 THR A C 1
ATOM 1533 O O . THR A 1 197 ? 11.618 -4.285 -9.455 1.00 85.62 197 THR A O 1
ATOM 1536 N N . LYS A 1 198 ? 12.781 -6.115 -10.078 1.00 89.81 198 LYS A N 1
ATOM 1537 C CA . LYS A 1 198 ? 14.040 -5.404 -10.368 1.00 89.81 198 LYS A CA 1
ATOM 1538 C C . LYS A 1 198 ? 13.889 -4.450 -11.550 1.00 89.81 198 LYS A C 1
ATOM 1540 O O . LYS A 1 198 ? 13.091 -4.694 -12.453 1.00 89.81 198 LYS A O 1
ATOM 1545 N N . PHE A 1 199 ? 14.721 -3.412 -11.570 1.00 93.06 199 PHE A N 1
ATOM 1546 C CA . PHE A 1 199 ? 14.681 -2.365 -12.587 1.00 93.06 199 PHE A CA 1
ATOM 1547 C C . PHE A 1 199 ? 14.800 -2.903 -14.013 1.00 93.06 199 PHE A C 1
ATOM 1549 O O . PHE A 1 199 ? 13.994 -2.533 -14.850 1.00 93.06 199 PHE A O 1
ATOM 1556 N N . GLU A 1 200 ? 15.755 -3.786 -14.292 1.00 92.56 200 GLU A N 1
ATOM 1557 C CA . GLU A 1 200 ? 16.082 -4.204 -15.659 1.00 92.56 200 GLU A CA 1
ATOM 1558 C C . GLU A 1 200 ? 14.890 -4.913 -16.317 1.00 92.56 200 GLU A C 1
ATOM 1560 O O . GLU A 1 200 ? 14.537 -4.636 -17.461 1.00 92.56 200 GLU A O 1
ATOM 1565 N N . HIS A 1 201 ? 14.218 -5.778 -15.554 1.00 90.06 201 HIS A N 1
ATOM 1566 C CA . HIS A 1 201 ? 13.027 -6.489 -16.008 1.00 90.06 201 HIS A CA 1
ATOM 1567 C C . HIS A 1 201 ? 11.812 -5.556 -16.090 1.00 90.06 201 HIS A C 1
ATOM 1569 O O . HIS A 1 201 ? 11.066 -5.589 -17.064 1.00 90.06 201 HIS A O 1
ATOM 1575 N N . LEU A 1 202 ? 11.635 -4.682 -15.096 1.00 92.25 202 LEU A N 1
ATOM 1576 C CA . LEU A 1 202 ? 10.537 -3.717 -15.070 1.00 92.25 202 LEU A CA 1
ATOM 1577 C C . LEU A 1 202 ? 10.620 -2.719 -16.239 1.00 92.25 202 LEU A C 1
ATOM 1579 O O . LEU A 1 202 ? 9.616 -2.436 -16.886 1.00 92.25 202 LEU A O 1
ATOM 1583 N N . HIS A 1 203 ? 11.826 -2.246 -16.551 1.00 95.06 203 HIS A N 1
ATOM 1584 C CA . HIS A 1 203 ? 12.124 -1.393 -17.698 1.00 95.06 203 HIS A CA 1
ATOM 1585 C C . HIS A 1 203 ? 11.787 -2.093 -19.019 1.00 95.06 203 HIS A C 1
ATOM 1587 O O . HIS A 1 203 ? 11.126 -1.509 -19.870 1.00 95.06 203 HIS A O 1
ATOM 1593 N N . GLN A 1 204 ? 12.146 -3.370 -19.179 1.00 93.06 204 GLN A N 1
ATOM 1594 C CA . GLN A 1 204 ? 11.764 -4.142 -20.369 1.00 93.06 204 GLN A CA 1
ATOM 1595 C C . GLN A 1 204 ? 10.242 -4.312 -20.502 1.00 93.06 204 GLN A C 1
ATOM 1597 O O . GLN A 1 204 ? 9.703 -4.196 -21.605 1.00 93.06 204 GLN A O 1
ATOM 1602 N N . MET A 1 205 ? 9.537 -4.571 -19.396 1.00 93.00 205 MET A N 1
ATOM 1603 C CA . MET A 1 205 ? 8.079 -4.729 -19.408 1.00 93.00 205 MET A CA 1
ATOM 1604 C C . MET A 1 205 ? 7.364 -3.440 -19.826 1.00 93.00 205 MET A C 1
ATOM 1606 O O . MET A 1 205 ? 6.453 -3.494 -20.652 1.00 93.00 205 MET A O 1
ATOM 1610 N N . ILE A 1 206 ? 7.781 -2.301 -19.269 1.00 94.69 206 ILE A N 1
ATOM 1611 C CA . ILE A 1 206 ? 7.070 -1.021 -19.381 1.00 94.69 206 ILE A CA 1
ATOM 1612 C C . ILE A 1 206 ? 7.587 -0.168 -20.540 1.00 94.69 206 ILE A C 1
ATOM 1614 O O . ILE A 1 206 ? 6.822 0.230 -21.417 1.00 94.69 206 ILE A O 1
ATOM 1618 N N . SER A 1 207 ? 8.889 0.093 -20.580 1.00 93.81 207 SER A N 1
ATOM 1619 C CA . SER A 1 207 ? 9.482 1.081 -21.485 1.00 93.81 207 SER A CA 1
ATOM 1620 C C . SER A 1 207 ? 9.617 0.574 -22.923 1.00 93.81 207 SER A C 1
ATOM 1622 O O . SER A 1 207 ? 9.942 1.347 -23.813 1.00 93.81 207 SER A O 1
ATOM 1624 N N . SER A 1 208 ? 9.321 -0.704 -23.194 1.00 89.62 208 SER A N 1
ATOM 1625 C CA . SER A 1 208 ? 9.395 -1.278 -24.550 1.00 89.62 208 SER A CA 1
ATOM 1626 C C . SER A 1 208 ? 8.444 -0.635 -25.566 1.00 89.62 208 SER A C 1
ATOM 1628 O O . SER A 1 208 ? 8.666 -0.779 -26.767 1.00 89.62 208 SER A O 1
ATOM 1630 N N . LYS A 1 209 ? 7.372 0.028 -25.109 1.00 92.25 209 LYS A N 1
ATOM 1631 C CA . LYS A 1 209 ? 6.350 0.648 -25.976 1.00 92.25 209 LYS A CA 1
ATOM 1632 C C . LYS A 1 209 ? 5.967 2.078 -25.572 1.00 92.25 209 LYS A C 1
ATOM 1634 O O . LYS A 1 209 ? 5.100 2.671 -26.215 1.00 92.25 209 LYS A O 1
ATOM 1639 N N . LEU A 1 210 ? 6.569 2.620 -24.514 1.00 92.94 210 LEU A N 1
ATOM 1640 C CA . LEU A 1 210 ? 6.394 4.019 -24.120 1.00 92.94 210 LEU A CA 1
ATOM 1641 C C . LEU A 1 210 ? 7.483 4.857 -24.783 1.00 92.94 210 LEU A C 1
ATOM 1643 O O . LEU A 1 210 ? 8.653 4.490 -24.720 1.00 92.94 210 LEU A O 1
ATOM 1647 N N . ILE A 1 211 ? 7.079 5.952 -25.421 1.00 91.31 211 ILE A N 1
ATOM 1648 C CA . ILE A 1 211 ? 7.993 6.889 -26.097 1.00 91.31 211 ILE A CA 1
ATOM 1649 C C . ILE A 1 211 ? 8.146 8.196 -25.320 1.00 91.31 211 ILE A C 1
ATOM 1651 O O . ILE A 1 211 ? 9.091 8.935 -25.550 1.00 91.31 211 ILE A O 1
ATOM 1655 N N . GLU A 1 212 ? 7.234 8.463 -24.388 1.00 94.94 212 GLU A N 1
ATOM 1656 C CA . GLU A 1 212 ? 7.271 9.654 -23.551 1.00 94.94 212 GLU A CA 1
ATOM 1657 C C . GLU A 1 212 ? 8.071 9.424 -22.264 1.00 94.94 212 GLU A C 1
ATOM 1659 O O . GLU A 1 212 ? 8.294 8.287 -21.821 1.00 94.94 212 GLU A O 1
ATOM 1664 N N . GLU A 1 213 ? 8.492 10.524 -21.639 1.00 96.69 213 GLU A N 1
ATOM 1665 C CA . GLU A 1 213 ? 9.188 10.478 -20.356 1.00 96.69 213 GLU A CA 1
ATOM 1666 C C . GLU A 1 213 ? 8.313 9.867 -19.251 1.00 96.69 213 GLU A C 1
ATOM 1668 O O . GLU A 1 213 ? 7.116 10.132 -19.136 1.00 96.69 213 GLU A O 1
ATOM 1673 N N . HIS A 1 214 ? 8.910 9.009 -18.427 1.00 97.88 214 HIS A N 1
ATOM 1674 C CA . HIS A 1 214 ? 8.199 8.331 -17.345 1.00 97.88 214 HIS A CA 1
ATOM 1675 C C . HIS A 1 214 ? 9.146 7.890 -16.227 1.00 97.88 214 HIS A C 1
ATOM 1677 O O . HIS A 1 214 ? 10.373 7.897 -16.346 1.00 97.88 214 HIS A O 1
ATOM 1683 N N . HIS A 1 215 ? 8.565 7.483 -15.102 1.00 98.44 215 HIS A N 1
ATOM 1684 C CA . HIS A 1 215 ? 9.302 7.150 -13.890 1.00 98.44 215 HIS A CA 1
ATOM 1685 C C . HIS A 1 215 ? 9.159 5.666 -13.547 1.00 98.44 215 HIS A C 1
ATOM 1687 O O . HIS A 1 215 ? 8.067 5.101 -13.591 1.00 98.44 215 HIS A O 1
ATOM 1693 N N . ILE A 1 216 ? 10.256 5.032 -13.137 1.00 98.00 216 ILE A N 1
ATOM 1694 C CA . ILE A 1 216 ? 10.269 3.644 -12.671 1.00 98.00 216 ILE A CA 1
ATOM 1695 C C . ILE A 1 216 ? 10.711 3.601 -11.209 1.00 98.00 216 ILE A C 1
ATOM 1697 O O . ILE A 1 216 ? 11.827 3.986 -10.861 1.00 98.00 216 ILE A O 1
ATOM 1701 N N . LEU A 1 217 ? 9.829 3.084 -10.359 1.00 97.31 217 LEU A N 1
ATOM 1702 C CA . LEU A 1 217 ? 10.014 2.832 -8.933 1.00 97.31 217 LEU A CA 1
ATOM 1703 C C . LEU A 1 217 ? 10.178 1.323 -8.710 1.00 97.31 217 LEU A C 1
ATOM 1705 O O . LEU A 1 217 ? 9.287 0.627 -8.214 1.00 97.31 217 LEU A O 1
ATOM 1709 N N . ALA A 1 218 ? 11.335 0.804 -9.107 1.00 93.62 218 ALA A N 1
ATOM 1710 C CA . ALA A 1 218 ? 11.656 -0.609 -8.978 1.00 93.62 218 ALA A CA 1
ATOM 1711 C C . ALA A 1 218 ? 11.801 -1.018 -7.509 1.00 93.62 218 ALA A C 1
ATOM 1713 O O . ALA A 1 218 ? 12.103 -0.199 -6.630 1.00 93.62 218 ALA A O 1
ATOM 1714 N N . THR A 1 219 ? 11.658 -2.315 -7.237 1.00 90.31 219 THR A N 1
ATOM 1715 C CA . THR A 1 219 ? 11.872 -2.910 -5.908 1.00 90.31 219 THR A CA 1
ATOM 1716 C C . THR A 1 219 ? 11.030 -2.244 -4.806 1.00 90.31 219 THR A C 1
ATOM 1718 O O . THR A 1 219 ? 11.480 -1.988 -3.697 1.00 90.31 219 THR A O 1
ATOM 1721 N N . THR A 1 220 ? 9.768 -1.945 -5.120 1.00 90.88 220 THR A N 1
ATOM 1722 C CA . THR A 1 220 ? 8.815 -1.237 -4.248 1.00 90.88 220 THR A CA 1
ATOM 1723 C C . THR A 1 220 ? 9.280 0.187 -3.905 1.00 90.88 220 THR A C 1
ATOM 1725 O O . THR A 1 220 ? 9.124 0.667 -2.785 1.00 90.88 220 THR A O 1
ATOM 1728 N N . GLY A 1 221 ? 9.875 0.879 -4.880 1.00 92.56 221 GLY A N 1
ATOM 1729 C CA . GLY A 1 221 ? 10.309 2.270 -4.742 1.00 92.56 221 GLY A CA 1
ATOM 1730 C C . GLY A 1 221 ? 11.566 2.479 -3.901 1.00 92.56 221 GLY A C 1
ATOM 1731 O O . GLY A 1 221 ? 11.836 3.596 -3.475 1.00 92.56 221 GLY A O 1
ATOM 1732 N N . THR A 1 222 ? 12.375 1.443 -3.665 1.00 92.62 222 THR A N 1
ATOM 1733 C CA . THR A 1 222 ? 13.735 1.628 -3.127 1.00 92.62 222 THR A CA 1
ATOM 1734 C C . THR A 1 222 ? 14.744 2.027 -4.200 1.00 92.62 222 THR A C 1
ATOM 1736 O O . THR A 1 222 ? 15.805 2.543 -3.863 1.00 92.62 222 THR A O 1
ATOM 1739 N N . ARG A 1 223 ? 14.419 1.837 -5.483 1.00 94.62 223 ARG A N 1
ATOM 1740 C CA . ARG A 1 223 ? 15.193 2.353 -6.615 1.00 94.62 223 ARG A CA 1
ATOM 1741 C C . ARG A 1 223 ? 14.277 3.193 -7.494 1.00 94.62 223 ARG A C 1
ATOM 1743 O O . ARG A 1 223 ? 13.263 2.691 -7.970 1.00 94.62 223 ARG A O 1
ATOM 1750 N N . TYR A 1 224 ? 14.647 4.450 -7.707 1.00 97.31 224 TYR A N 1
ATOM 1751 C CA . TYR A 1 224 ? 13.944 5.367 -8.598 1.00 97.31 224 TYR A CA 1
ATOM 1752 C C . TYR A 1 224 ? 14.830 5.692 -9.792 1.00 97.31 224 TYR A C 1
ATOM 1754 O O . TYR A 1 224 ? 15.951 6.184 -9.642 1.00 97.31 224 TYR A O 1
ATOM 1762 N N . VAL A 1 225 ? 14.309 5.418 -10.982 1.00 98.00 225 VAL A N 1
ATOM 1763 C CA . VAL A 1 225 ? 14.933 5.728 -12.261 1.00 98.00 225 VAL A CA 1
ATOM 1764 C C . VAL A 1 225 ? 13.989 6.604 -13.079 1.00 98.00 225 VAL A C 1
ATOM 1766 O O . VAL A 1 225 ? 12.794 6.334 -13.167 1.00 98.00 225 VAL A O 1
ATOM 1769 N N . HIS A 1 226 ? 14.536 7.667 -13.656 1.00 98.12 226 HIS A N 1
ATOM 1770 C CA . HIS A 1 226 ? 13.863 8.504 -14.642 1.00 98.12 226 HIS A CA 1
ATOM 1771 C C . HIS A 1 226 ? 14.190 7.989 -16.043 1.00 98.12 226 HIS A C 1
ATOM 1773 O O . HIS A 1 226 ? 15.374 7.804 -16.335 1.00 98.12 226 HIS A O 1
ATOM 1779 N N . ILE A 1 227 ? 13.173 7.782 -16.878 1.00 97.69 227 ILE A N 1
ATOM 1780 C CA . ILE A 1 227 ? 13.305 7.400 -18.285 1.00 97.69 227 ILE A CA 1
ATOM 1781 C C . ILE A 1 227 ? 12.957 8.619 -19.137 1.00 97.69 227 ILE A C 1
ATOM 1783 O O . ILE A 1 227 ? 11.874 9.181 -18.998 1.00 97.69 227 ILE A O 1
ATOM 1787 N N . SER A 1 228 ? 13.887 9.037 -19.986 1.00 94.94 228 SER A N 1
ATOM 1788 C CA . SER A 1 228 ? 13.712 10.128 -20.944 1.00 94.94 228 SER A CA 1
ATOM 1789 C C . SER A 1 228 ? 12.982 9.629 -22.198 1.00 94.94 228 SER A C 1
ATOM 1791 O O . SER A 1 228 ? 13.042 8.439 -22.509 1.00 94.94 228 SER A O 1
ATOM 1793 N N . GLY A 1 229 ? 12.351 10.526 -22.964 1.00 87.31 229 GLY A N 1
ATOM 1794 C CA . GLY A 1 229 ? 11.638 10.151 -24.198 1.00 87.31 229 GLY A CA 1
ATOM 1795 C C . GLY A 1 229 ? 12.528 9.580 -25.319 1.00 87.31 229 GLY A C 1
ATOM 1796 O O . GLY A 1 229 ? 12.060 8.870 -26.201 1.00 87.31 229 GLY A O 1
ATOM 1797 N N . ASP A 1 230 ? 13.843 9.811 -25.262 1.00 89.88 230 ASP A N 1
ATOM 1798 C CA . ASP A 1 230 ? 14.823 9.169 -26.153 1.00 89.88 230 ASP A CA 1
ATOM 1799 C C . ASP A 1 230 ? 15.232 7.749 -25.700 1.00 89.88 230 ASP A C 1
ATOM 1801 O O . ASP A 1 230 ? 16.084 7.112 -26.322 1.00 89.88 230 ASP A O 1
ATOM 1805 N N . GLY A 1 231 ? 14.647 7.248 -24.606 1.00 88.62 231 GLY A N 1
ATOM 1806 C CA . GLY A 1 231 ? 14.939 5.947 -24.005 1.00 88.62 231 GLY A CA 1
ATOM 1807 C C . GLY A 1 231 ? 16.167 5.923 -23.087 1.00 88.62 231 GLY A C 1
ATOM 1808 O O . GLY A 1 231 ? 16.450 4.892 -22.468 1.00 88.62 231 GLY A O 1
ATOM 1809 N N . SER A 1 232 ? 16.903 7.033 -22.955 1.00 94.44 232 SER A N 1
ATOM 1810 C CA . SER A 1 232 ? 17.977 7.141 -21.965 1.00 94.44 232 SER A CA 1
ATOM 1811 C C . SER A 1 232 ? 17.407 7.127 -20.544 1.00 94.44 232 SER A C 1
ATOM 1813 O O . SER A 1 232 ? 16.278 7.552 -20.299 1.00 94.44 232 SER A O 1
ATOM 1815 N N . HIS A 1 233 ? 18.175 6.626 -19.573 1.00 96.62 233 HIS A N 1
ATOM 1816 C CA . HIS A 1 233 ? 17.704 6.547 -18.192 1.00 96.62 233 HIS A CA 1
ATOM 1817 C C . HIS A 1 233 ? 18.739 7.014 -17.173 1.00 96.62 233 HIS A C 1
ATOM 1819 O O . HIS A 1 233 ? 19.932 6.751 -17.292 1.00 96.62 233 HIS A O 1
ATOM 1825 N N . THR A 1 234 ? 18.260 7.690 -16.128 1.00 97.25 234 THR A N 1
ATOM 1826 C CA . THR A 1 234 ? 19.084 8.201 -15.025 1.00 97.25 234 THR A CA 1
ATOM 1827 C C . THR A 1 234 ? 18.559 7.679 -13.695 1.00 97.25 234 THR A C 1
ATOM 1829 O O . THR A 1 234 ? 17.408 7.924 -13.326 1.00 97.25 234 THR A O 1
ATOM 1832 N N . THR A 1 235 ? 19.408 6.979 -12.938 1.00 97.25 235 THR A N 1
ATOM 1833 C CA . THR A 1 235 ? 19.061 6.553 -11.573 1.00 97.25 235 THR A CA 1
ATOM 1834 C C . THR A 1 235 ? 19.117 7.760 -10.639 1.00 97.25 235 THR A C 1
ATOM 1836 O O . THR A 1 235 ? 20.159 8.392 -10.499 1.00 97.25 235 THR A O 1
ATOM 1839 N N . ARG A 1 236 ? 17.991 8.080 -10.000 1.00 97.12 236 ARG A N 1
ATOM 1840 C CA . ARG A 1 236 ? 17.846 9.208 -9.068 1.00 97.12 236 ARG A CA 1
ATOM 1841 C C . ARG A 1 236 ? 18.252 8.826 -7.650 1.00 97.12 236 ARG A C 1
ATOM 1843 O O . ARG A 1 236 ? 18.939 9.589 -6.979 1.00 97.12 236 ARG A O 1
ATOM 1850 N N . TYR A 1 237 ? 17.857 7.630 -7.220 1.00 95.94 237 TYR A N 1
ATOM 1851 C CA . TYR A 1 237 ? 18.355 6.995 -6.005 1.00 95.94 237 TYR A CA 1
ATOM 1852 C C . TYR A 1 237 ? 18.275 5.471 -6.113 1.00 95.94 237 TYR A C 1
ATOM 1854 O O . TYR A 1 237 ? 17.446 4.922 -6.844 1.00 95.94 237 TYR A O 1
ATOM 1862 N N . ASN A 1 238 ? 19.121 4.788 -5.344 1.00 93.50 238 ASN A N 1
ATOM 1863 C CA . ASN A 1 238 ? 19.083 3.342 -5.167 1.00 93.50 238 ASN A CA 1
ATOM 1864 C C . ASN A 1 238 ? 19.444 2.988 -3.718 1.00 93.50 238 ASN A C 1
ATOM 1866 O O . ASN A 1 238 ? 20.592 3.128 -3.303 1.00 93.50 238 ASN A O 1
ATOM 1870 N N . TYR A 1 239 ? 18.458 2.537 -2.950 1.00 91.44 239 TYR A N 1
ATOM 1871 C CA . TYR A 1 239 ? 18.611 2.093 -1.567 1.00 91.44 239 TYR A CA 1
ATOM 1872 C C . TYR A 1 239 ? 18.730 0.567 -1.507 1.00 91.44 239 TYR A C 1
ATOM 1874 O O . TYR A 1 239 ? 17.875 -0.115 -0.940 1.00 91.44 239 TYR A O 1
ATOM 1882 N N . SER A 1 240 ? 19.783 0.028 -2.117 1.00 90.31 240 SER A N 1
ATOM 1883 C CA . SER A 1 240 ? 20.066 -1.406 -2.100 1.00 90.31 240 SER A CA 1
ATOM 1884 C C . SER A 1 240 ? 20.501 -1.885 -0.713 1.00 90.31 240 SER A C 1
ATOM 1886 O O . SER A 1 240 ? 21.031 -1.119 0.103 1.00 90.31 240 SER A O 1
ATOM 1888 N N . LEU A 1 241 ? 20.307 -3.178 -0.461 1.00 92.50 241 LEU A N 1
ATOM 1889 C CA . LEU A 1 241 ? 20.953 -3.875 0.643 1.00 92.50 241 LEU A CA 1
ATOM 1890 C C . LEU A 1 241 ? 22.469 -3.824 0.434 1.00 92.50 241 LEU A C 1
ATOM 1892 O O . LEU A 1 241 ? 22.953 -3.901 -0.698 1.00 92.50 241 LEU A O 1
ATOM 1896 N N . THR A 1 242 ? 23.219 -3.675 1.521 1.00 94.62 242 THR A N 1
ATOM 1897 C CA . THR A 1 242 ? 24.676 -3.812 1.472 1.00 94.62 242 THR A CA 1
ATOM 1898 C C . THR A 1 242 ? 25.039 -5.278 1.265 1.00 94.62 242 THR A C 1
ATOM 1900 O O . THR A 1 242 ? 24.275 -6.171 1.630 1.00 94.62 242 THR A O 1
ATOM 1903 N N . GLU A 1 243 ? 26.231 -5.554 0.741 1.00 95.50 243 GLU A N 1
ATOM 1904 C CA . GLU A 1 243 ? 26.703 -6.936 0.585 1.00 95.50 243 GLU A CA 1
ATOM 1905 C C . GLU A 1 243 ? 26.707 -7.702 1.919 1.00 95.50 243 GLU A C 1
ATOM 1907 O O . GLU A 1 243 ? 26.357 -8.879 1.964 1.00 95.50 243 GLU A O 1
ATOM 1912 N N . GLN A 1 244 ? 26.982 -7.019 3.036 1.00 96.06 244 GLN A N 1
ATOM 1913 C CA . GLN A 1 244 ? 26.883 -7.616 4.367 1.00 96.06 244 GLN A CA 1
ATOM 1914 C C . GLN A 1 244 ? 25.442 -8.010 4.723 1.00 96.06 244 GLN A C 1
ATOM 1916 O O . GLN A 1 244 ? 25.221 -9.120 5.203 1.00 96.06 244 GLN A O 1
ATOM 1921 N N . GLU A 1 245 ? 24.460 -7.138 4.473 1.00 95.81 245 GLU A N 1
ATOM 1922 C CA . GLU A 1 245 ? 23.042 -7.447 4.704 1.00 95.81 245 GLU A CA 1
ATOM 1923 C C . GLU A 1 245 ? 22.574 -8.596 3.802 1.00 95.81 245 GLU A C 1
ATOM 1925 O O . GLU A 1 245 ? 21.888 -9.507 4.262 1.00 95.81 245 GLU A O 1
ATOM 1930 N N . LYS A 1 246 ? 22.984 -8.610 2.530 1.00 96.25 246 LYS A N 1
ATOM 1931 C CA . LYS A 1 246 ? 22.650 -9.693 1.597 1.00 96.25 246 LYS A CA 1
ATOM 1932 C C . LYS A 1 246 ? 23.215 -11.033 2.053 1.00 96.25 246 LYS A C 1
ATOM 1934 O O . LYS A 1 246 ? 22.496 -12.031 2.026 1.00 96.25 246 LYS A O 1
ATOM 1939 N N . VAL A 1 247 ? 24.478 -11.078 2.482 1.00 96.56 247 VAL A N 1
ATOM 1940 C CA . VAL A 1 247 ? 25.104 -12.296 3.023 1.00 96.56 247 VAL A CA 1
ATOM 1941 C C . VAL A 1 247 ? 24.371 -12.759 4.281 1.00 96.56 247 VAL A C 1
ATOM 1943 O O . VAL A 1 247 ? 24.051 -13.940 4.415 1.00 96.56 247 VAL A O 1
ATOM 1946 N N . GLU A 1 248 ? 24.052 -11.835 5.186 1.00 96.81 248 GLU A N 1
ATOM 1947 C CA . GLU A 1 248 ? 23.313 -12.116 6.417 1.00 96.81 248 GLU A CA 1
ATOM 1948 C C . GLU A 1 248 ? 21.934 -12.735 6.127 1.00 96.81 248 GLU A C 1
ATOM 1950 O O . GLU A 1 248 ? 21.599 -13.794 6.667 1.00 96.81 248 GLU A O 1
ATOM 1955 N N . ILE A 1 249 ? 21.163 -12.122 5.222 1.00 97.50 249 ILE A N 1
ATOM 1956 C CA . ILE A 1 249 ? 19.831 -12.590 4.828 1.00 97.50 249 ILE A CA 1
ATOM 1957 C C . ILE A 1 249 ? 19.904 -13.946 4.119 1.00 97.50 249 ILE A C 1
ATOM 1959 O O . ILE A 1 249 ? 19.146 -14.858 4.454 1.00 97.50 249 ILE A O 1
ATOM 1963 N N . ASN A 1 250 ? 20.834 -14.122 3.177 1.00 97.31 250 ASN A N 1
ATOM 1964 C CA . ASN A 1 250 ? 21.018 -15.402 2.493 1.00 97.31 250 ASN A CA 1
ATOM 1965 C C . ASN A 1 250 ? 21.406 -16.517 3.471 1.00 97.31 250 ASN A C 1
ATOM 1967 O O . ASN A 1 250 ? 20.896 -17.632 3.368 1.00 97.31 250 ASN A O 1
ATOM 1971 N N . ASN A 1 251 ? 22.256 -16.238 4.460 1.00 97.12 251 ASN A N 1
ATOM 1972 C CA . ASN A 1 251 ? 22.584 -17.204 5.508 1.00 97.12 251 ASN A CA 1
ATOM 1973 C C . ASN A 1 251 ? 21.350 -17.590 6.335 1.00 97.12 251 ASN A C 1
ATOM 1975 O O . ASN A 1 251 ? 21.157 -18.772 6.626 1.00 97.12 251 ASN A O 1
ATOM 1979 N N . ALA A 1 252 ? 20.490 -16.626 6.672 1.00 97.88 252 ALA A N 1
ATOM 1980 C CA . ALA A 1 252 ? 19.235 -16.895 7.370 1.00 97.88 252 ALA A CA 1
ATOM 1981 C C . ALA A 1 252 ? 18.284 -17.768 6.537 1.00 97.88 252 ALA A C 1
ATOM 1983 O O . ALA A 1 252 ? 17.740 -18.744 7.054 1.00 97.88 252 ALA A O 1
ATOM 1984 N N . PHE A 1 253 ? 18.130 -17.479 5.241 1.00 98.19 253 PHE A N 1
ATOM 1985 C CA . PHE A 1 253 ? 17.315 -18.308 4.357 1.00 98.19 253 PHE A CA 1
ATOM 1986 C C . PHE A 1 253 ? 17.884 -19.716 4.166 1.00 98.19 253 PHE A C 1
ATOM 1988 O O . PHE A 1 253 ? 17.124 -20.675 4.236 1.00 98.19 253 PHE A O 1
ATOM 1995 N N . ASN A 1 254 ? 19.198 -19.886 3.994 1.00 96.88 254 ASN A N 1
ATOM 1996 C CA . ASN A 1 254 ? 19.799 -21.222 3.894 1.00 96.88 254 ASN A CA 1
ATOM 1997 C C . ASN A 1 254 ? 19.588 -22.042 5.185 1.00 96.88 254 ASN A C 1
ATOM 1999 O O . ASN A 1 254 ? 19.289 -23.239 5.122 1.00 96.88 254 ASN A O 1
ATOM 2003 N N . LYS A 1 255 ? 19.677 -21.402 6.361 1.00 97.38 255 LYS A N 1
ATOM 2004 C CA . LYS A 1 255 ? 19.350 -22.042 7.646 1.00 97.38 255 LYS A CA 1
ATOM 2005 C C . LYS A 1 255 ? 17.879 -22.428 7.738 1.00 97.38 255 LYS A C 1
ATOM 2007 O O . LYS A 1 255 ? 17.586 -23.550 8.136 1.00 97.38 255 LYS A O 1
ATOM 2012 N N . LEU A 1 256 ? 16.974 -21.544 7.321 1.00 98.06 256 LEU A N 1
ATOM 2013 C CA . LEU A 1 256 ? 15.543 -21.831 7.237 1.00 98.06 256 LEU A CA 1
ATOM 2014 C C . LEU A 1 256 ? 15.264 -23.031 6.313 1.00 98.06 256 LEU A C 1
ATOM 2016 O O . LEU A 1 256 ? 14.575 -23.962 6.723 1.00 98.06 256 LEU A O 1
ATOM 2020 N N . ILE A 1 257 ? 15.823 -23.029 5.098 1.00 97.38 257 ILE A N 1
ATOM 2021 C CA . ILE A 1 257 ? 15.674 -24.112 4.113 1.00 97.38 257 ILE A CA 1
ATOM 2022 C C . ILE A 1 257 ? 16.082 -25.453 4.723 1.00 97.38 257 ILE A C 1
ATOM 2024 O O . ILE A 1 257 ? 15.333 -26.421 4.621 1.00 97.38 257 ILE A O 1
ATOM 2028 N N . THR A 1 258 ? 17.229 -25.487 5.405 1.00 97.12 258 THR A N 1
ATOM 2029 C CA . THR A 1 258 ? 17.740 -26.697 6.061 1.00 97.12 258 THR A CA 1
ATOM 2030 C C . THR A 1 258 ? 16.854 -27.112 7.237 1.00 97.12 258 THR A C 1
ATOM 2032 O O . THR A 1 258 ? 16.479 -28.271 7.350 1.00 97.12 258 THR A O 1
ATOM 2035 N N . HIS A 1 259 ? 16.477 -26.168 8.103 1.00 97.69 259 HIS A N 1
ATOM 2036 C CA . HIS A 1 259 ? 15.700 -26.446 9.312 1.00 97.69 259 HIS A CA 1
ATOM 2037 C C . HIS A 1 259 ? 14.299 -26.995 9.007 1.00 97.69 259 HIS A C 1
ATOM 2039 O O . HIS A 1 259 ? 13.821 -27.881 9.709 1.00 97.69 259 HIS A O 1
ATOM 2045 N N . PHE A 1 260 ? 13.651 -26.487 7.956 1.00 97.25 260 PHE A N 1
ATOM 2046 C CA . PHE A 1 260 ? 12.301 -26.892 7.556 1.00 97.25 260 PHE A CA 1
ATOM 2047 C C . PHE A 1 260 ? 12.271 -27.869 6.368 1.00 97.25 260 PHE A C 1
ATOM 2049 O O . PHE A 1 260 ? 11.187 -28.155 5.861 1.00 97.25 260 PHE A O 1
ATOM 2056 N N . ASN A 1 261 ? 13.426 -28.377 5.915 1.00 96.56 261 ASN A N 1
ATOM 2057 C CA . ASN A 1 261 ? 13.557 -29.279 4.761 1.00 96.56 261 ASN A CA 1
ATOM 2058 C C . ASN A 1 261 ? 12.833 -28.771 3.493 1.00 96.56 261 ASN A C 1
ATOM 2060 O O . ASN A 1 261 ? 12.108 -29.507 2.819 1.00 96.56 261 ASN A O 1
ATOM 2064 N N . ILE A 1 262 ? 13.004 -27.486 3.168 1.00 96.31 262 ILE A N 1
ATOM 2065 C CA . ILE A 1 262 ? 12.329 -26.847 2.028 1.00 96.31 262 ILE A CA 1
ATOM 2066 C C . ILE A 1 262 ? 12.993 -27.299 0.723 1.00 96.31 262 ILE A C 1
ATOM 2068 O O . ILE A 1 262 ? 14.129 -26.930 0.435 1.00 96.31 262 ILE A O 1
ATOM 2072 N N . THR A 1 263 ? 12.273 -28.068 -0.092 1.00 93.56 263 THR A N 1
ATOM 2073 C CA . THR A 1 263 ? 12.795 -28.602 -1.360 1.00 93.56 263 THR A CA 1
ATOM 2074 C C . THR A 1 263 ? 12.362 -27.736 -2.544 1.00 93.56 263 THR A C 1
ATOM 2076 O O . THR A 1 263 ? 11.168 -27.512 -2.744 1.00 93.56 263 THR A O 1
ATOM 2079 N N . SER A 1 264 ? 13.330 -27.263 -3.339 1.00 92.00 264 SER A N 1
ATOM 2080 C CA . SER A 1 264 ? 13.063 -26.534 -4.586 1.00 92.00 264 SER A CA 1
ATOM 2081 C C . SER A 1 264 ? 12.722 -27.487 -5.731 1.00 92.00 264 SER A C 1
ATOM 2083 O O . SER A 1 264 ? 13.277 -28.581 -5.805 1.00 92.00 264 SER A O 1
ATOM 2085 N N . MET A 1 265 ? 11.871 -27.048 -6.661 1.00 92.88 265 MET A N 1
ATOM 2086 C CA . MET A 1 265 ? 11.656 -27.727 -7.948 1.00 92.88 265 MET A CA 1
ATOM 2087 C C . MET A 1 265 ? 12.488 -27.114 -9.082 1.00 92.88 265 MET A C 1
ATOM 2089 O O . MET A 1 265 ? 12.458 -27.598 -10.211 1.00 92.88 265 MET A O 1
ATOM 2093 N N . THR A 1 266 ? 13.194 -26.024 -8.795 1.00 91.12 266 THR A N 1
ATOM 2094 C CA . THR A 1 266 ? 13.980 -25.250 -9.756 1.00 91.12 266 THR A CA 1
ATOM 2095 C C . THR A 1 266 ? 15.388 -25.000 -9.213 1.00 91.12 266 THR A C 1
ATOM 2097 O O . THR A 1 266 ? 15.754 -25.496 -8.142 1.00 91.12 266 THR A O 1
ATOM 2100 N N . THR A 1 267 ? 16.202 -24.242 -9.952 1.00 93.38 267 THR A N 1
ATOM 2101 C CA . THR A 1 267 ? 17.577 -23.925 -9.550 1.00 93.38 267 THR A CA 1
ATOM 2102 C C . THR A 1 267 ? 17.629 -23.117 -8.251 1.00 93.38 267 THR A C 1
ATOM 2104 O O . THR A 1 267 ? 16.650 -22.498 -7.826 1.00 93.38 267 THR A O 1
ATOM 2107 N N . LYS A 1 268 ? 18.800 -23.098 -7.607 1.00 90.62 268 LYS A N 1
ATOM 2108 C CA . LYS A 1 268 ? 18.996 -22.354 -6.358 1.00 90.62 268 LYS A CA 1
ATOM 2109 C C . LYS A 1 268 ? 18.826 -20.848 -6.564 1.00 90.62 268 LYS A C 1
ATOM 2111 O O . LYS A 1 268 ? 18.251 -20.183 -5.711 1.00 90.62 268 LYS A O 1
ATOM 2116 N N . GLU A 1 269 ? 19.276 -20.333 -7.702 1.00 90.06 269 GLU A N 1
ATOM 2117 C CA . GLU A 1 269 ? 19.154 -18.927 -8.100 1.00 90.06 269 GLU A CA 1
ATOM 2118 C C . GLU A 1 269 ? 17.692 -18.539 -8.356 1.00 90.06 269 GLU A C 1
ATOM 2120 O O . GLU A 1 269 ? 17.286 -17.401 -8.126 1.00 90.06 269 GLU A O 1
ATOM 2125 N N . ASP A 1 270 ? 16.874 -19.492 -8.805 1.00 88.50 270 ASP A N 1
ATOM 2126 C CA . ASP A 1 270 ? 15.439 -19.282 -8.963 1.00 88.50 270 ASP A CA 1
ATOM 2127 C C . ASP A 1 270 ? 14.691 -19.336 -7.619 1.00 88.50 270 ASP A C 1
ATOM 2129 O O . ASP A 1 270 ? 13.720 -18.602 -7.390 1.00 88.50 270 ASP A O 1
ATOM 2133 N N . GLN A 1 271 ? 15.164 -20.182 -6.702 1.00 94.56 271 GLN A N 1
ATOM 2134 C CA . GLN A 1 271 ? 14.634 -20.296 -5.347 1.00 94.56 271 GLN A CA 1
ATOM 2135 C C . GLN A 1 271 ? 14.978 -19.067 -4.491 1.00 94.56 271 GLN A C 1
ATOM 2137 O O . GLN A 1 271 ? 14.104 -18.552 -3.797 1.00 94.56 271 GLN A O 1
ATOM 2142 N N . LEU A 1 272 ? 16.222 -18.582 -4.547 1.00 95.19 272 LEU A N 1
ATOM 2143 C CA . LEU A 1 272 ? 16.730 -17.434 -3.792 1.00 95.19 272 LEU A CA 1
ATOM 2144 C C . LEU A 1 272 ? 17.134 -16.302 -4.732 1.00 95.19 272 LEU A C 1
ATOM 2146 O O . LEU A 1 272 ? 18.162 -16.360 -5.400 1.00 95.19 272 LEU A O 1
ATOM 2150 N N . GLN A 1 273 ? 16.336 -15.241 -4.737 1.00 91.44 273 GLN A N 1
ATOM 2151 C CA . GLN A 1 273 ? 16.509 -14.112 -5.641 1.00 91.44 273 GLN A CA 1
ATOM 2152 C C . GLN A 1 273 ? 17.002 -12.893 -4.868 1.00 91.44 273 GLN A C 1
ATOM 2154 O O . GLN A 1 273 ? 16.269 -12.345 -4.043 1.00 91.44 273 GLN A O 1
ATOM 2159 N N . ASP A 1 274 ? 18.208 -12.426 -5.181 1.00 92.00 274 ASP A N 1
ATOM 2160 C CA . ASP A 1 274 ? 18.630 -11.067 -4.843 1.00 92.00 274 ASP A CA 1
ATOM 2161 C C . ASP A 1 274 ? 17.925 -10.102 -5.793 1.00 92.00 274 ASP A C 1
ATOM 2163 O O . ASP A 1 274 ? 18.048 -10.263 -7.002 1.00 92.00 274 ASP A O 1
ATOM 2167 N N . ARG A 1 275 ? 17.186 -9.125 -5.263 1.00 87.38 275 ARG A N 1
ATOM 2168 C CA . ARG A 1 275 ? 16.494 -8.030 -5.961 1.00 87.38 275 ARG A CA 1
ATOM 2169 C C . ARG A 1 275 ? 16.987 -6.659 -5.501 1.00 87.38 275 ARG A C 1
ATOM 2171 O O . ARG A 1 275 ? 16.203 -5.730 -5.379 1.00 87.38 275 ARG A O 1
ATOM 2178 N N . ASP A 1 276 ? 18.283 -6.538 -5.256 1.00 87.50 276 ASP A N 1
ATOM 2179 C CA . ASP A 1 276 ? 19.019 -5.339 -4.846 1.00 87.50 276 ASP A CA 1
ATOM 2180 C C . ASP A 1 276 ? 18.670 -4.869 -3.428 1.00 87.50 276 ASP A C 1
ATOM 2182 O O . ASP A 1 276 ? 19.506 -4.937 -2.533 1.00 87.50 276 ASP A O 1
ATOM 2186 N N . SER A 1 277 ? 17.447 -4.397 -3.190 1.00 89.62 277 SER A N 1
ATOM 2187 C CA . SER A 1 277 ? 16.960 -3.946 -1.873 1.00 89.62 277 SER A CA 1
ATOM 2188 C C . SER A 1 277 ? 16.133 -4.999 -1.124 1.00 89.62 277 SER A C 1
ATOM 2190 O O . SER A 1 277 ? 15.709 -4.783 0.018 1.00 89.62 277 SER A O 1
ATOM 2192 N N . GLN A 1 278 ? 15.893 -6.134 -1.776 1.00 91.06 278 GLN A N 1
ATOM 2193 C CA . GLN A 1 278 ? 15.062 -7.227 -1.299 1.00 91.06 278 GLN A CA 1
ATOM 2194 C C . GLN A 1 278 ? 15.742 -8.556 -1.617 1.00 91.06 278 GLN A C 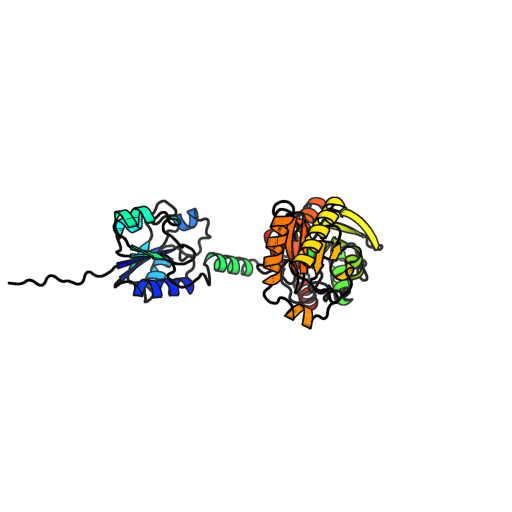1
ATOM 2196 O O . GLN A 1 278 ? 16.220 -8.737 -2.731 1.00 91.06 278 GLN A O 1
ATOM 2201 N N . ILE A 1 279 ? 15.720 -9.510 -0.688 1.00 93.75 279 ILE A N 1
ATOM 2202 C CA . ILE A 1 279 ? 15.998 -10.917 -0.997 1.00 93.75 279 ILE A CA 1
ATOM 2203 C C . ILE A 1 279 ? 14.692 -11.698 -0.863 1.00 93.75 279 ILE A C 1
ATOM 2205 O O . ILE A 1 279 ? 13.985 -11.570 0.138 1.00 93.75 279 ILE A O 1
ATOM 2209 N N . THR A 1 280 ? 14.379 -12.516 -1.862 1.00 93.25 280 THR A N 1
ATOM 2210 C CA . THR A 1 280 ? 13.165 -13.335 -1.902 1.00 93.25 280 THR A CA 1
ATOM 2211 C C . THR A 1 280 ? 13.523 -14.811 -1.886 1.00 93.25 280 THR A C 1
ATOM 2213 O O . THR A 1 280 ? 14.234 -15.284 -2.769 1.00 93.25 280 THR A O 1
ATOM 2216 N N . LEU A 1 281 ? 12.945 -15.552 -0.944 1.00 96.88 281 LEU A N 1
ATOM 2217 C CA . LEU A 1 281 ? 12.864 -17.006 -0.996 1.00 96.88 281 LEU A CA 1
ATOM 2218 C C . LEU A 1 281 ? 11.537 -17.407 -1.637 1.00 96.88 281 LEU A C 1
ATOM 2220 O O . LEU A 1 281 ? 10.487 -17.137 -1.070 1.00 96.88 281 LEU A O 1
ATOM 2224 N N . SER A 1 282 ? 11.565 -18.091 -2.775 1.00 94.94 282 SER A N 1
ATOM 2225 C CA . SER A 1 282 ? 10.410 -18.768 -3.373 1.00 94.94 282 SER A CA 1
ATOM 2226 C C . SER A 1 282 ? 10.514 -20.258 -3.072 1.00 94.94 282 SER A C 1
ATOM 2228 O O . SER A 1 282 ? 11.339 -20.931 -3.674 1.00 94.94 282 SER A O 1
ATOM 2230 N N . ALA A 1 283 ? 9.694 -20.777 -2.154 1.00 95.44 283 ALA A N 1
ATOM 2231 C CA . ALA A 1 283 ? 9.878 -22.098 -1.540 1.00 95.44 283 ALA A CA 1
ATOM 2232 C C . ALA A 1 283 ? 10.184 -23.231 -2.533 1.00 95.44 283 ALA A C 1
ATOM 2234 O O . ALA A 1 283 ? 11.129 -23.985 -2.319 1.00 95.44 283 ALA A O 1
ATOM 2235 N N . ILE A 1 284 ? 9.420 -23.302 -3.627 1.00 94.88 284 ILE A N 1
ATOM 2236 C CA . ILE A 1 284 ? 9.574 -24.318 -4.680 1.00 94.88 284 ILE A CA 1
ATOM 2237 C C . ILE A 1 284 ? 10.156 -23.763 -5.989 1.00 94.88 284 ILE A C 1
ATOM 2239 O O . ILE A 1 284 ? 10.165 -24.476 -6.987 1.00 94.88 284 ILE A O 1
ATOM 2243 N N . GLY A 1 285 ? 10.622 -22.510 -5.993 1.00 90.94 285 GLY A N 1
ATOM 2244 C CA . GLY A 1 285 ? 11.058 -21.791 -7.193 1.00 90.94 285 GLY A CA 1
ATOM 2245 C C . GLY A 1 285 ? 10.023 -20.808 -7.737 1.00 90.94 285 GLY A C 1
ATOM 2246 O O . GLY A 1 285 ? 8.815 -21.045 -7.663 1.00 90.94 285 GLY A O 1
ATOM 2247 N N . ARG A 1 286 ? 10.478 -19.686 -8.307 1.00 86.31 286 ARG A N 1
ATOM 2248 C CA . ARG A 1 286 ? 9.597 -18.692 -8.949 1.00 86.31 286 ARG A CA 1
ATOM 2249 C C . ARG A 1 286 ? 8.937 -19.267 -10.199 1.00 86.31 286 ARG A C 1
ATOM 2251 O O . ARG A 1 286 ? 7.735 -19.055 -10.403 1.00 86.31 286 ARG A O 1
ATOM 2258 N N . HIS A 1 287 ? 9.705 -20.007 -10.996 1.00 86.69 287 HIS A N 1
ATOM 2259 C CA . HIS A 1 287 ? 9.244 -20.591 -12.258 1.00 86.69 287 HIS A CA 1
ATOM 2260 C C . HIS A 1 287 ? 8.555 -21.955 -12.090 1.00 86.69 287 HIS A C 1
ATOM 2262 O O . HIS A 1 287 ? 8.223 -22.601 -13.080 1.00 86.69 287 HIS A O 1
ATOM 2268 N N . ALA A 1 288 ? 8.287 -22.392 -10.855 1.00 88.62 288 ALA A N 1
ATOM 2269 C CA . ALA A 1 288 ? 7.488 -23.589 -10.618 1.00 88.62 288 ALA A CA 1
ATOM 2270 C C . ALA A 1 288 ? 6.051 -23.442 -11.172 1.00 88.62 288 ALA A C 1
ATOM 2272 O O . ALA A 1 288 ? 5.503 -22.328 -11.171 1.00 88.62 288 ALA A O 1
ATOM 2273 N N . PRO A 1 289 ? 5.403 -24.549 -11.592 1.00 87.69 289 PRO A N 1
ATOM 2274 C CA . PRO A 1 289 ? 4.038 -24.526 -12.113 1.00 87.69 289 PRO A CA 1
ATOM 2275 C C . PRO A 1 289 ? 3.041 -23.870 -11.151 1.00 87.69 289 PRO A C 1
ATOM 2277 O O . PRO A 1 289 ? 3.041 -24.145 -9.948 1.00 87.69 289 PRO A O 1
ATOM 2280 N N . SER A 1 290 ? 2.159 -23.020 -11.685 1.00 77.56 290 SER A N 1
ATOM 2281 C CA . SER A 1 290 ? 1.209 -22.230 -10.883 1.00 77.56 290 SER A CA 1
ATOM 2282 C C . SER A 1 290 ? 0.295 -23.093 -10.005 1.00 77.56 290 SER A C 1
ATOM 2284 O O . SER A 1 290 ? 0.057 -22.771 -8.838 1.00 77.56 290 SER A O 1
ATOM 2286 N N . GLU A 1 291 ? -0.150 -24.238 -10.525 1.00 86.25 291 GLU A N 1
ATOM 2287 C CA . GLU A 1 291 ? -1.003 -25.176 -9.792 1.00 86.25 291 GLU A CA 1
ATOM 2288 C C . GLU A 1 291 ? -0.313 -25.717 -8.528 1.00 86.25 291 GLU A C 1
ATOM 2290 O O . GLU A 1 291 ? -0.916 -25.767 -7.454 1.00 86.25 291 GLU A O 1
ATOM 2295 N N . LEU A 1 292 ? 0.975 -26.057 -8.625 1.00 90.75 292 LEU A N 1
ATOM 2296 C CA . LEU A 1 292 ? 1.757 -26.553 -7.491 1.00 90.75 292 LEU A CA 1
ATOM 2297 C C . LEU A 1 292 ? 2.040 -25.441 -6.485 1.00 90.75 292 LEU A C 1
ATOM 2299 O O . LEU A 1 292 ? 1.903 -25.649 -5.280 1.00 90.75 292 LEU A O 1
ATOM 2303 N N . LYS A 1 293 ? 2.369 -24.241 -6.976 1.00 86.69 293 LYS A N 1
ATOM 2304 C CA . LYS A 1 293 ? 2.576 -23.068 -6.123 1.00 86.69 293 LYS A CA 1
ATOM 2305 C C . LYS A 1 293 ? 1.335 -22.756 -5.288 1.00 86.69 293 LYS A C 1
ATOM 2307 O O . LYS A 1 293 ? 1.456 -22.506 -4.093 1.00 86.69 293 LYS A O 1
ATOM 2312 N N . THR A 1 294 ? 0.154 -22.825 -5.895 1.00 81.69 294 THR A N 1
ATOM 2313 C CA . THR A 1 294 ? -1.124 -22.545 -5.223 1.00 81.69 294 THR A CA 1
ATOM 2314 C C . THR A 1 294 ? -1.438 -23.574 -4.134 1.00 81.69 294 THR A C 1
ATOM 2316 O O . THR A 1 294 ? -1.910 -23.206 -3.063 1.00 81.69 294 THR A O 1
ATOM 2319 N N . LYS A 1 295 ? -1.115 -24.855 -4.361 1.00 92.31 295 LYS A N 1
ATOM 2320 C CA . LYS A 1 295 ? -1.345 -25.945 -3.393 1.00 92.31 295 LYS A CA 1
ATOM 2321 C C . LYS A 1 295 ? -0.298 -26.016 -2.271 1.00 92.31 295 LYS A C 1
ATOM 2323 O O . LYS A 1 295 ? -0.523 -26.7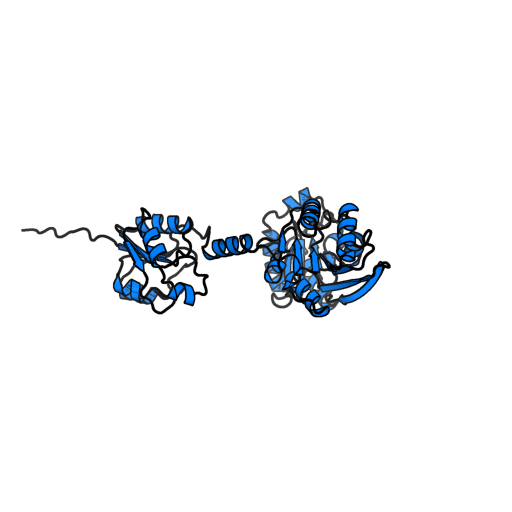03 -1.279 1.00 92.31 295 LYS A O 1
ATOM 2328 N N . TYR A 1 296 ? 0.845 -25.341 -2.409 1.00 92.50 296 TYR A N 1
ATOM 2329 C CA . TYR A 1 296 ? 1.994 -25.524 -1.516 1.00 92.50 296 TYR A CA 1
ATOM 2330 C C . TYR A 1 296 ? 1.756 -25.032 -0.077 1.00 92.50 296 TYR A C 1
ATOM 2332 O O . TYR A 1 296 ? 2.116 -25.718 0.887 1.00 92.50 296 TYR A O 1
ATOM 2340 N N . ASP A 1 297 ? 1.188 -23.835 0.071 1.00 92.12 297 ASP A N 1
ATOM 2341 C CA . ASP A 1 297 ? 0.887 -23.210 1.365 1.00 92.12 297 ASP A CA 1
ATOM 2342 C C . ASP A 1 297 ? -0.310 -22.245 1.238 1.00 92.12 297 ASP A C 1
ATOM 2344 O O . ASP A 1 297 ? -0.116 -21.030 1.364 1.00 92.12 297 ASP A O 1
ATOM 2348 N N . PRO A 1 298 ? -1.530 -22.755 0.951 1.00 85.75 298 PRO A N 1
ATOM 2349 C CA . PRO A 1 298 ? -2.686 -21.929 0.575 1.00 85.75 298 PRO A CA 1
ATOM 2350 C C . PRO A 1 298 ? -3.038 -20.873 1.630 1.00 85.75 298 PRO A C 1
ATOM 2352 O O . PRO A 1 298 ? -3.209 -19.701 1.314 1.00 85.75 298 PRO A O 1
ATOM 2355 N N . GLU A 1 299 ? -3.028 -21.277 2.902 1.00 85.62 299 GLU A N 1
ATOM 2356 C CA . GLU A 1 299 ? -3.353 -20.424 4.056 1.00 85.62 299 GLU A CA 1
ATOM 2357 C C . GLU A 1 299 ? -2.151 -19.607 4.574 1.00 85.62 299 GLU A C 1
ATOM 2359 O O . GLU A 1 299 ? -2.245 -18.865 5.561 1.00 85.62 299 GLU A O 1
ATOM 2364 N N . GLY A 1 300 ? -0.978 -19.776 3.953 1.00 87.81 300 GLY A N 1
ATOM 2365 C CA . GLY A 1 300 ? 0.261 -19.118 4.365 1.00 87.81 300 GLY A CA 1
ATOM 2366 C C . GLY A 1 300 ? 0.829 -19.608 5.703 1.00 87.81 300 GLY A C 1
ATOM 2367 O O . GLY A 1 300 ? 1.717 -18.961 6.256 1.00 87.81 300 GLY A O 1
ATOM 2368 N N . ASN A 1 301 ? 0.306 -20.695 6.277 1.00 92.50 301 ASN A N 1
ATOM 2369 C CA . ASN A 1 301 ? 0.642 -21.130 7.634 1.00 92.50 301 ASN A CA 1
ATOM 2370 C C . ASN A 1 301 ? 2.099 -21.586 7.757 1.00 92.50 301 ASN A C 1
ATOM 2372 O O . ASN A 1 301 ? 2.739 -21.271 8.760 1.00 92.50 301 ASN A O 1
ATOM 2376 N N . LYS A 1 302 ? 2.661 -22.236 6.728 1.00 94.62 302 LYS A N 1
ATOM 2377 C CA . LYS A 1 302 ? 4.093 -22.583 6.720 1.00 94.62 302 LYS A CA 1
ATOM 2378 C C . LYS A 1 302 ? 4.938 -21.311 6.743 1.00 94.62 302 LYS A C 1
ATOM 2380 O O . LYS A 1 302 ? 5.832 -21.166 7.572 1.00 94.62 302 LYS A O 1
ATOM 2385 N N . ARG A 1 303 ? 4.610 -20.351 5.876 1.00 96.12 303 ARG A N 1
ATOM 2386 C CA . ARG A 1 303 ? 5.360 -19.095 5.745 1.00 96.12 303 ARG A CA 1
ATOM 2387 C C . ARG A 1 303 ? 5.220 -18.173 6.959 1.00 96.12 303 ARG A C 1
ATOM 2389 O O . ARG A 1 303 ? 6.175 -17.468 7.268 1.00 96.12 303 ARG A O 1
ATOM 2396 N N . LYS A 1 304 ? 4.103 -18.211 7.698 1.00 94.88 304 LYS A N 1
ATOM 2397 C CA . LYS A 1 304 ? 3.968 -17.517 8.997 1.00 94.88 304 LYS A CA 1
ATOM 2398 C C . LYS A 1 304 ? 5.002 -18.028 10.006 1.00 94.88 304 LYS A C 1
ATOM 2400 O O . LYS A 1 304 ? 5.742 -17.227 10.570 1.00 94.88 304 LYS A O 1
ATOM 2405 N N . VAL A 1 305 ? 5.127 -19.351 10.144 1.00 96.81 305 VAL A N 1
ATOM 2406 C CA . VAL A 1 305 ? 6.138 -19.980 11.016 1.00 96.81 305 VAL A CA 1
ATOM 2407 C C . VAL A 1 305 ? 7.558 -19.626 10.562 1.00 96.81 305 VAL A C 1
ATOM 2409 O O . VAL A 1 305 ? 8.426 -19.324 11.381 1.00 96.81 305 VAL A O 1
ATOM 2412 N N . TRP A 1 306 ? 7.805 -19.601 9.251 1.00 97.56 306 TRP A N 1
ATOM 2413 C CA . TRP A 1 306 ? 9.103 -19.206 8.699 1.00 97.56 306 TRP A CA 1
ATOM 2414 C C . TRP A 1 306 ? 9.462 -17.754 9.006 1.00 97.56 306 TRP A C 1
ATOM 2416 O O . TRP A 1 306 ? 10.609 -17.467 9.337 1.00 97.56 306 TRP A O 1
ATOM 2426 N N . ILE A 1 307 ? 8.494 -16.839 8.927 1.00 95.88 307 ILE A N 1
ATOM 2427 C CA . ILE A 1 307 ? 8.700 -15.437 9.294 1.00 95.88 307 ILE A CA 1
ATOM 2428 C C . ILE A 1 307 ? 9.085 -15.317 10.769 1.00 95.88 307 ILE A C 1
ATOM 2430 O O . ILE A 1 307 ? 10.053 -14.623 11.068 1.00 95.88 307 ILE A O 1
ATOM 2434 N N . GLU A 1 308 ? 8.398 -16.012 11.679 1.00 95.81 308 GLU A N 1
ATOM 2435 C CA . GLU A 1 308 ? 8.758 -16.000 13.104 1.00 95.81 308 GLU A CA 1
ATOM 2436 C C . GLU A 1 308 ? 10.181 -16.527 13.340 1.00 95.81 308 GLU A C 1
ATOM 2438 O O . GLU A 1 308 ? 10.943 -15.946 14.117 1.00 95.81 308 GLU A O 1
ATOM 2443 N N . TYR A 1 309 ? 10.572 -17.591 12.632 1.00 96.81 309 TYR A N 1
ATOM 2444 C CA . TYR A 1 309 ? 11.935 -18.121 12.670 1.00 96.81 309 TYR A CA 1
ATOM 2445 C C . TYR A 1 309 ? 12.964 -17.083 12.190 1.00 96.81 309 TYR A C 1
ATOM 2447 O O . TYR A 1 309 ? 13.953 -16.814 12.875 1.00 96.81 309 TYR A O 1
ATOM 2455 N N . LEU A 1 310 ? 12.721 -16.460 11.034 1.00 97.31 310 LEU A N 1
ATOM 2456 C CA . LEU A 1 310 ? 13.620 -15.468 10.437 1.00 97.31 310 LEU A CA 1
ATOM 2457 C C . LEU A 1 310 ? 13.734 -14.207 11.302 1.00 97.31 310 LEU A C 1
ATOM 2459 O O . LE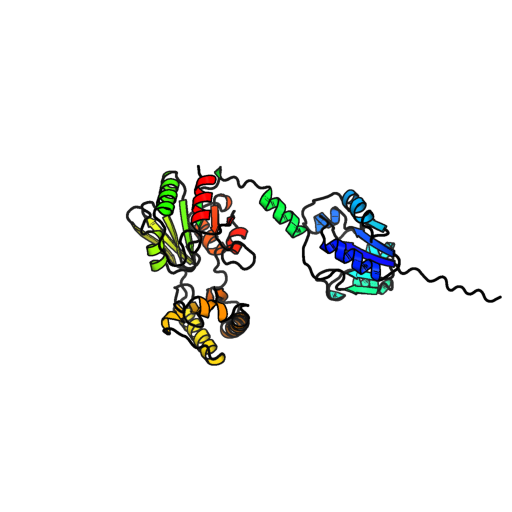U A 1 310 ? 14.829 -13.670 11.453 1.00 97.31 310 LEU A O 1
ATOM 2463 N N . GLN A 1 311 ? 12.638 -13.769 11.924 1.00 95.25 311 GLN A N 1
ATOM 2464 C CA . GLN A 1 311 ? 12.620 -12.629 12.844 1.00 95.25 311 GLN A CA 1
ATOM 2465 C C . GLN A 1 311 ? 13.487 -12.861 14.083 1.00 95.25 311 GLN A C 1
ATOM 2467 O O . GLN A 1 311 ? 14.147 -11.928 14.542 1.00 95.25 311 GLN A O 1
ATOM 2472 N N . ARG A 1 312 ? 13.511 -14.090 14.617 1.00 93.31 312 ARG A N 1
ATOM 2473 C CA . ARG A 1 312 ? 14.397 -14.457 15.735 1.00 93.31 312 ARG A CA 1
ATOM 2474 C C . ARG A 1 312 ? 15.864 -14.466 15.316 1.00 93.31 312 ARG A C 1
ATOM 2476 O O . ARG A 1 312 ? 16.714 -14.094 16.114 1.00 93.31 312 ARG A O 1
ATOM 2483 N N . TYR A 1 313 ? 16.152 -14.876 14.081 1.00 92.56 313 TYR A N 1
ATOM 2484 C CA . TYR A 1 313 ? 17.521 -14.993 13.582 1.00 92.56 313 TYR A CA 1
ATOM 2485 C C . TYR A 1 313 ? 18.140 -13.647 13.174 1.00 92.56 313 TYR A C 1
ATOM 2487 O O . TYR A 1 313 ? 19.281 -13.366 13.519 1.00 92.56 313 TYR A O 1
ATOM 2495 N N . LEU A 1 314 ? 17.396 -12.822 12.431 1.00 93.25 314 LEU A N 1
ATOM 2496 C CA . LEU A 1 314 ? 17.884 -11.565 11.844 1.00 93.25 314 LEU A CA 1
ATOM 2497 C C . LEU A 1 314 ? 17.534 -10.313 12.665 1.00 93.25 314 LEU A C 1
ATOM 2499 O O . LEU A 1 314 ? 18.021 -9.223 12.375 1.00 93.25 314 LEU A O 1
ATOM 2503 N N . GLY A 1 315 ? 16.665 -10.450 13.668 1.00 84.56 315 GLY A N 1
ATOM 2504 C CA . GLY A 1 315 ? 16.139 -9.335 14.447 1.00 84.56 315 GLY A CA 1
ATOM 2505 C C . GLY A 1 315 ? 14.987 -8.612 13.739 1.00 84.56 315 GLY A C 1
ATOM 2506 O O . GLY A 1 315 ? 15.126 -8.053 12.649 1.00 84.56 315 GLY A O 1
ATOM 2507 N N . LYS A 1 316 ? 13.831 -8.557 14.408 1.00 86.12 316 LYS A N 1
ATOM 2508 C CA . LYS A 1 316 ? 12.600 -7.905 13.914 1.00 86.12 316 LYS A CA 1
ATOM 2509 C C . LYS A 1 316 ? 12.718 -6.390 13.683 1.00 86.12 316 LYS A C 1
ATOM 2511 O O . LYS A 1 316 ? 11.847 -5.791 13.054 1.00 86.12 316 LYS A O 1
ATOM 2516 N N . ASP A 1 317 ? 13.765 -5.759 14.211 1.00 87.31 317 ASP A N 1
ATOM 2517 C CA . ASP A 1 317 ? 13.938 -4.307 14.160 1.00 87.31 317 ASP A CA 1
ATOM 2518 C C . ASP A 1 317 ? 14.789 -3.817 12.995 1.00 87.31 317 ASP A C 1
ATOM 2520 O O . ASP A 1 317 ? 14.676 -2.651 12.622 1.00 87.31 317 ASP A O 1
ATOM 2524 N N . LYS A 1 318 ? 15.573 -4.704 12.378 1.00 90.31 318 LYS A N 1
ATOM 2525 C CA . LYS A 1 318 ? 16.439 -4.367 11.244 1.00 90.31 318 LYS A CA 1
ATOM 2526 C C . LYS A 1 318 ? 15.732 -4.554 9.902 1.00 90.31 318 LYS A C 1
ATOM 2528 O O . LYS A 1 318 ? 15.834 -3.710 9.009 1.00 90.31 318 LYS A O 1
ATOM 2533 N N . TYR A 1 319 ? 14.963 -5.632 9.778 1.00 93.50 319 TYR A N 1
ATOM 2534 C CA . TYR A 1 319 ? 14.342 -6.035 8.520 1.00 93.50 319 TYR A CA 1
ATOM 2535 C C . TYR A 1 319 ? 12.817 -6.110 8.606 1.00 93.50 319 TYR A C 1
ATOM 2537 O O . TYR A 1 319 ? 12.222 -6.235 9.675 1.00 93.50 319 TYR A O 1
ATOM 2545 N N . SER A 1 320 ? 12.171 -6.029 7.448 1.00 90.31 320 SER A N 1
ATOM 2546 C CA . SER A 1 320 ? 10.766 -6.380 7.263 1.00 90.31 320 SER A CA 1
ATOM 2547 C C . SER A 1 320 ? 10.665 -7.733 6.578 1.00 90.31 320 SER A C 1
ATOM 2549 O O . SER A 1 320 ? 11.417 -8.017 5.652 1.00 90.31 320 SER A O 1
ATOM 2551 N N . PHE A 1 321 ? 9.710 -8.537 7.035 1.00 91.94 321 PHE A N 1
ATOM 2552 C CA . PHE A 1 321 ? 9.479 -9.905 6.587 1.00 91.94 321 PHE A CA 1
ATOM 2553 C C . PHE A 1 321 ? 8.051 -9.986 6.071 1.00 91.94 321 PHE A C 1
ATOM 2555 O O . PHE A 1 321 ? 7.118 -9.643 6.803 1.00 91.94 321 PHE A O 1
ATOM 2562 N N . LYS A 1 322 ? 7.866 -10.391 4.818 1.00 88.62 322 LYS A N 1
ATOM 2563 C CA . LYS A 1 322 ? 6.544 -10.421 4.187 1.00 88.62 322 LYS A CA 1
ATOM 2564 C C . LYS A 1 322 ? 6.303 -11.755 3.512 1.00 88.62 322 LYS A C 1
ATOM 2566 O O . LYS A 1 322 ? 7.204 -12.322 2.904 1.00 88.62 322 LYS A O 1
ATOM 2571 N N . ILE A 1 323 ? 5.069 -12.237 3.601 1.00 87.88 323 ILE A N 1
ATOM 2572 C CA . ILE A 1 323 ? 4.609 -13.349 2.773 1.00 87.88 323 ILE A CA 1
ATOM 2573 C C . ILE A 1 323 ? 4.315 -12.775 1.387 1.00 87.88 323 ILE A C 1
ATOM 2575 O O . ILE A 1 323 ? 3.466 -11.897 1.249 1.00 87.88 323 ILE A O 1
ATOM 2579 N N . GLY A 1 324 ? 5.040 -13.257 0.382 1.00 80.31 324 GLY A N 1
ATOM 2580 C CA . GLY A 1 324 ? 4.872 -12.883 -1.017 1.00 80.31 324 GLY A CA 1
ATOM 2581 C C . GLY A 1 324 ? 4.160 -13.988 -1.796 1.00 80.31 324 GLY A C 1
ATOM 2582 O O . GLY A 1 324 ? 4.523 -15.163 -1.702 1.00 80.31 324 GLY A O 1
ATOM 2583 N N . GLY A 1 325 ? 3.147 -13.620 -2.582 1.00 77.94 325 GLY A N 1
ATOM 2584 C CA . GLY A 1 325 ? 2.435 -14.535 -3.480 1.00 77.94 325 GLY A CA 1
ATOM 2585 C C . GLY A 1 325 ? 1.998 -15.852 -2.822 1.00 77.94 325 GLY A C 1
ATOM 2586 O O . GLY A 1 325 ? 1.605 -15.901 -1.655 1.00 77.94 325 GLY A O 1
ATOM 2587 N N . THR A 1 326 ? 2.092 -16.947 -3.569 1.00 83.12 326 THR A N 1
ATOM 2588 C CA . THR A 1 326 ? 1.656 -18.288 -3.140 1.00 83.12 326 THR A CA 1
ATOM 2589 C C . THR A 1 326 ? 2.753 -19.110 -2.459 1.00 83.12 326 THR A C 1
ATOM 2591 O O . THR A 1 326 ? 2.447 -20.038 -1.720 1.00 83.12 326 THR A O 1
ATOM 2594 N N . THR A 1 327 ? 4.031 -18.781 -2.675 1.00 91.38 327 THR A N 1
ATOM 2595 C CA . THR A 1 327 ? 5.166 -19.598 -2.197 1.00 91.38 327 THR A CA 1
ATOM 2596 C C . THR A 1 327 ? 6.338 -18.802 -1.646 1.00 91.38 327 THR A C 1
ATOM 2598 O O . THR A 1 327 ? 7.346 -19.406 -1.284 1.00 91.38 327 THR A O 1
ATOM 2601 N N . SER A 1 328 ? 6.255 -17.473 -1.595 1.00 92.00 328 SER A N 1
ATOM 2602 C CA . SER A 1 328 ? 7.430 -16.642 -1.347 1.00 92.00 328 SER A CA 1
ATOM 2603 C C . SER A 1 328 ? 7.445 -16.001 0.040 1.00 92.00 328 SER A C 1
ATOM 2605 O O . SER A 1 328 ? 6.400 -15.753 0.649 1.00 92.00 328 SER A O 1
ATOM 2607 N N . VAL A 1 329 ? 8.652 -15.740 0.537 1.00 94.50 329 VAL A N 1
ATOM 2608 C CA . VAL A 1 329 ? 8.943 -14.891 1.693 1.00 94.50 329 VAL A CA 1
ATOM 2609 C C . VAL A 1 329 ? 9.974 -13.858 1.262 1.00 94.50 329 VAL A C 1
ATOM 2611 O O . VAL A 1 329 ? 11.033 -14.209 0.743 1.00 94.50 329 VAL A O 1
ATOM 2614 N N . ASP A 1 330 ? 9.660 -12.593 1.501 1.00 91.62 330 ASP A N 1
ATOM 2615 C CA . ASP A 1 330 ? 10.490 -11.454 1.135 1.00 91.62 330 ASP A CA 1
ATOM 2616 C C . ASP A 1 330 ? 11.111 -10.837 2.385 1.00 91.62 330 ASP A C 1
ATOM 2618 O O . ASP A 1 330 ? 10.423 -10.628 3.392 1.00 91.62 330 ASP A O 1
ATOM 2622 N N . ILE A 1 331 ? 12.402 -10.516 2.302 1.00 93.38 331 ILE A N 1
ATOM 2623 C CA . ILE A 1 331 ? 13.121 -9.751 3.318 1.00 93.38 331 ILE A CA 1
ATOM 2624 C C . ILE A 1 331 ? 13.654 -8.466 2.696 1.00 93.38 331 ILE A C 1
ATOM 2626 O O . ILE A 1 331 ? 14.396 -8.493 1.716 1.00 93.38 331 ILE A O 1
ATOM 2630 N N . THR A 1 332 ? 13.293 -7.339 3.303 1.00 91.50 332 THR A N 1
ATOM 2631 C CA . THR A 1 332 ? 13.754 -5.991 2.937 1.00 91.50 332 THR A CA 1
ATOM 2632 C C . THR A 1 332 ? 14.272 -5.268 4.173 1.00 91.50 332 THR A C 1
ATOM 2634 O O . THR A 1 332 ? 13.972 -5.674 5.299 1.00 91.50 332 THR A O 1
ATOM 2637 N N . ARG A 1 333 ? 14.950 -4.122 4.013 1.00 90.25 333 ARG A N 1
ATOM 2638 C CA . ARG A 1 333 ? 15.121 -3.197 5.150 1.00 90.25 333 ARG A CA 1
ATOM 2639 C C . ARG A 1 333 ? 13.762 -2.794 5.721 1.00 90.25 333 ARG A C 1
ATOM 2641 O O . ARG A 1 333 ? 12.766 -2.707 4.984 1.00 90.25 333 ARG A O 1
ATOM 2648 N N . LYS A 1 334 ? 13.722 -2.559 7.036 1.00 88.44 334 LYS A N 1
ATOM 2649 C CA . LYS A 1 334 ? 12.499 -2.163 7.738 1.00 88.44 334 LYS A CA 1
ATOM 2650 C C . LYS A 1 334 ? 11.878 -0.916 7.101 1.00 88.44 334 LYS A C 1
ATOM 2652 O O . LYS A 1 334 ? 12.581 0.028 6.761 1.00 88.44 334 LYS A O 1
ATOM 2657 N N . GLY A 1 335 ? 10.556 -0.936 6.933 1.00 83.50 335 GLY A N 1
ATOM 2658 C CA . GLY A 1 335 ? 9.800 0.200 6.392 1.00 83.50 335 GLY A CA 1
ATOM 2659 C C . GLY A 1 335 ? 9.729 0.282 4.863 1.00 83.50 335 GLY A C 1
ATOM 2660 O O . GLY A 1 335 ? 9.216 1.267 4.350 1.00 83.50 335 GLY A O 1
ATOM 2661 N N . SER A 1 336 ? 10.190 -0.734 4.126 1.00 84.88 336 SER A N 1
ATOM 2662 C CA . SER A 1 336 ? 10.066 -0.757 2.660 1.00 84.88 336 SER A CA 1
ATOM 2663 C C . SER A 1 336 ? 8.674 -1.251 2.240 1.00 84.88 336 SER A C 1
ATOM 2665 O O . SER A 1 336 ? 8.354 -2.432 2.389 1.00 84.88 336 SER A O 1
ATOM 2667 N N . ASP A 1 337 ? 7.812 -0.366 1.745 1.00 90.50 337 ASP A N 1
ATOM 2668 C CA . ASP A 1 337 ? 6.500 -0.672 1.160 1.00 90.50 337 ASP A CA 1
ATOM 2669 C C . ASP A 1 337 ? 6.098 0.397 0.121 1.00 90.50 337 ASP A C 1
ATOM 2671 O O . ASP A 1 337 ? 6.813 1.379 -0.078 1.00 90.50 337 ASP A O 1
ATOM 2675 N N . LYS A 1 338 ? 4.963 0.210 -0.574 1.00 94.06 338 LYS A N 1
ATOM 2676 C CA . LYS A 1 338 ? 4.531 1.152 -1.624 1.00 94.06 338 LYS A CA 1
ATOM 2677 C C . LYS A 1 338 ? 4.207 2.542 -1.081 1.00 94.06 338 LYS A C 1
ATOM 2679 O O . LYS A 1 338 ? 4.400 3.521 -1.791 1.00 94.06 338 LYS A O 1
ATOM 2684 N N . LYS A 1 339 ? 3.786 2.647 0.184 1.00 95.44 339 LYS A N 1
ATOM 2685 C CA . LYS A 1 339 ? 3.598 3.936 0.863 1.00 95.44 339 LYS A CA 1
ATOM 2686 C C . LYS A 1 339 ? 4.923 4.686 0.944 1.00 95.44 339 LYS A C 1
ATOM 2688 O O . LYS A 1 339 ? 4.985 5.858 0.592 1.00 95.44 339 LYS A O 1
ATOM 2693 N N . GLU A 1 340 ? 5.977 4.014 1.390 1.00 94.81 340 GLU A N 1
ATOM 2694 C CA . GLU A 1 340 ? 7.296 4.624 1.506 1.00 94.81 340 GLU A CA 1
ATOM 2695 C C . GLU A 1 340 ? 7.912 4.935 0.137 1.00 94.81 340 GLU A C 1
ATOM 2697 O O . GLU A 1 340 ? 8.467 6.016 -0.049 1.00 94.81 340 GLU A O 1
ATOM 2702 N N . GLY A 1 341 ? 7.748 4.043 -0.846 1.00 96.06 341 GLY A N 1
ATOM 2703 C CA . GLY A 1 341 ? 8.184 4.281 -2.224 1.00 96.06 341 GLY A CA 1
ATOM 2704 C C . GLY A 1 341 ? 7.528 5.517 -2.852 1.00 96.06 341 GLY A C 1
ATOM 2705 O O . GLY A 1 341 ? 8.222 6.380 -3.385 1.00 96.06 341 GLY A O 1
ATOM 2706 N N . ILE A 1 342 ? 6.201 5.645 -2.727 1.00 98.31 342 ILE A N 1
ATOM 2707 C CA . ILE A 1 342 ? 5.446 6.814 -3.209 1.00 98.31 342 ILE A CA 1
ATOM 2708 C C . ILE A 1 342 ? 5.874 8.082 -2.469 1.00 98.31 342 ILE A C 1
ATOM 2710 O O . ILE A 1 342 ? 6.105 9.104 -3.107 1.00 98.31 342 ILE A O 1
ATOM 2714 N N . ARG A 1 343 ? 6.030 8.023 -1.140 1.00 97.38 343 ARG A N 1
ATOM 2715 C CA . ARG A 1 343 ? 6.472 9.171 -0.336 1.00 97.38 343 ARG A CA 1
ATOM 2716 C C . ARG A 1 343 ? 7.836 9.686 -0.786 1.00 97.38 343 ARG A C 1
ATOM 2718 O O . ARG A 1 343 ? 7.970 10.879 -1.027 1.00 97.38 343 ARG A O 1
ATOM 2725 N N . LYS A 1 344 ? 8.821 8.799 -0.944 1.00 96.56 344 LYS A N 1
ATOM 2726 C CA . LYS A 1 344 ? 10.177 9.164 -1.386 1.00 96.56 344 LYS A CA 1
ATOM 2727 C C . LYS A 1 344 ? 10.198 9.714 -2.803 1.00 96.56 344 LYS A C 1
ATOM 2729 O O . LYS A 1 344 ? 10.914 10.670 -3.083 1.00 96.56 344 LYS A O 1
ATOM 2734 N N . PHE A 1 345 ? 9.426 9.112 -3.706 1.00 98.12 345 PHE A N 1
ATOM 2735 C CA . PHE A 1 345 ? 9.249 9.639 -5.057 1.00 98.12 345 PHE A CA 1
ATOM 2736 C C . PHE A 1 345 ? 8.656 11.053 -5.031 1.00 98.12 345 PHE A C 1
ATOM 2738 O O . PHE A 1 345 ? 9.184 11.949 -5.688 1.00 98.12 345 PHE A O 1
ATOM 2745 N N . ALA A 1 346 ? 7.606 11.266 -4.240 1.00 97.94 346 ALA A N 1
ATOM 2746 C CA . ALA A 1 346 ? 6.955 12.560 -4.119 1.00 97.94 346 ALA A CA 1
ATOM 2747 C C . ALA A 1 346 ? 7.895 13.616 -3.515 1.00 97.94 346 ALA A C 1
ATOM 2749 O O . ALA A 1 346 ? 8.039 14.697 -4.074 1.00 97.94 346 ALA A O 1
ATOM 2750 N N . GLU A 1 347 ? 8.611 13.279 -2.442 1.00 96.50 347 GLU A N 1
ATOM 2751 C CA . GLU A 1 347 ? 9.597 14.151 -1.796 1.00 96.50 347 GLU A CA 1
ATOM 2752 C C . GLU A 1 347 ? 10.734 14.543 -2.749 1.00 96.50 347 GLU A C 1
ATOM 2754 O O . GLU A 1 347 ? 11.021 15.729 -2.911 1.00 96.50 347 GLU A O 1
ATOM 2759 N N . TYR A 1 348 ? 11.335 13.566 -3.440 1.00 97.25 348 TYR A N 1
ATOM 2760 C CA . TYR A 1 348 ? 12.447 13.809 -4.365 1.00 97.25 348 TYR A CA 1
ATOM 2761 C C . TYR A 1 348 ? 12.063 14.782 -5.486 1.00 97.25 348 TYR A C 1
ATOM 2763 O O . TYR A 1 348 ? 12.848 15.658 -5.848 1.00 97.25 348 TYR A O 1
ATOM 2771 N N . ASN A 1 349 ? 10.852 14.639 -6.031 1.00 96.94 349 ASN A N 1
ATOM 2772 C CA . ASN A 1 349 ? 10.364 15.469 -7.133 1.00 96.94 349 ASN A CA 1
ATOM 2773 C C . ASN A 1 349 ? 9.540 16.683 -6.657 1.00 96.94 349 ASN A C 1
ATOM 2775 O O . ASN A 1 349 ? 9.018 17.418 -7.489 1.00 96.94 349 ASN A O 1
ATOM 2779 N N . LYS A 1 350 ? 9.430 16.917 -5.339 1.00 97.06 350 LYS A N 1
ATOM 2780 C CA . LYS A 1 350 ? 8.632 17.999 -4.727 1.00 97.06 350 LYS A CA 1
ATOM 2781 C C . LYS A 1 350 ? 7.151 17.986 -5.150 1.00 97.06 350 LYS A C 1
ATOM 2783 O O . LYS A 1 350 ? 6.549 19.035 -5.365 1.00 97.06 350 LYS A O 1
ATOM 2788 N N . ILE A 1 351 ? 6.569 16.793 -5.263 1.00 96.62 351 ILE A N 1
ATOM 2789 C CA . ILE A 1 351 ? 5.170 16.559 -5.639 1.00 96.62 351 ILE A CA 1
ATOM 2790 C C . ILE A 1 351 ? 4.301 16.513 -4.368 1.00 96.62 351 ILE A C 1
ATOM 2792 O O . ILE A 1 351 ? 4.561 15.690 -3.487 1.00 96.62 351 ILE A O 1
ATOM 2796 N N . PRO A 1 352 ? 3.245 17.337 -4.252 1.00 95.56 352 PRO A N 1
ATOM 2797 C CA . PRO A 1 352 ? 2.273 17.218 -3.168 1.00 95.56 352 PRO A CA 1
ATOM 2798 C C . PRO A 1 352 ? 1.492 15.897 -3.250 1.00 95.56 352 PRO A C 1
ATOM 2800 O O . PRO A 1 352 ? 0.981 15.534 -4.311 1.00 95.56 352 PRO A O 1
ATOM 2803 N N . LEU A 1 353 ? 1.381 15.162 -2.138 1.00 93.94 353 LEU A N 1
ATOM 2804 C CA . LEU A 1 353 ? 0.746 13.832 -2.113 1.00 93.94 353 LEU A CA 1
ATOM 2805 C C . LEU A 1 353 ? -0.729 13.851 -2.553 1.00 93.94 353 LEU A C 1
ATOM 2807 O O . LEU A 1 353 ? -1.209 12.891 -3.150 1.00 93.94 353 LEU A O 1
ATOM 2811 N N . ASP A 1 354 ? -1.444 14.945 -2.309 1.00 92.88 354 ASP A N 1
ATOM 2812 C CA . ASP A 1 354 ? -2.836 15.143 -2.720 1.00 92.88 354 ASP A CA 1
ATOM 2813 C C . ASP A 1 354 ? -3.009 15.298 -4.242 1.00 92.88 354 ASP A C 1
ATOM 2815 O O . ASP A 1 354 ? -4.120 15.136 -4.744 1.00 92.88 354 ASP A O 1
ATOM 2819 N N . THR A 1 355 ? -1.930 15.525 -4.996 1.00 95.31 355 THR A N 1
ATOM 2820 C CA . THR A 1 355 ? -1.942 15.541 -6.474 1.00 95.31 355 THR A CA 1
ATOM 2821 C C . THR A 1 355 ? -1.676 14.167 -7.096 1.00 95.31 355 THR A C 1
ATOM 2823 O O . THR A 1 355 ? -1.799 14.003 -8.314 1.00 95.31 355 THR A O 1
ATOM 2826 N N . ILE A 1 356 ? -1.334 13.168 -6.273 1.00 97.62 356 ILE A N 1
ATOM 2827 C CA . ILE A 1 356 ? -1.067 11.800 -6.715 1.00 97.62 356 ILE A CA 1
ATOM 2828 C C . ILE A 1 356 ? -2.364 10.985 -6.713 1.00 97.62 356 ILE A C 1
ATOM 2830 O O . ILE A 1 356 ? -3.178 11.060 -5.782 1.00 97.62 356 ILE A O 1
ATOM 2834 N N . LEU A 1 357 ? -2.536 10.182 -7.761 1.00 97.62 357 LEU A N 1
ATOM 2835 C CA . LEU A 1 357 ? -3.555 9.147 -7.869 1.00 97.62 357 LEU A CA 1
ATOM 2836 C C . LEU A 1 357 ? -2.881 7.796 -8.100 1.00 97.62 357 LEU A C 1
ATOM 2838 O O . LEU A 1 357 ? -2.112 7.638 -9.048 1.00 97.62 357 LEU A O 1
ATOM 2842 N N . PHE A 1 358 ? -3.159 6.830 -7.229 1.00 98.38 358 PHE A N 1
ATOM 2843 C CA . PHE A 1 358 ? -2.562 5.504 -7.297 1.00 98.38 358 PHE A CA 1
ATOM 2844 C C . PHE A 1 358 ? -3.517 4.467 -7.906 1.00 98.38 358 PHE A C 1
ATOM 2846 O O . PHE A 1 358 ? -4.673 4.396 -7.499 1.00 98.38 358 PHE A O 1
ATOM 2853 N N . PHE A 1 359 ? -3.037 3.623 -8.818 1.00 98.31 359 PHE A N 1
ATOM 2854 C CA . PHE A 1 359 ? -3.767 2.468 -9.360 1.00 98.31 359 PHE A CA 1
ATOM 2855 C C . PHE A 1 359 ? -3.117 1.161 -8.895 1.00 98.31 359 PHE A C 1
ATOM 2857 O O . PHE A 1 359 ? -1.897 1.026 -8.967 1.00 98.31 359 PHE A O 1
ATOM 2864 N N . GLY A 1 360 ? -3.919 0.192 -8.447 1.00 96.88 360 GLY A N 1
ATOM 2865 C CA . GLY A 1 360 ? -3.425 -1.130 -8.040 1.00 96.88 360 GLY A CA 1
ATOM 2866 C C . GLY A 1 360 ? -4.531 -2.173 -7.891 1.00 96.88 360 GLY A C 1
ATOM 2867 O O . GLY A 1 360 ? -5.699 -1.821 -7.688 1.00 96.88 360 GLY A O 1
ATOM 2868 N N . ASP A 1 361 ? -4.175 -3.452 -7.988 1.00 92.19 361 ASP A N 1
ATOM 2869 C CA . ASP A 1 361 ? -5.112 -4.578 -7.944 1.00 92.19 361 ASP A CA 1
ATOM 2870 C C . ASP A 1 361 ? -5.396 -5.054 -6.508 1.00 92.19 361 ASP A C 1
ATOM 2872 O O . ASP A 1 361 ? -6.489 -5.526 -6.189 1.00 92.19 361 ASP A O 1
ATOM 2876 N N . LYS A 1 362 ? -4.442 -4.864 -5.589 1.00 89.06 362 LYS A N 1
ATOM 2877 C CA . LYS A 1 362 ? -4.478 -5.420 -4.226 1.00 89.06 362 LYS A CA 1
ATOM 2878 C C . LYS A 1 362 ? -4.684 -4.361 -3.144 1.00 89.06 362 LYS A C 1
ATOM 2880 O O . LYS A 1 362 ? -4.011 -4.347 -2.106 1.00 89.06 362 LYS A O 1
ATOM 2885 N N . ILE A 1 363 ? -5.656 -3.469 -3.344 1.00 91.00 363 ILE A N 1
ATOM 2886 C CA . ILE A 1 363 ? -5.985 -2.377 -2.405 1.00 91.00 363 ILE A CA 1
ATOM 2887 C C . ILE A 1 363 ? -6.997 -2.829 -1.335 1.00 91.00 363 ILE A C 1
ATOM 2889 O O . ILE A 1 363 ? -8.074 -2.257 -1.156 1.00 91.00 363 ILE A O 1
ATOM 2893 N N . TYR A 1 364 ? -6.632 -3.854 -0.570 1.00 82.12 364 TYR A N 1
ATOM 2894 C CA . TYR A 1 364 ? -7.417 -4.398 0.544 1.00 82.12 364 TYR A CA 1
ATOM 2895 C C . TYR A 1 364 ? -6.507 -4.723 1.739 1.00 82.12 364 TYR A C 1
ATOM 2897 O O . TYR A 1 364 ? -5.310 -4.917 1.544 1.00 82.12 364 TYR A O 1
ATOM 2905 N N . PRO A 1 365 ? -7.010 -4.780 2.989 1.00 80.38 365 PRO A N 1
ATOM 2906 C CA . PRO A 1 365 ? -6.174 -5.091 4.151 1.00 80.38 365 PRO A CA 1
ATOM 2907 C C . PRO A 1 365 ? -5.335 -6.366 3.947 1.00 80.38 365 PRO A C 1
ATOM 2909 O O . PRO A 1 365 ? -5.883 -7.440 3.730 1.00 80.38 365 PRO A O 1
ATOM 2912 N N . GLY A 1 366 ? -4.007 -6.233 4.004 1.00 74.56 366 GLY A N 1
ATOM 2913 C CA . GLY A 1 366 ? -3.055 -7.326 3.752 1.00 74.56 366 GLY A CA 1
ATOM 2914 C C . GLY A 1 366 ? -2.503 -7.397 2.321 1.00 74.56 366 GLY A C 1
ATOM 2915 O O . GLY A 1 366 ? -1.481 -8.043 2.111 1.00 74.56 366 GLY A O 1
ATOM 2916 N N . GLY A 1 367 ? -3.112 -6.705 1.356 1.00 80.44 367 GLY A N 1
ATOM 2917 C CA . GLY A 1 367 ? -2.574 -6.551 0.004 1.00 80.44 367 GLY A CA 1
ATOM 2918 C C . GLY A 1 367 ? -1.337 -5.644 -0.043 1.00 80.44 367 GLY A C 1
ATOM 2919 O O . GLY A 1 367 ? -1.163 -4.752 0.792 1.00 80.44 367 GLY A O 1
ATOM 2920 N N . ASN A 1 368 ? -0.459 -5.867 -1.023 1.00 86.31 368 ASN A N 1
ATOM 2921 C CA . ASN A 1 368 ? 0.795 -5.119 -1.205 1.00 86.31 368 ASN A CA 1
ATOM 2922 C C . ASN A 1 368 ? 0.578 -3.653 -1.634 1.00 86.31 368 ASN A C 1
ATOM 2924 O O . ASN A 1 368 ? 1.456 -2.827 -1.376 1.00 86.31 368 ASN A O 1
ATOM 2928 N N . ASP A 1 369 ? -0.578 -3.322 -2.216 1.00 93.19 369 ASP A N 1
ATOM 2929 C CA . ASP A 1 369 ? -0.960 -1.952 -2.594 1.00 93.19 369 ASP A CA 1
ATOM 2930 C C . ASP A 1 369 ? -1.662 -1.177 -1.490 1.00 93.19 369 ASP A C 1
ATOM 2932 O O . ASP A 1 369 ? -1.649 0.054 -1.470 1.00 93.19 369 ASP A O 1
ATOM 2936 N N . TYR A 1 370 ? -2.256 -1.880 -0.529 1.00 92.00 370 TYR A N 1
ATOM 2937 C CA . TYR A 1 370 ? -2.983 -1.261 0.571 1.00 92.00 370 TYR A CA 1
ATOM 2938 C C . TYR A 1 370 ? -2.209 -0.164 1.320 1.00 92.00 370 TYR A C 1
ATOM 2940 O O . TYR A 1 370 ? -2.840 0.828 1.701 1.00 92.00 370 TYR A O 1
ATOM 2948 N N . PRO A 1 371 ? -0.878 -0.257 1.526 1.00 92.81 371 PRO A N 1
ATOM 2949 C CA . PRO A 1 371 ? -0.107 0.841 2.097 1.00 92.81 371 PRO A CA 1
ATOM 2950 C C . PRO A 1 371 ? -0.252 2.170 1.338 1.00 92.81 371 PRO A C 1
ATOM 2952 O O . PRO A 1 371 ? -0.320 3.208 1.996 1.00 92.81 371 PRO A O 1
ATOM 2955 N N . ALA A 1 372 ? -0.356 2.168 0.001 1.00 94.94 372 ALA A N 1
ATOM 2956 C CA . ALA A 1 372 ? -0.508 3.393 -0.796 1.00 94.94 372 ALA A CA 1
ATOM 2957 C C . ALA A 1 372 ? -1.771 4.179 -0.397 1.00 94.94 372 ALA A C 1
ATOM 2959 O O . ALA A 1 372 ? -1.710 5.390 -0.188 1.00 94.94 372 ALA A O 1
ATOM 2960 N N . SER A 1 373 ? -2.873 3.468 -0.120 1.00 93.06 373 SER A N 1
ATOM 2961 C CA . SER A 1 373 ? -4.158 4.052 0.317 1.00 93.06 373 SER A CA 1
ATOM 2962 C C . SER A 1 373 ? -4.114 4.804 1.650 1.00 93.06 373 SER A C 1
ATOM 2964 O O . SER A 1 373 ? -5.116 5.368 2.084 1.00 93.06 373 SER A O 1
ATOM 2966 N N . LYS A 1 374 ? -2.975 4.777 2.350 1.00 93.56 374 LYS A N 1
ATOM 2967 C CA . LYS A 1 374 ? -2.763 5.519 3.596 1.00 93.56 374 LYS A CA 1
ATOM 2968 C C . LYS A 1 374 ? -2.270 6.943 3.376 1.00 93.56 374 LYS A C 1
ATOM 2970 O O . LYS A 1 374 ? -2.273 7.699 4.341 1.00 93.56 374 LYS A O 1
ATOM 2975 N N . ILE A 1 375 ? -1.801 7.276 2.174 1.00 94.69 375 ILE A N 1
ATOM 2976 C CA . ILE A 1 375 ? -1.148 8.563 1.898 1.00 94.69 375 ILE A CA 1
ATOM 2977 C C . ILE A 1 375 ? -1.614 9.245 0.610 1.00 94.69 375 ILE A C 1
ATOM 2979 O O . ILE A 1 375 ? -1.407 10.446 0.487 1.00 94.69 375 ILE A O 1
ATOM 2983 N N . VAL A 1 376 ? -2.214 8.509 -0.329 1.00 95.31 376 VAL A N 1
ATOM 2984 C CA . VAL A 1 376 ? -2.709 9.042 -1.607 1.00 95.31 376 VAL A CA 1
ATOM 2985 C C . VAL A 1 376 ? -4.068 8.436 -1.949 1.00 95.31 376 VAL A C 1
ATOM 2987 O O . VAL A 1 376 ? -4.402 7.337 -1.487 1.00 95.31 376 VAL A O 1
ATOM 2990 N N . ASP A 1 377 ? -4.836 9.133 -2.786 1.00 94.81 377 ASP A N 1
ATOM 2991 C CA . ASP A 1 377 ? -6.076 8.585 -3.335 1.00 94.81 377 ASP A CA 1
ATOM 2992 C C . ASP A 1 377 ? -5.768 7.392 -4.235 1.00 94.81 377 ASP A C 1
ATOM 2994 O O . ASP A 1 377 ? -4.753 7.359 -4.933 1.00 94.81 377 ASP A O 1
ATOM 2998 N N . CYS A 1 378 ? -6.637 6.389 -4.189 1.00 94.94 378 CYS A N 1
ATOM 2999 C CA . CYS A 1 378 ? -6.392 5.094 -4.804 1.00 94.94 378 CYS A CA 1
ATOM 3000 C C . CYS A 1 378 ? -7.596 4.620 -5.609 1.00 94.94 378 CYS A C 1
ATOM 3002 O O . CYS A 1 378 ? -8.722 4.619 -5.109 1.00 94.94 378 CYS A O 1
ATOM 3004 N N . ILE A 1 379 ? -7.328 4.098 -6.798 1.00 95.00 379 ILE A N 1
ATOM 3005 C CA . ILE A 1 379 ? -8.277 3.397 -7.647 1.00 95.00 379 ILE A CA 1
ATOM 3006 C C . ILE A 1 379 ? -7.908 1.923 -7.638 1.00 95.00 379 ILE A C 1
ATOM 3008 O O . ILE A 1 379 ? -6.842 1.521 -8.099 1.00 95.00 379 ILE A O 1
ATOM 3012 N N . SER A 1 380 ? -8.813 1.112 -7.094 1.00 94.56 380 SER A N 1
ATOM 3013 C CA . SER A 1 380 ? -8.682 -0.338 -7.184 1.00 94.56 380 SER A CA 1
ATOM 3014 C C . SER A 1 380 ? -9.024 -0.772 -8.600 1.00 94.56 380 SER A C 1
ATOM 3016 O O . SER A 1 380 ? -10.047 -0.343 -9.139 1.00 94.56 380 SER A O 1
ATOM 3018 N N . VAL A 1 381 ? -8.213 -1.648 -9.173 1.00 93.50 381 VAL A N 1
ATOM 3019 C CA . VAL A 1 381 ? -8.464 -2.283 -10.470 1.00 93.50 381 VAL A CA 1
ATOM 3020 C C . VAL A 1 381 ? -8.513 -3.798 -10.318 1.00 93.50 381 VAL A C 1
ATOM 3022 O O . VAL A 1 381 ? -8.134 -4.334 -9.284 1.00 93.50 381 VAL A O 1
ATOM 3025 N N . SER A 1 382 ? -9.046 -4.489 -11.315 1.00 88.81 382 SER A N 1
ATOM 3026 C CA . SER A 1 382 ? -9.142 -5.955 -11.337 1.00 88.81 382 SER A CA 1
ATOM 3027 C C . SER A 1 382 ? -8.280 -6.601 -12.419 1.00 88.81 382 SER A C 1
ATOM 3029 O O . SER A 1 382 ? -8.084 -7.811 -12.398 1.00 88.81 382 SER A O 1
ATOM 3031 N N . SER A 1 383 ? -7.817 -5.813 -13.389 1.00 89.56 383 SER A N 1
ATOM 3032 C CA . SER A 1 383 ? -6.995 -6.264 -14.510 1.00 89.56 383 SER A CA 1
ATOM 3033 C C . SER A 1 383 ? -6.415 -5.060 -15.260 1.00 89.56 383 SER A C 1
ATOM 3035 O O . SER A 1 383 ? -6.953 -3.951 -15.140 1.00 89.56 383 SER A O 1
ATOM 3037 N N . PRO A 1 384 ? -5.428 -5.268 -16.150 1.00 94.88 384 PRO A N 1
ATOM 3038 C CA . PRO A 1 384 ? -4.960 -4.235 -17.072 1.00 94.88 384 PRO A CA 1
ATOM 3039 C C . PRO A 1 384 ? -6.066 -3.619 -17.935 1.00 94.88 384 PRO A C 1
ATOM 3041 O O . PRO A 1 384 ? -6.040 -2.426 -18.234 1.00 94.88 384 PRO A O 1
ATOM 3044 N N . ARG A 1 385 ? -7.078 -4.411 -18.309 1.00 94.56 385 ARG A N 1
ATOM 3045 C CA . ARG A 1 385 ? -8.224 -3.927 -19.088 1.00 94.56 385 ARG A CA 1
ATOM 3046 C C . ARG A 1 385 ? -9.112 -2.978 -18.281 1.00 94.56 385 ARG A C 1
ATOM 3048 O O . ARG A 1 385 ? -9.531 -1.951 -18.806 1.00 94.56 385 ARG A O 1
ATOM 3055 N N . ASP A 1 386 ? -9.369 -3.305 -17.017 1.00 95.00 386 ASP A N 1
ATOM 3056 C CA . ASP A 1 386 ? -10.117 -2.444 -16.090 1.00 95.00 386 ASP A CA 1
ATOM 3057 C C . ASP A 1 386 ? -9.357 -1.132 -15.820 1.00 95.00 386 ASP A C 1
ATOM 3059 O O . ASP A 1 386 ? -9.945 -0.052 -15.843 1.00 95.00 386 ASP A O 1
ATOM 3063 N N . THR A 1 387 ? -8.028 -1.193 -15.677 1.00 97.56 387 THR A N 1
ATOM 3064 C CA . THR A 1 387 ? -7.181 0.008 -15.595 1.00 97.56 387 THR A CA 1
ATOM 3065 C C . THR A 1 387 ? -7.332 0.893 -16.826 1.00 97.56 387 THR A C 1
ATOM 3067 O O . THR A 1 387 ? -7.551 2.093 -16.684 1.00 97.56 387 THR A O 1
ATOM 3070 N N . LEU A 1 388 ? -7.261 0.318 -18.032 1.00 97.06 388 LEU A N 1
ATOM 3071 C CA . LEU A 1 388 ? -7.404 1.074 -19.278 1.00 97.06 388 LEU A CA 1
ATOM 3072 C C . LEU A 1 388 ? -8.775 1.753 -19.368 1.00 97.06 388 LEU A C 1
ATOM 3074 O O . LEU A 1 388 ? -8.856 2.928 -19.724 1.00 97.06 388 LEU A O 1
ATOM 3078 N N . GLN A 1 389 ? -9.841 1.035 -19.010 1.00 94.94 389 GLN A N 1
ATOM 3079 C CA . GLN A 1 389 ? -11.192 1.587 -18.975 1.00 94.94 389 GLN A CA 1
ATOM 3080 C C . GLN A 1 389 ? -11.285 2.769 -18.001 1.00 94.94 389 GLN A C 1
ATOM 3082 O O . GLN A 1 389 ? -11.698 3.853 -18.396 1.00 94.94 389 GLN A O 1
ATOM 3087 N N . LYS A 1 390 ? -10.795 2.615 -16.769 1.00 94.75 390 LYS A N 1
ATOM 3088 C CA . LYS A 1 390 ? -10.816 3.691 -15.766 1.00 94.75 390 LYS A CA 1
ATOM 3089 C C . LYS A 1 390 ? -9.958 4.891 -16.158 1.00 94.75 390 LYS A C 1
ATOM 3091 O O . LYS A 1 390 ? -10.354 6.023 -15.906 1.00 94.75 390 LYS A O 1
ATOM 3096 N N . LEU A 1 391 ? -8.812 4.674 -16.807 1.00 95.44 391 LEU A N 1
ATOM 3097 C CA . LEU A 1 391 ? -8.013 5.767 -17.371 1.00 95.44 391 LEU A CA 1
ATOM 3098 C C . LEU A 1 391 ? -8.780 6.533 -18.459 1.00 95.44 391 LEU A C 1
ATOM 3100 O O . LEU A 1 391 ? -8.597 7.741 -18.590 1.00 95.44 391 LEU A O 1
ATOM 3104 N N . ASN A 1 392 ? -9.621 5.858 -19.247 1.00 92.62 392 ASN A N 1
ATOM 3105 C CA . ASN A 1 392 ? -10.481 6.512 -20.235 1.00 92.62 392 ASN A CA 1
ATOM 3106 C C . ASN A 1 392 ? -11.634 7.278 -19.587 1.00 92.62 392 ASN A C 1
ATOM 3108 O O . ASN A 1 392 ? -11.885 8.413 -19.978 1.00 92.62 392 ASN A O 1
ATOM 3112 N N . ASP A 1 393 ? -12.283 6.691 -18.586 1.00 90.06 393 ASP A N 1
ATOM 3113 C CA . ASP A 1 393 ? -13.449 7.289 -17.937 1.00 90.06 393 ASP A CA 1
ATOM 3114 C C . ASP A 1 393 ? -13.079 8.538 -17.124 1.00 90.06 393 ASP A C 1
ATOM 3116 O O . ASP A 1 393 ? -13.815 9.523 -17.124 1.00 90.06 393 ASP A O 1
ATOM 3120 N N . ILE A 1 394 ? -11.926 8.508 -16.448 1.00 89.44 394 ILE A N 1
ATOM 3121 C CA . ILE A 1 394 ? -11.484 9.569 -15.533 1.00 89.44 394 ILE A CA 1
ATOM 3122 C C . ILE A 1 394 ? -10.781 10.710 -16.271 1.00 89.44 394 ILE A C 1
ATOM 3124 O O . ILE A 1 394 ? -10.965 11.878 -15.928 1.00 89.44 394 ILE A O 1
ATOM 3128 N N . PHE A 1 395 ? -9.953 10.379 -17.263 1.00 87.44 395 PHE A N 1
ATOM 3129 C CA . PHE A 1 395 ? -9.104 11.334 -17.973 1.00 87.44 395 PHE A CA 1
ATOM 3130 C C . PHE A 1 395 ? -9.541 11.452 -19.435 1.00 87.44 395 PHE A C 1
ATOM 3132 O O . PHE A 1 395 ? -8.811 11.048 -20.352 1.00 87.44 395 PHE A O 1
ATOM 3139 N N . GLN A 1 396 ? -10.760 11.971 -19.618 1.00 73.31 396 GLN A N 1
ATOM 3140 C CA . GLN A 1 396 ? -11.343 12.291 -20.925 1.00 73.31 396 GLN A CA 1
ATOM 3141 C C . GLN A 1 396 ? -10.562 13.399 -21.608 1.00 73.31 396 GLN A C 1
ATOM 3143 O O . GLN A 1 396 ? -10.296 14.434 -20.957 1.00 73.31 396 GLN A O 1
#

Sequence (396 aa):
MYQDDSSDKLTTVAVSGYFNPIHHGHIGLFKEAKKLGDKLCVIINSDMQVSIKGSQKFMDENERKAIVESIRYVDEAIISIDEDGTQCKTLEMIKPDIFANGGDRKNPDDIPESTVCTQHGIEMIFGIGGGKMQSSSWLLRKVKKESSETNYQNKKVIVADVDETICESCQQISVEMAKKINSLIERGYQFAFISGTKFEHLHQMISSKLIEEHHILATTGTRYVHISGDGSHTTRYNYSLTEQEKVEINNAFNKLITHFNITSMTTKEDQLQDRDSQITLSAIGRHAPSELKTKYDPEGNKRKVWIEYLQRYLGKDKYSFKIGGTTSVDITRKGSDKKEGIRKFAEYNKIPLDTILFFGDKIYPGGNDYPASKIVDCISVSSPRDTLQKLNDIFQ

Secondary structure (DSSP, 8-state):
--------PPPEEEEEE--TT--HHHHHHHHHHGGGSSEEEEEEPPHHHHHHTTPPP-S-HHHHHHHHHTSTT-SEEEE---SSSS-HHHHHHH--SEEEEETT--SGGG-TTHHHHHHHTPEEEEEET-S-S--HHHHHHHHHHHH----GGG--EEEEE-BTTTBSTTPPPPHHHHHHHHHHHHTT-EEEEE-SS-HHHHHHHHHTS--S-EEEEHHHHTEEEEE-TTS-EEEEEE-PPPHHHHHHHHHHHHHHHHHTT---SS-HHHHEEE-SSEEEEETT-TTS-HHHHHHHSTTSHHHHHHHHHHHHHH-TTTEEEEEETTTEEEEEETT-SHHHHHHHHHHHTT--GGGEEEEES--STTSSSTTGGGTSEEEE-SSHHHHHHHHHHH--